Protein AF-0000000074168890 (afdb_homodimer)

Structure (mmCIF, N/CA/C/O backbone):
data_AF-0000000074168890-model_v1
#
loop_
_entity.id
_entity.type
_entity.pdbx_description
1 polymer 'Oxidoreductase, short-chain dehydrogenase/reductase family'
#
loop_
_atom_site.group_PDB
_atom_site.id
_atom_site.type_symbol
_atom_site.label_atom_id
_atom_site.label_alt_id
_atom_site.label_comp_id
_atom_site.label_asym_id
_atom_site.label_entity_id
_atom_site.label_seq_id
_atom_site.pdbx_PDB_ins_code
_atom_site.Cartn_x
_atom_site.Cartn_y
_atom_site.Cartn_z
_atom_site.occupancy
_atom_site.B_iso_or_equiv
_atom_site.auth_seq_id
_atom_site.auth_comp_id
_atom_site.auth_asym_id
_atom_site.auth_atom_id
_atom_site.pdbx_PDB_model_num
ATOM 1 N N . MET A 1 1 ? 5.234 28.031 16.906 1 92.56 1 MET A N 1
ATOM 2 C CA . MET A 1 1 ? 5.109 27.844 15.469 1 92.56 1 MET A CA 1
ATOM 3 C C . MET A 1 1 ? 5.168 29.172 14.742 1 92.56 1 MET A C 1
ATOM 5 O O . MET A 1 1 ? 5.051 29.219 13.516 1 92.56 1 MET A O 1
ATOM 9 N N . ILE A 1 2 ? 5.43 30.172 15.445 1 94 2 ILE A N 1
ATOM 10 C CA . ILE A 1 2 ? 5.383 31.547 14.93 1 94 2 ILE A CA 1
ATOM 11 C C . ILE A 1 2 ? 6.312 31.672 13.727 1 94 2 ILE A C 1
ATOM 13 O O . ILE A 1 2 ? 7.504 31.359 13.82 1 94 2 ILE A O 1
ATOM 17 N N . GLY A 1 3 ? 5.762 32.062 12.547 1 95.25 3 GLY A N 1
ATOM 18 C CA . GLY A 1 3 ? 6.527 32.375 11.352 1 95.25 3 GLY A CA 1
ATOM 19 C C . GLY A 1 3 ? 6.859 31.156 10.508 1 95.25 3 GLY A C 1
ATOM 20 O O . GLY A 1 3 ? 7.383 31.281 9.398 1 95.25 3 GLY A O 1
ATOM 21 N N . LYS A 1 4 ? 6.551 30 10.992 1 97.56 4 LYS A N 1
ATOM 22 C CA . LYS A 1 4 ? 6.824 28.781 10.234 1 97.56 4 LYS A CA 1
ATOM 23 C C . LYS A 1 4 ? 5.789 28.578 9.133 1 97.56 4 LYS A C 1
ATOM 25 O O . LYS A 1 4 ? 4.617 28.922 9.305 1 97.56 4 LYS A O 1
ATOM 30 N N . HIS A 1 5 ? 6.223 28.031 8.031 1 98.44 5 HIS A N 1
ATOM 31 C CA . HIS A 1 5 ? 5.363 27.797 6.871 1 98.44 5 HIS A CA 1
ATOM 32 C C . HIS A 1 5 ? 5.07 26.312 6.684 1 98.44 5 HIS A C 1
ATOM 34 O O . HIS A 1 5 ? 5.992 25.516 6.543 1 98.44 5 HIS A O 1
ATOM 40 N N . PHE A 1 6 ? 3.764 25.969 6.695 1 98.75 6 PHE A N 1
ATOM 41 C CA . PHE A 1 6 ? 3.328 24.594 6.492 1 98.75 6 PHE A CA 1
ATOM 42 C C . PHE A 1 6 ? 2.535 24.469 5.195 1 98.75 6 PHE A C 1
ATOM 44 O O . PHE A 1 6 ? 1.73 25.328 4.863 1 98.75 6 PHE A O 1
ATOM 51 N N . ILE A 1 7 ? 2.768 23.422 4.445 1 98.62 7 ILE A N 1
ATOM 52 C CA . ILE A 1 7 ? 1.907 22.984 3.35 1 98.62 7 ILE A CA 1
ATOM 53 C C . ILE A 1 7 ? 1.019 21.828 3.812 1 98.62 7 ILE A C 1
ATOM 55 O O . ILE A 1 7 ? 1.487 20.906 4.484 1 98.62 7 ILE A O 1
ATOM 59 N N . ILE A 1 8 ? -0.294 21.938 3.498 1 98.75 8 ILE A N 1
ATOM 60 C CA . ILE A 1 8 ? -1.205 20.906 3.988 1 98.75 8 ILE A CA 1
ATOM 61 C C . ILE A 1 8 ? -2.189 20.531 2.885 1 98.75 8 ILE A C 1
ATOM 63 O O . ILE A 1 8 ? -2.662 21.391 2.139 1 98.75 8 ILE A O 1
ATOM 67 N N . THR A 1 9 ? -2.422 19.234 2.686 1 98.38 9 THR A N 1
ATOM 68 C CA . THR A 1 9 ? -3.5 18.719 1.85 1 98.38 9 THR A CA 1
ATOM 69 C C . THR A 1 9 ? -4.695 18.297 2.703 1 98.38 9 THR A C 1
ATOM 71 O O . THR A 1 9 ? -4.566 18.109 3.914 1 98.38 9 THR A O 1
ATOM 74 N N . GLY A 1 10 ? -5.879 18.203 2.066 1 96.31 10 GLY A N 1
ATOM 75 C CA . GLY A 1 10 ? -7.059 17.734 2.77 1 96.31 10 GLY A CA 1
ATOM 76 C C . GLY A 1 10 ? -7.523 18.688 3.859 1 96.31 10 GLY A C 1
ATOM 77 O O . GLY A 1 10 ? -7.977 18.25 4.918 1 96.31 10 GLY A O 1
ATOM 78 N N . ALA A 1 11 ? -7.387 19.969 3.643 1 96.5 11 ALA A N 1
ATOM 79 C CA . ALA A 1 11 ? -7.598 20.938 4.719 1 96.5 11 ALA A CA 1
ATOM 80 C C . ALA A 1 11 ? -8.922 21.688 4.535 1 96.5 11 ALA A C 1
ATOM 82 O O . ALA A 1 11 ? -9.188 22.672 5.234 1 96.5 11 ALA A O 1
ATOM 83 N N . THR A 1 12 ? -9.766 21.203 3.596 1 93.88 12 THR A N 1
ATOM 84 C CA . THR A 1 12 ? -11.016 21.922 3.363 1 93.88 12 THR A CA 1
ATOM 85 C C . THR A 1 12 ? -12.133 21.344 4.23 1 93.88 12 THR A C 1
ATOM 87 O O . THR A 1 12 ? -13.273 21.812 4.176 1 93.88 12 THR A O 1
ATOM 90 N N . SER A 1 13 ? -11.875 20.328 4.996 1 91.38 13 SER A N 1
ATOM 91 C CA . SER A 1 13 ? -12.828 19.781 5.949 1 91.38 13 SER A CA 1
ATOM 92 C C . SER A 1 13 ? -12.141 18.875 6.961 1 91.38 13 SER A C 1
ATOM 94 O O . SER A 1 13 ? -10.922 18.672 6.895 1 91.38 13 SER A O 1
ATOM 96 N N . GLY A 1 14 ? -12.852 18.547 7.965 1 93.69 14 GLY A N 1
ATOM 97 C CA . GLY A 1 14 ? -12.453 17.469 8.867 1 93.69 14 GLY A CA 1
ATOM 98 C C . GLY A 1 14 ? -11.18 17.766 9.625 1 93.69 14 GLY A C 1
ATOM 99 O O . GLY A 1 14 ? -11.031 18.859 10.203 1 93.69 14 GLY A O 1
ATOM 100 N N . LEU A 1 15 ? -10.352 16.766 9.711 1 96.31 15 LEU A N 1
ATOM 101 C CA . LEU A 1 15 ? -9.141 16.844 10.516 1 96.31 15 LEU A CA 1
ATOM 102 C C . LEU A 1 15 ? -8.164 17.859 9.93 1 96.31 15 LEU A C 1
ATOM 104 O O . LEU A 1 15 ? -7.531 18.625 10.672 1 96.31 15 LEU A O 1
ATOM 108 N N . GLY A 1 16 ? -8.023 17.906 8.594 1 97.75 16 GLY A N 1
ATOM 109 C CA . GLY A 1 16 ? -7.137 18.875 7.961 1 97.75 16 GLY A CA 1
ATOM 110 C C . GLY A 1 16 ? -7.52 20.312 8.25 1 97.75 16 GLY A C 1
ATOM 111 O O . GLY A 1 16 ? -6.652 21.156 8.461 1 97.75 16 GLY A O 1
ATOM 112 N N . PHE A 1 17 ? -8.789 20.547 8.242 1 96.94 17 PHE A N 1
ATOM 113 C CA . PHE A 1 17 ? -9.305 21.859 8.602 1 96.94 17 PHE A CA 1
ATOM 114 C C . PHE A 1 17 ? -8.93 22.219 10.031 1 96.94 17 PHE A C 1
ATOM 116 O O . PHE A 1 17 ? -8.445 23.312 10.297 1 96.94 17 PHE A O 1
ATOM 123 N N . ALA A 1 18 ? -9.125 21.281 10.961 1 97.88 18 ALA A N 1
ATOM 124 C CA . ALA A 1 18 ? -8.836 21.484 12.383 1 97.88 18 ALA A CA 1
ATOM 125 C C . ALA A 1 18 ? -7.344 21.703 12.609 1 97.88 18 ALA A C 1
ATOM 127 O O . ALA A 1 18 ? -6.953 22.562 13.406 1 97.88 18 ALA A O 1
ATOM 128 N N . ILE A 1 19 ? -6.488 20.938 11.898 1 98.56 19 ILE A N 1
ATOM 129 C CA . ILE A 1 19 ? -5.043 21.078 12.031 1 98.56 19 ILE A CA 1
ATOM 130 C C . ILE A 1 19 ? -4.613 22.469 11.555 1 98.56 19 ILE A C 1
ATOM 132 O O . ILE A 1 19 ? -3.809 23.125 12.211 1 98.56 19 ILE A O 1
ATOM 136 N N . THR A 1 20 ? -5.195 22.875 10.43 1 98.44 20 THR A N 1
ATOM 137 C CA . THR A 1 20 ? -4.879 24.188 9.883 1 98.44 20 THR A CA 1
ATOM 138 C C . THR A 1 20 ? -5.199 25.297 10.883 1 98.44 20 THR A C 1
ATOM 140 O O . THR A 1 20 ? -4.371 26.172 11.141 1 98.44 20 THR A O 1
ATOM 143 N N . ASN A 1 21 ? -6.32 25.219 11.5 1 98.31 21 ASN A N 1
ATOM 144 C CA . ASN A 1 21 ? -6.719 26.219 12.477 1 98.31 21 ASN A CA 1
ATOM 145 C C . ASN A 1 21 ? -5.789 26.219 13.688 1 98.31 21 ASN A C 1
ATOM 147 O O . ASN A 1 21 ? -5.426 27.281 14.195 1 98.31 21 ASN A O 1
ATOM 151 N N . GLU A 1 22 ? -5.445 25.031 14.156 1 98.44 22 GLU A N 1
ATOM 152 C CA . GLU A 1 22 ? -4.527 24.938 15.281 1 98.44 22 GLU A CA 1
ATOM 153 C C . GLU A 1 22 ? -3.178 25.562 14.961 1 98.44 22 GLU A C 1
ATOM 155 O O . GLU A 1 22 ? -2.594 26.25 15.797 1 98.44 22 GLU A O 1
ATOM 160 N N . LEU A 1 23 ? -2.656 25.391 13.742 1 98.44 23 LEU A N 1
ATOM 161 C CA . LEU A 1 23 ? -1.391 25.953 13.289 1 98.44 23 LEU A CA 1
ATOM 162 C C . LEU A 1 23 ? -1.469 27.484 13.242 1 98.44 23 LEU A C 1
ATOM 164 O O . LEU A 1 23 ? -0.557 28.172 13.711 1 98.44 23 LEU A O 1
ATOM 168 N N . LEU A 1 24 ? -2.574 28 12.703 1 98.25 24 LEU A N 1
ATOM 169 C CA . LEU A 1 24 ? -2.775 29.453 12.586 1 98.25 24 LEU A CA 1
ATOM 170 C C . LEU A 1 24 ? -2.84 30.109 13.961 1 98.25 24 LEU A C 1
ATOM 172 O O . LEU A 1 24 ? -2.254 31.172 14.172 1 98.25 24 LEU A O 1
ATOM 176 N N . GLN A 1 25 ? -3.512 29.422 14.867 1 97.69 25 GLN A N 1
ATOM 177 C CA . GLN A 1 25 ? -3.637 29.922 16.234 1 97.69 25 GLN A CA 1
ATOM 178 C C . GLN A 1 25 ? -2.271 30.031 16.906 1 97.69 25 GLN A C 1
ATOM 180 O O . GLN A 1 25 ? -2.061 30.891 17.766 1 97.69 25 GLN A O 1
ATOM 185 N N . ARG A 1 26 ? -1.39 29.266 16.438 1 97.25 26 ARG A N 1
ATOM 186 C CA . ARG A 1 26 ? -0.057 29.234 17.031 1 97.25 26 ARG A CA 1
ATOM 187 C C . ARG A 1 26 ? 0.922 30.078 16.219 1 97.25 26 ARG A C 1
ATOM 189 O O . ARG A 1 26 ? 2.133 30.016 16.453 1 97.25 26 ARG A O 1
ATOM 196 N N . GLY A 1 27 ? 0.41 30.812 15.234 1 97.44 27 GLY A N 1
ATOM 197 C CA . GLY A 1 27 ? 1.188 31.844 14.57 1 97.44 27 GLY A CA 1
ATOM 198 C C . GLY A 1 27 ? 1.844 31.375 13.289 1 97.44 27 GLY A C 1
ATOM 199 O O . GLY A 1 27 ? 2.676 32.094 12.719 1 97.44 27 GLY A O 1
ATOM 200 N N . ALA A 1 28 ? 1.478 30.203 12.766 1 98 28 ALA A N 1
ATOM 201 C CA . ALA A 1 28 ? 2.062 29.672 11.539 1 98 28 ALA A CA 1
ATOM 202 C C . ALA A 1 28 ? 1.386 30.266 10.305 1 98 28 ALA A C 1
ATOM 204 O O . ALA A 1 28 ? 0.307 30.859 10.406 1 98 28 ALA A O 1
ATOM 205 N N . HIS A 1 29 ? 2.068 30.188 9.148 1 97.94 29 HIS A N 1
ATOM 206 C CA . HIS A 1 29 ? 1.504 30.391 7.824 1 97.94 29 HIS A CA 1
ATOM 207 C C . HIS A 1 29 ? 1.231 29.062 7.125 1 97.94 29 HIS A C 1
ATOM 209 O O . HIS A 1 29 ? 2.012 28.125 7.25 1 97.94 29 HIS A O 1
ATOM 215 N N . VAL A 1 30 ? 0.103 29.062 6.402 1 98.25 30 VAL A N 1
ATOM 216 C CA . VAL A 1 30 ? -0.285 27.766 5.84 1 98.25 30 VAL A CA 1
ATOM 217 C C . VAL A 1 30 ? -0.609 27.938 4.359 1 98.25 30 VAL A C 1
ATOM 219 O O . VAL A 1 30 ? -1.274 28.891 3.959 1 98.25 30 VAL A O 1
ATOM 222 N N . THR A 1 31 ? -0.045 27.109 3.52 1 98.19 31 THR A N 1
ATOM 223 C CA . THR A 1 31 ? -0.484 26.922 2.141 1 98.19 31 THR A CA 1
ATOM 224 C C . THR A 1 31 ? -1.324 25.656 2.006 1 98.19 31 THR A C 1
ATOM 226 O O . THR A 1 31 ? -0.852 24.547 2.305 1 98.19 31 THR A O 1
ATOM 229 N N . ILE A 1 32 ? -2.541 25.828 1.546 1 98.06 32 ILE A N 1
ATOM 230 C CA . ILE A 1 32 ? -3.459 24.703 1.355 1 98.06 32 ILE A CA 1
ATOM 231 C C . ILE A 1 32 ? -3.459 24.281 -0.111 1 98.06 32 ILE A C 1
ATOM 233 O O . ILE A 1 32 ? -3.617 25.125 -1.006 1 98.06 32 ILE A O 1
ATOM 237 N N . LEU A 1 33 ? -3.154 23.016 -0.39 1 98.06 33 LEU A N 1
ATOM 238 C CA . LEU A 1 33 ? -3.377 22.438 -1.707 1 98.06 33 LEU A CA 1
ATOM 239 C C . LEU A 1 33 ? -4.797 21.891 -1.827 1 98.06 33 LEU A C 1
ATOM 241 O O . LEU A 1 33 ? -5.168 20.953 -1.119 1 98.06 33 LEU A O 1
ATOM 245 N N . ALA A 1 34 ? -5.602 22.484 -2.646 1 96.19 34 ALA A N 1
ATOM 246 C CA . ALA A 1 34 ? -7.012 22.109 -2.764 1 96.19 34 ALA A CA 1
ATOM 247 C C . ALA A 1 34 ? -7.391 21.859 -4.219 1 96.19 34 ALA A C 1
ATOM 249 O O . ALA A 1 34 ? -6.918 22.547 -5.121 1 96.19 34 ALA A O 1
ATOM 250 N N . ARG A 1 35 ? -8.242 20.844 -4.41 1 93.69 35 ARG A N 1
ATOM 251 C CA . ARG A 1 35 ? -8.703 20.516 -5.754 1 93.69 35 ARG A CA 1
ATOM 252 C C . ARG A 1 35 ? -9.711 21.531 -6.258 1 93.69 35 ARG A C 1
ATOM 254 O O . ARG A 1 35 ? -9.773 21.812 -7.453 1 93.69 35 ARG A O 1
ATOM 261 N N . ASN A 1 36 ? -10.492 22.047 -5.328 1 92.19 36 ASN A N 1
ATOM 262 C CA . ASN A 1 36 ? -11.562 22.984 -5.645 1 92.19 36 ASN A CA 1
ATOM 263 C C . ASN A 1 36 ? -11.359 24.328 -4.953 1 92.19 36 ASN A C 1
ATOM 265 O O . ASN A 1 36 ? -11.695 24.484 -3.777 1 92.19 36 ASN A O 1
ATOM 269 N N . ILE A 1 37 ? -11.023 25.266 -5.723 1 94.19 37 ILE A N 1
ATOM 270 C CA . ILE A 1 37 ? -10.711 26.594 -5.18 1 94.19 37 ILE A CA 1
ATOM 271 C C . ILE A 1 37 ? -11.992 27.281 -4.734 1 94.19 37 ILE A C 1
ATOM 273 O O . ILE A 1 37 ? -12.008 27.984 -3.723 1 94.19 37 ILE A O 1
ATOM 277 N N . ASP A 1 38 ? -13.023 27.016 -5.469 1 93.75 38 ASP A N 1
ATOM 278 C CA . ASP A 1 38 ? -14.305 27.641 -5.129 1 93.75 38 ASP A CA 1
ATOM 279 C C . ASP A 1 38 ? -14.812 27.141 -3.777 1 93.75 38 ASP A C 1
ATOM 281 O O . ASP A 1 38 ? -15.344 27.922 -2.982 1 93.75 38 ASP A O 1
ATOM 285 N N . LYS A 1 39 ? -14.641 25.906 -3.566 1 90.88 39 LYS A N 1
ATOM 286 C CA . LYS A 1 39 ? -15.023 25.344 -2.275 1 90.88 39 LYS A CA 1
ATOM 287 C C . LYS A 1 39 ? -14.211 25.969 -1.143 1 90.88 39 LYS A C 1
ATOM 289 O O . LYS A 1 39 ? -14.766 26.297 -0.089 1 90.88 39 LYS A O 1
ATOM 294 N N . PHE A 1 40 ? -12.969 26.188 -1.355 1 94 40 PHE A N 1
ATOM 295 C CA . PHE A 1 40 ? -12.117 26.812 -0.355 1 94 40 PHE A CA 1
ATOM 296 C C . PHE A 1 40 ? -12.562 28.25 -0.084 1 94 40 PHE A C 1
ATOM 298 O O . PHE A 1 40 ? -12.672 28.656 1.072 1 94 40 PHE A O 1
ATOM 305 N N . ASN A 1 41 ? -12.812 28.969 -1.129 1 94.5 41 ASN A N 1
ATOM 306 C CA . ASN A 1 41 ? -13.18 30.375 -0.988 1 94.5 41 ASN A CA 1
ATOM 307 C C . ASN A 1 41 ? -14.461 30.531 -0.176 1 94.5 41 ASN A C 1
ATOM 309 O O . ASN A 1 41 ? -14.625 31.516 0.551 1 94.5 41 ASN A O 1
ATOM 313 N N . ARG A 1 42 ? -15.297 29.547 -0.286 1 94.19 42 ARG A N 1
ATOM 314 C CA . ARG A 1 42 ? -16.562 29.594 0.436 1 94.19 42 ARG A CA 1
ATOM 315 C C . ARG A 1 42 ? -16.344 29.406 1.934 1 94.19 42 ARG A C 1
ATOM 317 O O . ARG A 1 42 ? -17.141 29.906 2.746 1 94.19 42 ARG A O 1
ATOM 324 N N . ILE A 1 43 ? -15.258 28.766 2.301 1 93.75 43 ILE A N 1
ATOM 325 C CA . ILE A 1 43 ? -15.086 28.438 3.711 1 93.75 43 ILE A CA 1
ATOM 326 C C . ILE A 1 43 ? -13.891 29.203 4.277 1 93.75 43 ILE A C 1
ATOM 328 O O . ILE A 1 43 ? -13.562 29.062 5.457 1 93.75 43 ILE A O 1
ATOM 332 N N . LYS A 1 44 ? -13.25 30 3.518 1 95.25 44 LYS A N 1
ATOM 333 C CA . LYS A 1 44 ? -12.008 30.688 3.877 1 95.25 44 LYS A CA 1
ATOM 334 C C . LYS A 1 44 ? -12.164 31.484 5.172 1 95.25 44 LYS A C 1
ATOM 336 O O . LYS A 1 44 ? -11.281 31.469 6.023 1 95.25 44 LYS A O 1
ATOM 341 N N . GLU A 1 45 ? -13.289 32.125 5.324 1 95.69 45 GLU A N 1
ATOM 342 C CA . GLU A 1 45 ? -13.516 33.031 6.457 1 95.69 45 GLU A CA 1
ATOM 343 C C . GLU A 1 45 ? -13.727 32.25 7.75 1 95.69 45 GLU A C 1
ATOM 345 O O . GLU A 1 45 ? -13.672 32.812 8.844 1 95.69 45 GLU A O 1
ATOM 350 N N . ASN A 1 46 ? -13.867 30.891 7.605 1 95.69 46 ASN A N 1
ATOM 351 C CA . ASN A 1 46 ? -14.055 30.047 8.781 1 95.69 46 ASN A CA 1
ATOM 352 C C . ASN A 1 46 ? -12.719 29.734 9.453 1 95.69 46 ASN A C 1
ATOM 354 O O . ASN A 1 46 ? -12.695 29.25 10.586 1 95.69 46 ASN A O 1
ATOM 358 N N . TYR A 1 47 ? -11.648 30.078 8.82 1 96.75 47 TYR A N 1
ATOM 359 C CA . TYR A 1 47 ? -10.336 29.812 9.406 1 96.75 47 TYR A CA 1
ATOM 360 C C . TYR A 1 47 ? -9.914 30.953 10.336 1 96.75 47 TYR A C 1
ATOM 362 O O . TYR A 1 47 ? -10.305 32.094 10.133 1 96.75 47 TYR A O 1
ATOM 370 N N . PHE A 1 48 ? -9.133 30.516 11.328 1 94.25 48 PHE A N 1
ATOM 371 C CA . PHE A 1 48 ? -8.477 31.516 12.156 1 94.25 48 PHE A CA 1
ATOM 372 C C . PHE A 1 48 ? -7.449 32.312 11.344 1 94.25 48 PHE A C 1
ATOM 374 O O . PHE A 1 48 ? -6.582 31.719 10.695 1 94.25 48 PHE A O 1
ATOM 381 N N . LYS A 1 49 ? -7.531 33.656 11.211 1 95.56 49 LYS A N 1
ATOM 382 C CA . LYS A 1 49 ? -6.594 34.531 10.523 1 95.56 49 LYS A CA 1
ATOM 383 C C . LYS A 1 49 ? -6.391 34.125 9.07 1 95.56 49 LYS A C 1
ATOM 385 O O . LYS A 1 49 ? -5.273 33.781 8.672 1 95.56 49 LYS A O 1
ATOM 390 N N . PRO A 1 50 ? -7.484 34.094 8.297 1 96.06 50 PRO A N 1
ATOM 391 C CA . PRO A 1 50 ? -7.449 33.594 6.918 1 96.06 50 PRO A CA 1
ATOM 392 C C . PRO A 1 50 ? -6.41 34.312 6.059 1 96.06 50 PRO A C 1
ATOM 394 O O . PRO A 1 50 ? -6.004 33.781 5.016 1 96.06 50 PRO A O 1
ATOM 397 N N . GLU A 1 51 ? -5.91 35.469 6.488 1 95.44 51 GLU A N 1
ATOM 398 C CA . GLU A 1 51 ? -4.91 36.219 5.738 1 95.44 51 GLU A CA 1
ATOM 399 C C . GLU A 1 51 ? -3.564 35.5 5.738 1 95.44 51 GLU A C 1
ATOM 401 O O . GLU A 1 51 ? -2.688 35.812 4.926 1 95.44 51 GLU A O 1
ATOM 406 N N . HIS A 1 52 ? -3.363 34.562 6.633 1 97.12 52 HIS A N 1
ATOM 407 C CA . HIS A 1 52 ? -2.119 33.812 6.719 1 97.12 52 HIS A CA 1
ATOM 408 C C . HIS A 1 52 ? -2.215 32.5 5.938 1 97.12 52 HIS A C 1
ATOM 410 O O . HIS A 1 52 ? -1.328 31.656 6.035 1 97.12 52 HIS A O 1
ATOM 416 N N . ILE A 1 53 ? -3.314 32.344 5.129 1 97.69 53 ILE A N 1
ATOM 417 C CA . ILE A 1 53 ? -3.51 31.156 4.32 1 97.69 53 ILE A CA 1
ATOM 418 C C . ILE A 1 53 ? -3.318 31.484 2.844 1 97.69 53 ILE A C 1
ATOM 420 O O . ILE A 1 53 ? -3.896 32.469 2.34 1 97.69 53 ILE A O 1
ATOM 424 N N . ASN A 1 54 ? -2.492 30.797 2.17 1 96.25 54 ASN A N 1
ATOM 425 C CA . ASN A 1 54 ? -2.447 30.734 0.713 1 96.25 54 ASN A CA 1
ATOM 426 C C . ASN A 1 54 ? -3.072 29.438 0.195 1 96.25 54 ASN A C 1
ATOM 428 O O . ASN A 1 54 ? -3.023 28.406 0.867 1 96.25 54 ASN A O 1
ATOM 432 N N . VAL A 1 55 ? -3.711 29.516 -0.957 1 97.06 55 VAL A N 1
ATOM 433 C CA . VAL A 1 55 ? -4.297 28.312 -1.542 1 97.06 55 VAL A CA 1
ATOM 434 C C . VAL A 1 55 ? -3.756 28.109 -2.955 1 97.06 55 VAL A C 1
ATOM 436 O O . VAL A 1 55 ? -3.625 29.062 -3.721 1 97.06 55 VAL A O 1
ATOM 439 N N . ILE A 1 56 ? -3.314 26.906 -3.26 1 97.19 56 ILE A N 1
ATOM 440 C CA . ILE A 1 56 ? -2.879 26.531 -4.598 1 97.19 56 ILE A CA 1
ATOM 441 C C . ILE A 1 56 ? -3.76 25.391 -5.121 1 97.19 56 ILE A C 1
ATOM 443 O O . ILE A 1 56 ? -4.016 24.422 -4.414 1 97.19 56 ILE A O 1
ATOM 447 N N . LYS A 1 57 ? -4.289 25.547 -6.297 1 96.94 57 LYS A N 1
ATOM 448 C CA . LYS A 1 57 ? -5.086 24.484 -6.918 1 96.94 57 LYS A CA 1
ATOM 449 C C . LYS A 1 57 ? -4.223 23.266 -7.25 1 96.94 57 LYS A C 1
ATOM 451 O O . LYS A 1 57 ? -3.209 23.391 -7.938 1 96.94 57 LYS A O 1
ATOM 456 N N . CYS A 1 58 ? -4.605 22.141 -6.727 1 97.62 58 CYS A N 1
ATOM 457 C CA . CYS A 1 58 ? -3.906 20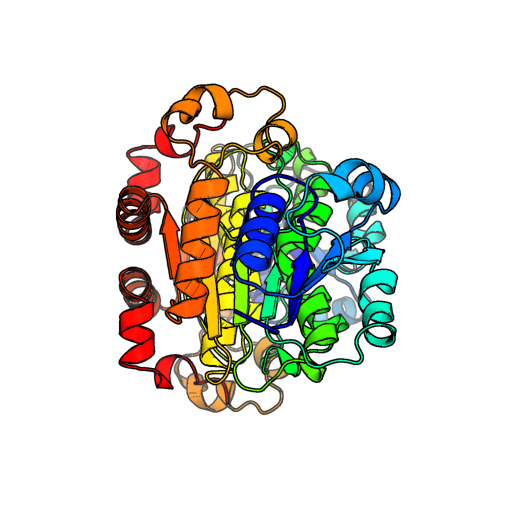.891 -7.008 1 97.62 58 CYS A CA 1
ATOM 458 C C . CYS A 1 58 ? -4.836 19.703 -6.832 1 97.62 58 CYS A C 1
ATOM 460 O O . CYS A 1 58 ? -5.223 19.359 -5.711 1 97.62 58 CYS A O 1
ATOM 462 N N . ASP A 1 59 ? -5.23 19.172 -7.934 1 97.5 59 ASP A N 1
ATOM 463 C CA . ASP A 1 59 ? -5.941 17.891 -7.902 1 97.5 59 ASP A CA 1
ATOM 464 C C . ASP A 1 59 ? -4.965 16.719 -7.816 1 97.5 59 ASP A C 1
ATOM 466 O O . ASP A 1 59 ? -4.223 16.453 -8.766 1 97.5 59 ASP A O 1
ATOM 470 N N . LEU A 1 60 ? -5.02 15.992 -6.699 1 96.62 60 LEU A N 1
ATOM 471 C CA . LEU A 1 60 ? -4.07 14.914 -6.441 1 96.62 60 LEU A CA 1
ATOM 472 C C . LEU A 1 60 ? -4.219 13.797 -7.465 1 96.62 60 LEU A C 1
ATOM 474 O O . LEU A 1 60 ? -3.318 12.969 -7.617 1 96.62 60 LEU A O 1
ATOM 478 N N . MET A 1 61 ? -5.359 13.75 -8.125 1 96.56 61 MET A N 1
ATOM 479 C CA . MET A 1 61 ? -5.578 12.711 -9.133 1 96.56 61 MET A CA 1
ATOM 480 C C . MET A 1 61 ? -5.074 13.164 -10.5 1 96.56 61 MET A C 1
ATOM 482 O O . MET A 1 61 ? -5.188 12.43 -11.484 1 96.56 61 MET A O 1
ATOM 486 N N . GLN A 1 62 ? -4.559 14.367 -10.547 1 96.88 62 GLN A N 1
ATOM 487 C CA . GLN A 1 62 ? -3.951 14.891 -11.766 1 96.88 62 GLN A CA 1
ATOM 488 C C . GLN A 1 62 ? -2.443 15.062 -11.602 1 96.88 62 GLN A C 1
ATOM 490 O O . GLN A 1 62 ? -1.983 16.031 -11 1 96.88 62 GLN A O 1
ATOM 495 N N . ARG A 1 63 ? -1.755 14.211 -12.266 1 95.56 63 ARG A N 1
ATOM 496 C CA . ARG A 1 63 ? -0.302 14.18 -12.125 1 95.56 63 ARG A CA 1
ATOM 497 C C . ARG A 1 63 ? 0.309 15.523 -12.516 1 95.56 63 ARG A C 1
ATOM 499 O O . ARG A 1 63 ? 1.259 15.984 -11.883 1 95.56 63 ARG A O 1
ATOM 506 N N . LYS A 1 64 ? -0.164 16.109 -13.492 1 96.31 64 LYS A N 1
ATOM 507 C CA . LYS A 1 64 ? 0.355 17.375 -13.984 1 96.31 64 LYS A CA 1
ATOM 508 C C . LYS A 1 64 ? 0.227 18.469 -12.922 1 96.31 64 LYS A C 1
ATOM 510 O O . LYS A 1 64 ? 1.076 19.359 -12.828 1 96.31 64 LYS A O 1
ATOM 515 N N . ASP A 1 65 ? -0.879 18.453 -12.141 1 97.69 65 ASP A N 1
ATOM 516 C CA . ASP A 1 65 ? -1.057 19.422 -11.062 1 97.69 65 ASP A CA 1
ATOM 517 C C . ASP A 1 65 ? 0.043 19.281 -10.016 1 97.69 65 ASP A C 1
ATOM 519 O O . ASP A 1 65 ? 0.585 20.281 -9.539 1 97.69 65 ASP A O 1
ATOM 523 N N . ILE A 1 66 ? 0.418 18.047 -9.688 1 97.81 66 ILE A N 1
ATOM 524 C CA . ILE A 1 66 ? 1.448 17.781 -8.688 1 97.81 66 ILE A CA 1
ATOM 525 C C . ILE A 1 66 ? 2.803 18.25 -9.203 1 97.81 66 ILE A C 1
ATOM 527 O O . ILE A 1 66 ? 3.527 18.953 -8.5 1 97.81 66 ILE A O 1
ATOM 531 N N . GLU A 1 67 ? 3.059 17.922 -10.43 1 95.62 67 GLU A N 1
ATOM 532 C CA . GLU A 1 67 ? 4.34 18.281 -11.039 1 95.62 67 GLU A CA 1
ATOM 533 C C . GLU A 1 67 ? 4.504 19.781 -11.156 1 95.62 67 GLU A C 1
ATOM 535 O O . GLU A 1 67 ? 5.605 20.312 -10.984 1 95.62 67 GLU A O 1
ATOM 540 N N . SER A 1 68 ? 3.475 20.516 -11.391 1 95.88 68 SER A N 1
ATOM 541 C CA . SER A 1 68 ? 3.523 21.953 -11.656 1 95.88 68 SER A CA 1
ATOM 542 C C . SER A 1 68 ? 3.637 22.75 -10.359 1 95.88 68 SER A C 1
ATOM 544 O O . SER A 1 68 ? 3.92 23.938 -10.383 1 95.88 68 SER A O 1
ATOM 546 N N . LEU A 1 69 ? 3.488 22.047 -9.227 1 96.31 69 LEU A N 1
ATOM 547 C CA . LEU A 1 69 ? 3.496 22.734 -7.938 1 96.31 69 LEU A CA 1
ATOM 548 C C . LEU A 1 69 ? 4.852 23.391 -7.68 1 96.31 69 LEU A C 1
ATOM 550 O O . LEU A 1 69 ? 4.934 24.391 -6.957 1 96.31 69 LEU A O 1
ATOM 554 N N . GLN A 1 70 ? 5.863 22.812 -8.242 1 93.5 70 GLN A N 1
ATOM 555 C CA . GLN A 1 70 ? 7.223 23.297 -8.016 1 93.5 70 GLN A CA 1
ATOM 556 C C . GLN A 1 70 ? 7.348 24.766 -8.391 1 93.5 70 GLN A C 1
ATOM 558 O O . GLN A 1 70 ? 8.102 25.516 -7.758 1 93.5 70 GLN A O 1
ATOM 563 N N . LYS A 1 71 ? 6.578 25.203 -9.32 1 93.94 71 LYS A N 1
ATOM 564 C CA . LYS A 1 71 ? 6.652 26.578 -9.828 1 93.94 71 LYS A CA 1
ATOM 565 C C . LYS A 1 71 ? 6.137 27.562 -8.789 1 93.94 71 LYS A C 1
ATOM 567 O O . LYS A 1 71 ? 6.488 28.75 -8.836 1 93.94 71 LYS A O 1
ATOM 572 N N . PHE A 1 72 ? 5.387 27.094 -7.859 1 93.88 72 PHE A N 1
ATOM 573 C CA . PHE A 1 72 ? 4.734 27.984 -6.902 1 93.88 72 PHE A CA 1
ATOM 574 C C . PHE A 1 72 ? 5.434 27.922 -5.551 1 93.88 72 PHE A C 1
ATOM 576 O O . PHE A 1 72 ? 5.121 28.719 -4.656 1 93.88 72 PHE A O 1
ATOM 583 N N . LEU A 1 73 ? 6.336 26.984 -5.383 1 93.75 73 LEU A N 1
ATOM 584 C CA . LEU A 1 73 ? 7.012 26.781 -4.105 1 93.75 73 LEU A CA 1
ATOM 585 C C . LEU A 1 73 ? 8.391 27.438 -4.113 1 93.75 73 LEU A C 1
ATOM 587 O O . LEU A 1 73 ? 9.375 26.812 -4.516 1 93.75 73 LEU A O 1
ATOM 591 N N . ASN A 1 74 ? 8.477 28.719 -3.66 1 91.5 74 ASN A N 1
ATOM 592 C CA . ASN A 1 74 ? 9.719 29.469 -3.76 1 91.5 74 ASN A CA 1
ATO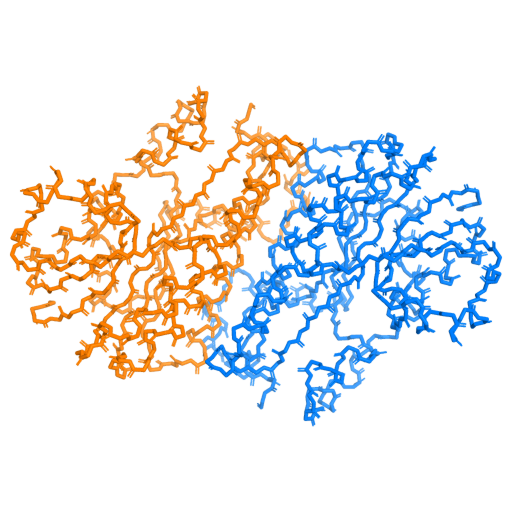M 593 C C . ASN A 1 74 ? 10.203 29.922 -2.387 1 91.5 74 ASN A C 1
ATOM 595 O O . ASN A 1 74 ? 11.117 30.75 -2.291 1 91.5 74 ASN A O 1
ATOM 599 N N . THR A 1 75 ? 9.586 29.531 -1.345 1 94.62 75 THR A N 1
ATOM 600 C CA . THR A 1 75 ? 9.984 29.891 0.013 1 94.62 75 THR A CA 1
ATOM 601 C C . THR A 1 75 ? 10.273 28.625 0.835 1 94.62 75 THR A C 1
ATOM 603 O O . THR A 1 75 ? 9.758 27.547 0.53 1 94.62 75 THR A O 1
ATOM 606 N N . PRO A 1 76 ? 11.102 28.844 1.843 1 97.44 76 PRO A N 1
ATOM 607 C CA . PRO A 1 76 ? 11.383 27.688 2.709 1 97.44 76 PRO A CA 1
ATOM 608 C C . PRO A 1 76 ? 10.125 27.125 3.367 1 97.44 76 PRO A C 1
ATOM 610 O O . PRO A 1 76 ? 9.234 27.891 3.762 1 97.44 76 PRO A O 1
ATOM 613 N N . ILE A 1 77 ? 10.078 25.828 3.406 1 98.31 77 ILE A N 1
ATOM 614 C CA . ILE A 1 77 ? 8.938 25.125 3.988 1 98.31 77 ILE A CA 1
ATOM 615 C C . ILE A 1 77 ? 9.375 24.422 5.273 1 98.31 77 ILE A C 1
ATOM 617 O O . ILE A 1 77 ? 10.312 23.625 5.266 1 98.31 77 ILE A O 1
ATOM 621 N N . ASN A 1 78 ? 8.664 24.719 6.344 1 98.69 78 ASN A N 1
ATOM 622 C CA . ASN A 1 78 ? 9.008 24.156 7.645 1 98.69 78 ASN A CA 1
ATOM 623 C C . ASN A 1 78 ? 8.297 22.828 7.902 1 98.69 78 ASN A C 1
ATOM 625 O O . ASN A 1 78 ? 8.711 22.047 8.758 1 98.69 78 ASN A O 1
ATOM 629 N N . GLY A 1 79 ? 7.215 22.594 7.133 1 98.62 79 GLY A N 1
ATOM 630 C CA . GLY A 1 79 ? 6.5 21.344 7.352 1 98.62 79 GLY A CA 1
ATOM 631 C C . GLY A 1 79 ? 5.562 20.984 6.215 1 98.62 79 GLY A C 1
ATOM 632 O O . GLY A 1 79 ? 5.078 21.875 5.5 1 98.62 79 GLY A O 1
ATOM 633 N N . PHE A 1 80 ? 5.285 19.75 6.027 1 98.75 80 PHE A N 1
ATOM 634 C CA . PHE A 1 80 ? 4.359 19.172 5.07 1 98.75 80 PHE A CA 1
ATOM 635 C C . PHE A 1 80 ? 3.412 18.188 5.762 1 98.75 80 PHE A C 1
ATOM 637 O O . PHE A 1 80 ? 3.85 17.188 6.332 1 98.75 80 PHE A O 1
ATOM 644 N N . ILE A 1 81 ? 2.137 18.562 5.762 1 98.88 81 ILE A N 1
ATOM 645 C CA . ILE A 1 81 ? 1.113 17.734 6.398 1 98.88 81 ILE A CA 1
ATOM 646 C C . ILE A 1 81 ? 0.207 17.125 5.336 1 98.88 81 ILE A C 1
ATOM 648 O O . ILE A 1 81 ? -0.505 17.844 4.629 1 98.88 81 ILE A O 1
ATOM 652 N N . TYR A 1 82 ? 0.279 15.836 5.195 1 98.81 82 TYR A N 1
ATOM 653 C CA . TYR A 1 82 ? -0.567 15.109 4.258 1 98.81 82 TYR A CA 1
ATOM 654 C C . TYR A 1 82 ? -1.80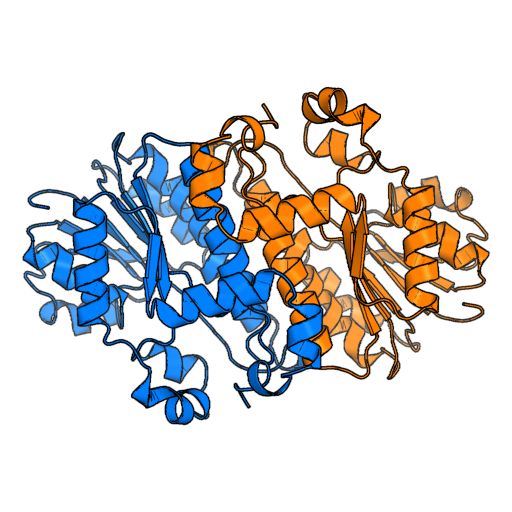3 14.547 4.953 1 98.81 82 TYR A C 1
ATOM 656 O O . TYR A 1 82 ? -1.76 13.461 5.527 1 98.81 82 TYR A O 1
ATOM 664 N N . SER A 1 83 ? -2.963 15.273 4.828 1 98.19 83 SER A N 1
ATOM 665 C CA . SER A 1 83 ? -4.199 14.898 5.512 1 98.19 83 SER A CA 1
ATOM 666 C C . SER A 1 83 ? -5.27 14.461 4.516 1 98.19 83 SER A C 1
ATOM 668 O O . SER A 1 83 ? -6.402 14.18 4.902 1 98.19 83 SER A O 1
ATOM 670 N N . SER A 1 84 ? -4.871 14.43 3.219 1 97 84 SER A N 1
ATOM 671 C CA . SER A 1 84 ? -5.785 13.906 2.209 1 97 84 SER A CA 1
ATOM 672 C C . SER A 1 84 ? -5.977 12.398 2.363 1 97 84 SER A C 1
ATOM 674 O O . SER A 1 84 ? -5.043 11.688 2.732 1 97 84 SER A O 1
ATOM 676 N N . GLY A 1 85 ? -7.141 11.93 2.143 1 96.12 85 GLY A N 1
ATOM 677 C CA . GLY A 1 85 ? -7.465 10.516 2.174 1 96.12 85 GLY A CA 1
ATOM 678 C C . GLY A 1 85 ? -8.859 10.211 1.662 1 96.12 85 GLY A C 1
ATOM 679 O O . GLY A 1 85 ? -9.766 11.047 1.772 1 96.12 85 GLY A O 1
ATOM 680 N N . VAL A 1 86 ? -8.984 9.047 1.13 1 95.44 86 VAL A N 1
ATOM 681 C CA . VAL A 1 86 ? -10.297 8.586 0.682 1 95.44 86 VAL A CA 1
ATOM 682 C C . VAL A 1 86 ? -10.5 7.129 1.096 1 95.44 86 VAL A C 1
ATOM 684 O O . VAL A 1 86 ? -9.531 6.402 1.321 1 95.44 86 VAL A O 1
ATOM 687 N N . GLY A 1 87 ? -11.719 6.789 1.324 1 93.62 87 GLY A N 1
ATOM 688 C CA . GLY A 1 87 ? -12.109 5.426 1.645 1 93.62 87 GLY A CA 1
ATOM 689 C C . GLY A 1 87 ? -13.484 5.059 1.115 1 93.62 87 GLY A C 1
ATOM 690 O O . GLY A 1 87 ? -14.383 5.902 1.071 1 93.62 87 GLY A O 1
ATOM 691 N N . TYR A 1 88 ? -13.609 3.893 0.651 1 92.75 88 TYR A N 1
ATOM 692 C CA . TYR A 1 88 ? -14.875 3.275 0.27 1 92.75 88 TYR A CA 1
ATOM 693 C C . TYR A 1 88 ? -15.094 1.97 1.024 1 92.75 88 TYR A C 1
ATOM 695 O O . TYR A 1 88 ? -14.422 0.97 0.756 1 92.75 88 TYR A O 1
ATOM 703 N N . PHE A 1 89 ? -16.016 1.991 1.912 1 90.5 89 PHE A N 1
ATOM 704 C CA . PHE A 1 89 ? -16.219 0.805 2.736 1 90.5 89 PHE A CA 1
ATOM 705 C C . PHE A 1 89 ? -17.219 -0.141 2.084 1 90.5 89 PHE A C 1
ATOM 707 O O . PHE A 1 89 ? -18.438 0.003 2.268 1 90.5 89 PHE A O 1
ATOM 714 N N . LYS A 1 90 ? -16.781 -1.001 1.42 1 92.19 90 LYS A N 1
ATOM 715 C CA . LYS A 1 90 ? -17.484 -2.072 0.711 1 92.19 90 LYS A CA 1
ATOM 716 C C . LYS A 1 90 ? -16.531 -3.219 0.377 1 92.19 90 LYS A C 1
ATOM 718 O O . LYS A 1 90 ? -15.328 -3.127 0.627 1 92.19 90 LYS A O 1
ATOM 723 N N . SER A 1 91 ? -17.047 -4.301 -0.086 1 92.5 91 SER A N 1
ATOM 724 C CA . SER A 1 91 ? -16.219 -5.457 -0.384 1 92.5 91 SER A CA 1
ATOM 725 C C . SER A 1 91 ? -15.273 -5.172 -1.545 1 92.5 91 SER A C 1
ATOM 727 O O . SER A 1 91 ? -15.516 -4.27 -2.348 1 92.5 91 SER A O 1
ATOM 729 N N . ILE A 1 92 ? -14.164 -5.93 -1.617 1 94.62 92 ILE A N 1
ATOM 730 C CA . ILE A 1 92 ? -13.195 -5.805 -2.695 1 94.62 92 ILE A CA 1
ATOM 731 C C . ILE A 1 92 ? -13.898 -5.945 -4.043 1 94.62 92 ILE A C 1
ATOM 733 O O . ILE A 1 92 ? -13.68 -5.133 -4.949 1 94.62 92 ILE A O 1
ATOM 737 N N . SER A 1 93 ? -14.812 -6.84 -4.121 1 92.12 93 SER A N 1
ATOM 738 C CA . SER A 1 93 ? -15.492 -7.156 -5.371 1 92.12 93 SER A CA 1
ATOM 739 C C . SER A 1 93 ? -16.453 -6.039 -5.773 1 92.12 93 SER A C 1
ATOM 741 O O . SER A 1 93 ? -16.766 -5.871 -6.957 1 92.12 93 SER A O 1
ATOM 743 N N . GLU A 1 94 ? -16.859 -5.25 -4.871 1 93.81 94 GLU A N 1
ATOM 744 C CA . GLU A 1 94 ? -17.875 -4.234 -5.137 1 93.81 94 GLU A CA 1
ATOM 745 C C . GLU A 1 94 ? -17.234 -2.9 -5.512 1 93.81 94 GLU A C 1
ATOM 747 O O . GLU A 1 94 ? -17.922 -1.978 -5.957 1 93.81 94 GLU A O 1
ATOM 752 N N . HIS A 1 95 ? -15.945 -2.812 -5.406 1 96.06 95 HIS A N 1
ATOM 753 C CA . HIS A 1 95 ? -15.266 -1.574 -5.762 1 96.06 95 HIS A CA 1
ATOM 754 C C . HIS A 1 95 ? -15.195 -1.398 -7.273 1 96.06 95 HIS A C 1
ATOM 756 O O . HIS A 1 95 ? -14.961 -2.363 -8.008 1 96.06 95 HIS A O 1
ATOM 762 N N . SER A 1 96 ? -15.508 -0.168 -7.742 1 96.38 96 SER A N 1
ATOM 763 C CA . SER A 1 96 ? -15.195 0.166 -9.133 1 96.38 96 SER A CA 1
ATOM 764 C C . SER A 1 96 ? -13.695 0.348 -9.336 1 96.38 96 SER A C 1
ATOM 766 O O . SER A 1 96 ? -12.953 0.56 -8.375 1 96.38 96 SER A O 1
ATOM 768 N N . THR A 1 97 ? -13.266 0.247 -10.57 1 96.25 97 THR A N 1
ATOM 769 C CA . THR A 1 97 ? -11.875 0.488 -10.914 1 96.25 97 THR A CA 1
ATOM 770 C C . THR A 1 97 ? -11.43 1.872 -10.453 1 96.25 97 THR A C 1
ATOM 772 O O . THR A 1 97 ? -10.344 2.025 -9.883 1 96.25 97 THR A O 1
ATOM 775 N N . ARG A 1 98 ? -12.234 2.797 -10.664 1 96.69 98 ARG A N 1
ATOM 776 C CA . ARG A 1 98 ? -11.922 4.172 -10.281 1 96.69 98 ARG A CA 1
ATOM 777 C C . ARG A 1 98 ? -11.703 4.285 -8.773 1 96.69 98 ARG A C 1
ATOM 779 O O . ARG A 1 98 ? -10.758 4.938 -8.328 1 96.69 98 ARG A O 1
ATOM 786 N N . GLU A 1 99 ? -12.555 3.654 -7.984 1 97.12 99 GLU A N 1
ATOM 787 C CA . GLU A 1 99 ? -12.461 3.713 -6.531 1 97.12 99 GLU A CA 1
ATOM 788 C C . GLU A 1 99 ? -11.172 3.066 -6.031 1 97.12 99 GLU A C 1
ATOM 790 O O . GLU A 1 99 ? -10.531 3.58 -5.113 1 97.12 99 GLU A O 1
ATOM 795 N N . VAL A 1 100 ? -10.828 1.944 -6.66 1 98.06 100 VAL A N 1
ATOM 796 C CA . VAL A 1 100 ? -9.594 1.252 -6.297 1 98.06 100 VAL A CA 1
ATOM 797 C C . VAL A 1 100 ? -8.398 2.154 -6.57 1 98.06 100 VAL A C 1
ATOM 799 O O . VAL A 1 100 ? -7.582 2.404 -5.676 1 98.06 100 VAL A O 1
ATOM 802 N N . VAL A 1 101 ? -8.328 2.695 -7.727 1 97.75 101 VAL A N 1
ATOM 803 C CA . VAL A 1 101 ? -7.203 3.521 -8.156 1 97.75 101 VAL A CA 1
ATOM 804 C C . VAL A 1 101 ? -7.129 4.781 -7.301 1 97.75 101 VAL A C 1
ATOM 806 O O . VAL A 1 101 ? -6.059 5.145 -6.812 1 97.75 101 VAL A O 1
ATOM 809 N N . GLU A 1 102 ? -8.227 5.406 -7.105 1 97.94 102 GLU A N 1
ATOM 810 C CA . GLU A 1 102 ? -8.281 6.633 -6.316 1 97.94 102 GLU A CA 1
ATOM 811 C C . GLU A 1 102 ? -7.777 6.395 -4.895 1 97.94 102 GLU A C 1
ATOM 813 O O . GLU A 1 102 ? -7.047 7.219 -4.344 1 97.94 102 GLU A O 1
ATOM 818 N N . THR A 1 103 ? -8.172 5.27 -4.289 1 98.19 103 THR A N 1
ATOM 819 C CA . THR A 1 103 ? -7.785 4.965 -2.92 1 98.19 103 THR A CA 1
ATOM 820 C C . THR A 1 103 ? -6.27 4.855 -2.799 1 98.19 103 THR A C 1
ATOM 822 O O . THR A 1 103 ? -5.664 5.488 -1.931 1 98.19 103 THR A O 1
ATOM 825 N N . TYR A 1 104 ? -5.637 4.168 -3.703 1 98.5 104 TYR A N 1
ATOM 826 C CA . TYR A 1 104 ? -4.199 3.951 -3.602 1 98.5 104 TYR A CA 1
ATOM 827 C C . TYR A 1 104 ? -3.428 5.191 -4.039 1 98.5 104 TYR A C 1
ATOM 829 O O . TYR A 1 104 ? -2.387 5.516 -3.463 1 98.5 104 TYR A O 1
ATOM 837 N N . GLU A 1 105 ? -3.91 5.879 -5.012 1 98.25 105 GLU A N 1
ATOM 838 C CA . GLU A 1 105 ? -3.225 7.082 -5.477 1 98.25 105 GLU A CA 1
ATOM 839 C C . GLU A 1 105 ? -3.273 8.188 -4.422 1 98.25 105 GLU A C 1
ATOM 841 O O . GLU A 1 105 ? -2.24 8.742 -4.055 1 98.25 105 GLU A O 1
ATOM 846 N N . VAL A 1 106 ? -4.426 8.453 -3.9 1 98.19 106 VAL A N 1
ATOM 847 C CA . VAL A 1 106 ? -4.598 9.562 -2.977 1 98.19 106 VAL A CA 1
ATOM 848 C C . VAL A 1 106 ? -3.957 9.227 -1.632 1 98.19 106 VAL A C 1
ATOM 850 O O . VAL A 1 106 ? -3.264 10.055 -1.04 1 98.19 106 VAL A O 1
ATOM 853 N N . ASN A 1 107 ? -4.145 7.992 -1.164 1 98.5 107 ASN A N 1
ATOM 854 C CA . ASN A 1 107 ? -3.736 7.656 0.196 1 98.5 107 ASN A CA 1
ATOM 855 C C . ASN A 1 107 ? -2.25 7.316 0.269 1 98.5 107 ASN A C 1
ATOM 857 O O . ASN A 1 107 ? -1.659 7.32 1.351 1 98.5 107 ASN A O 1
ATOM 861 N N . LEU A 1 108 ? -1.656 6.988 -0.898 1 98.44 108 LEU A N 1
ATOM 862 C CA . LEU A 1 108 ? -0.323 6.406 -0.809 1 98.44 108 LEU A CA 1
ATOM 863 C C . LEU A 1 108 ? 0.597 6.984 -1.88 1 98.44 108 LEU A C 1
ATOM 865 O O . LEU A 1 108 ? 1.488 7.777 -1.574 1 98.44 108 LEU A O 1
ATOM 869 N N . THR A 1 109 ? 0.322 6.734 -3.109 1 98.56 109 THR A N 1
ATOM 870 C CA . THR A 1 109 ? 1.242 7.047 -4.199 1 98.56 109 THR A CA 1
ATOM 871 C C . THR A 1 109 ? 1.481 8.555 -4.285 1 98.56 109 THR A C 1
ATOM 873 O O . THR A 1 109 ? 2.623 9 -4.418 1 98.56 109 THR A O 1
ATOM 876 N N . ASN A 1 110 ? 0.458 9.289 -4.184 1 98.25 110 ASN A N 1
ATOM 877 C CA . ASN A 1 110 ? 0.569 10.711 -4.484 1 98.25 110 ASN A CA 1
ATOM 878 C C . ASN A 1 110 ? 1.166 11.484 -3.316 1 98.25 110 ASN A C 1
ATOM 880 O O . ASN A 1 110 ? 1.646 12.609 -3.49 1 98.25 110 ASN A O 1
ATOM 884 N N . PHE A 1 111 ? 1.194 10.961 -2.09 1 98.25 111 PHE A N 1
ATOM 885 C CA . PHE A 1 111 ? 2.049 11.516 -1.05 1 98.25 111 PHE A CA 1
ATOM 886 C C . PHE A 1 111 ? 3.502 11.555 -1.507 1 98.25 111 PHE A C 1
ATOM 888 O O . PHE A 1 111 ? 4.184 12.57 -1.335 1 98.25 111 PHE A O 1
ATOM 895 N N . ASN A 1 112 ? 3.92 10.445 -2.023 1 98.38 112 ASN A N 1
ATOM 896 C CA . ASN A 1 112 ? 5.312 10.312 -2.436 1 98.38 112 ASN A CA 1
ATOM 897 C C . ASN A 1 112 ? 5.656 11.281 -3.564 1 98.38 112 ASN A C 1
ATOM 899 O O . ASN A 1 112 ? 6.742 11.867 -3.58 1 98.38 112 ASN A O 1
ATOM 903 N N . LEU A 1 113 ? 4.766 11.414 -4.48 1 98.12 113 LEU A N 1
ATOM 904 C CA . LEU A 1 113 ? 4.996 12.328 -5.59 1 98.12 113 LEU A CA 1
ATOM 905 C C . LEU A 1 113 ? 5.027 13.773 -5.105 1 98.12 113 LEU A C 1
ATOM 907 O O . LEU A 1 113 ? 5.867 14.562 -5.539 1 98.12 113 LEU A O 1
ATOM 911 N N . LEU A 1 114 ? 4.137 14.109 -4.227 1 98 114 LEU A N 1
ATOM 912 C CA . LEU A 1 114 ? 4.098 15.453 -3.656 1 98 114 LEU A CA 1
ATOM 913 C C . LEU A 1 114 ? 5.355 15.734 -2.84 1 98 114 LEU A C 1
ATOM 915 O O . LEU A 1 114 ? 5.934 16.812 -2.938 1 98 114 LEU A O 1
ATOM 919 N N . TYR A 1 115 ? 5.734 14.75 -2.023 1 98 115 TYR A N 1
ATOM 920 C CA . TYR A 1 115 ? 6.945 14.898 -1.221 1 98 115 TYR A CA 1
ATOM 921 C C . TYR A 1 115 ? 8.148 15.195 -2.1 1 98 115 TYR A C 1
ATOM 923 O O . TYR A 1 115 ? 8.969 16.062 -1.766 1 98 115 TYR A O 1
ATOM 931 N N . LYS A 1 116 ? 8.219 14.477 -3.197 1 96.69 116 LYS A N 1
ATOM 932 C CA . LYS A 1 116 ? 9.328 14.695 -4.121 1 96.69 116 LYS A CA 1
ATOM 933 C C . LYS A 1 116 ? 9.352 16.141 -4.625 1 96.69 116 LYS A C 1
ATOM 935 O O . LYS A 1 116 ? 10.422 16.734 -4.734 1 96.69 116 LYS A O 1
ATOM 940 N N . VAL A 1 117 ? 8.227 16.703 -4.91 1 96.75 117 VAL A N 1
ATOM 941 C CA . VAL A 1 117 ? 8.109 18.047 -5.469 1 96.75 117 VAL A CA 1
ATOM 942 C C . VAL A 1 117 ? 8.422 19.078 -4.391 1 96.75 117 VAL A C 1
ATOM 944 O O . VAL A 1 117 ? 9.016 20.125 -4.676 1 96.75 117 VAL A O 1
ATOM 947 N N . ILE A 1 118 ? 8.102 18.812 -3.115 1 97.06 118 ILE A N 1
ATOM 948 C CA . ILE A 1 118 ? 8.203 19.766 -2.02 1 97.06 118 ILE A CA 1
ATOM 949 C C . ILE A 1 118 ? 9.602 19.703 -1.399 1 97.06 118 ILE A C 1
ATOM 951 O O . ILE A 1 118 ? 10.109 20.688 -0.88 1 97.06 118 ILE A O 1
ATOM 955 N N . GLN A 1 119 ? 10.25 18.594 -1.54 1 96.25 119 GLN A N 1
ATOM 956 C CA . GLN A 1 119 ? 11.461 18.234 -0.812 1 96.25 119 GLN A CA 1
ATOM 957 C C . GLN A 1 119 ? 12.547 19.297 -1.002 1 96.25 119 GLN A C 1
ATOM 959 O O . GLN A 1 119 ? 13.211 19.688 -0.04 1 96.25 119 GLN A O 1
ATOM 964 N N . PRO A 1 120 ? 12.688 19.844 -2.232 1 95.44 120 PRO A N 1
ATOM 965 C CA . PRO A 1 120 ? 13.773 20.812 -2.441 1 95.44 120 PRO A CA 1
ATOM 966 C C . PRO A 1 120 ? 13.602 22.078 -1.622 1 95.44 120 PRO A C 1
ATOM 968 O O . PRO A 1 120 ? 14.578 22.797 -1.361 1 95.44 120 PRO A O 1
ATOM 971 N N . GLN A 1 121 ? 12.422 22.375 -1.142 1 97.12 121 GLN A N 1
ATOM 972 C CA . GLN A 1 121 ? 12.156 23.625 -0.432 1 97.12 121 GLN A CA 1
ATOM 973 C C . GLN A 1 121 ? 12.07 23.391 1.074 1 97.12 121 GLN A C 1
ATOM 975 O O . GLN A 1 121 ? 11.875 24.328 1.842 1 97.12 121 GLN A O 1
ATOM 980 N N . LEU A 1 122 ? 12.219 22.109 1.487 1 97.75 122 LEU A N 1
ATOM 981 C CA . LEU A 1 122 ? 12.148 21.797 2.912 1 97.75 122 LEU A CA 1
ATOM 982 C C . LEU A 1 122 ? 13.406 22.281 3.631 1 97.75 122 LEU A C 1
ATOM 984 O O . LEU A 1 122 ? 14.516 22.109 3.123 1 97.75 122 LEU A O 1
ATOM 988 N N . VAL A 1 123 ? 13.242 22.844 4.719 1 97.81 123 VAL A N 1
ATOM 989 C CA . VAL A 1 123 ? 14.375 23.188 5.574 1 97.81 123 VAL A CA 1
ATOM 990 C C . VAL A 1 123 ? 14.961 21.922 6.191 1 97.81 123 VAL A C 1
ATOM 992 O O . VAL A 1 123 ? 14.336 20.859 6.141 1 97.81 123 VAL A O 1
ATOM 995 N N . LYS A 1 124 ? 16.125 21.797 6.738 1 93.75 124 LYS A N 1
ATOM 996 C CA . LYS A 1 124 ? 16.844 20.641 7.25 1 93.75 124 LYS A CA 1
ATOM 997 C C . LYS A 1 124 ? 16.016 19.891 8.289 1 93.75 124 LYS A C 1
ATOM 999 O O . LYS A 1 124 ? 15.953 18.656 8.273 1 93.75 124 LYS A O 1
ATOM 1004 N N . ALA A 1 125 ? 15.281 20.531 9.242 1 96.25 125 ALA A N 1
ATOM 1005 C CA . ALA A 1 125 ? 14.484 19.906 10.297 1 96.25 125 ALA A CA 1
ATOM 1006 C C . ALA A 1 125 ? 12.992 20.125 10.07 1 96.25 125 ALA A C 1
ATOM 1008 O O . ALA A 1 125 ? 12.258 20.422 11.016 1 96.25 125 ALA A O 1
ATOM 1009 N N . ALA A 1 126 ? 12.688 19.922 8.75 1 98.38 126 ALA A N 1
ATOM 1010 C CA . ALA A 1 126 ? 11.273 20.125 8.43 1 98.38 126 ALA A CA 1
ATOM 1011 C C . ALA A 1 126 ? 10.414 19 9 1 98.38 126 ALA A C 1
ATOM 1013 O O . ALA A 1 126 ? 10.898 17.891 9.211 1 98.38 126 ALA A O 1
ATOM 1014 N N . TYR A 1 127 ? 9.164 19.328 9.289 1 98.56 127 TYR A N 1
ATOM 1015 C CA . TYR A 1 127 ? 8.188 18.359 9.797 1 98.56 127 TYR A CA 1
ATOM 1016 C C . TYR A 1 127 ? 7.426 17.703 8.656 1 98.56 127 TYR A C 1
ATOM 1018 O O . TYR A 1 127 ? 6.902 18.391 7.773 1 98.56 127 TYR A O 1
ATOM 1026 N N . ILE A 1 128 ? 7.445 16.422 8.633 1 98.69 128 ILE A N 1
ATOM 1027 C CA . ILE A 1 128 ? 6.594 15.648 7.738 1 98.69 128 ILE A CA 1
ATOM 1028 C C . ILE A 1 128 ? 5.543 14.891 8.547 1 98.69 128 ILE A C 1
ATOM 1030 O O . ILE A 1 128 ? 5.879 14.031 9.359 1 98.69 128 ILE A O 1
ATOM 1034 N N . VAL A 1 129 ? 4.266 15.227 8.352 1 98.81 129 VAL A N 1
ATOM 1035 C CA . VAL A 1 129 ? 3.178 14.609 9.109 1 98.81 129 VAL A CA 1
ATOM 1036 C C . VAL A 1 129 ? 2.244 13.867 8.164 1 98.81 129 VAL A C 1
ATOM 1038 O O . VAL A 1 129 ? 1.761 14.438 7.18 1 98.81 129 VAL A O 1
ATOM 1041 N N . GLY A 1 130 ? 2.055 12.617 8.391 1 98.69 130 GLY A N 1
ATOM 1042 C CA . GLY A 1 130 ? 1.094 11.812 7.648 1 98.69 130 GLY A CA 1
ATOM 1043 C C . GLY A 1 130 ? -0.058 11.32 8.5 1 98.69 130 GLY A C 1
ATOM 1044 O O . GLY A 1 130 ? 0.155 10.797 9.602 1 98.69 130 GLY A O 1
ATOM 1045 N N . ILE A 1 131 ? -1.282 11.516 7.977 1 98.12 131 ILE A N 1
ATOM 1046 C CA . ILE A 1 131 ? -2.469 11 8.648 1 98.12 131 ILE A CA 1
ATOM 1047 C C . ILE A 1 131 ? -2.797 9.609 8.109 1 98.12 131 ILE A C 1
ATOM 1049 O O . ILE A 1 131 ? -3.479 9.477 7.086 1 98.12 131 ILE A O 1
ATOM 1053 N N . SER A 1 132 ? -2.32 8.625 8.781 1 96.5 132 SER A N 1
ATOM 1054 C CA . SER A 1 132 ? -2.619 7.234 8.438 1 96.5 132 SER A CA 1
ATOM 1055 C C . SER A 1 132 ? -3.895 6.758 9.125 1 96.5 132 SER A C 1
ATOM 1057 O O . SER A 1 132 ? -4.918 7.445 9.086 1 96.5 132 SER A O 1
ATOM 1059 N N . SER A 1 133 ? -3.855 5.57 9.664 1 91.31 133 SER A N 1
ATOM 1060 C CA . SER A 1 133 ? -5.016 4.984 10.328 1 91.31 133 SER A CA 1
ATOM 1061 C C . SER A 1 133 ? -4.633 3.729 11.102 1 91.31 133 SER A C 1
ATOM 1063 O O . SER A 1 133 ? -3.646 3.066 10.781 1 91.31 133 SER A O 1
ATOM 1065 N N . GLN A 1 134 ? -5.414 3.514 12.094 1 87.94 134 GLN A N 1
ATOM 1066 C CA . GLN A 1 134 ? -5.246 2.24 12.789 1 87.94 134 GLN A CA 1
ATOM 1067 C C . GLN A 1 134 ? -5.684 1.074 11.906 1 87.94 134 GLN A C 1
ATOM 1069 O O . GLN A 1 134 ? -5.32 -0.076 12.164 1 87.94 134 GLN A O 1
ATOM 1074 N N . ALA A 1 135 ? -6.453 1.332 10.898 1 83.81 135 ALA A N 1
ATOM 1075 C CA . ALA A 1 135 ? -6.816 0.329 9.906 1 83.81 135 ALA A CA 1
ATOM 1076 C C . ALA A 1 135 ? -5.582 -0.217 9.195 1 83.81 135 ALA A C 1
ATOM 1078 O O . ALA A 1 135 ? -5.641 -1.268 8.555 1 83.81 135 ALA A O 1
ATOM 1079 N N . ALA A 1 136 ? -4.48 0.448 9.289 1 84.44 136 ALA A N 1
ATOM 1080 C CA . ALA A 1 136 ? -3.221 0.031 8.68 1 84.44 136 ALA A CA 1
ATOM 1081 C C . ALA A 1 136 ? -2.664 -1.214 9.367 1 84.44 136 ALA A C 1
ATOM 1083 O O . ALA A 1 136 ? -1.778 -1.883 8.828 1 84.44 136 ALA A O 1
ATOM 1084 N N . LEU A 1 137 ? -3.215 -1.534 10.539 1 82.94 137 LEU A N 1
ATOM 1085 C CA . LEU A 1 137 ? -2.57 -2.533 11.383 1 82.94 137 LEU A CA 1
ATOM 1086 C C . LEU A 1 137 ? -3.404 -3.807 11.453 1 82.94 137 LEU A C 1
ATOM 1088 O O . LEU A 1 137 ? -3.033 -4.762 12.141 1 82.94 137 LEU A O 1
ATOM 1092 N N . VAL A 1 138 ? -4.516 -3.777 10.719 1 78.38 138 VAL A N 1
ATOM 1093 C CA . VAL A 1 138 ? -5.414 -4.914 10.883 1 78.38 138 VAL A CA 1
ATOM 1094 C C . VAL A 1 138 ? -6.086 -5.242 9.555 1 78.38 138 VAL A C 1
ATOM 1096 O O . VAL A 1 138 ? -6.309 -4.352 8.727 1 78.38 138 VAL A O 1
ATOM 1099 N N . SER A 1 139 ? -6.309 -6.492 9.406 1 79.94 139 SER A N 1
ATOM 1100 C CA . SER A 1 139 ? -7.117 -6.914 8.273 1 79.94 139 SER A CA 1
ATOM 1101 C C . SER A 1 139 ? -8.594 -6.582 8.492 1 79.94 139 SER A C 1
ATOM 1103 O O . SER A 1 139 ? -9.18 -6.977 9.5 1 79.94 139 SER A O 1
ATOM 1105 N N . GLN A 1 140 ? -9.133 -5.848 7.598 1 80.06 140 GLN A N 1
ATOM 1106 C CA . GLN A 1 140 ? -10.531 -5.465 7.758 1 80.06 140 GLN A CA 1
ATOM 1107 C C . GLN A 1 140 ? -11.336 -5.773 6.5 1 80.06 140 GLN A C 1
ATOM 1109 O O . GLN A 1 140 ? -11.086 -5.199 5.438 1 80.06 140 GLN A O 1
ATOM 1114 N N . ALA A 1 141 ? -12.336 -6.668 6.723 1 84.75 141 ALA A N 1
ATOM 1115 C CA . ALA A 1 141 ? -13.289 -6.883 5.641 1 84.75 141 ALA A CA 1
ATOM 1116 C C . ALA A 1 141 ? -14.078 -5.609 5.348 1 84.75 141 ALA A C 1
ATOM 1118 O O . ALA A 1 141 ? -14.398 -4.844 6.262 1 84.75 141 ALA A O 1
ATOM 1119 N N . ASN A 1 142 ? -14.367 -5.328 4.074 1 88.88 142 ASN A N 1
ATOM 1120 C CA . ASN A 1 142 ? -15.156 -4.199 3.592 1 88.88 142 ASN A CA 1
ATOM 1121 C C . ASN A 1 142 ? -14.422 -2.875 3.805 1 88.88 142 ASN A C 1
ATOM 1123 O O . ASN A 1 142 ? -15.047 -1.812 3.816 1 88.88 142 ASN A O 1
ATOM 1127 N N . ALA A 1 143 ? -13.148 -2.949 4.086 1 91.25 143 ALA A N 1
ATOM 1128 C CA . ALA A 1 143 ? -12.242 -1.803 4.121 1 91.25 143 ALA A CA 1
ATOM 1129 C C . ALA A 1 143 ? -10.844 -2.193 3.652 1 91.25 143 ALA A C 1
ATOM 1131 O O . ALA A 1 143 ? -9.852 -1.661 4.145 1 91.25 143 ALA A O 1
ATOM 1132 N N . ALA A 1 144 ? -10.867 -3.145 2.803 1 93.88 144 ALA A N 1
ATOM 1133 C CA . ALA A 1 144 ? -9.617 -3.779 2.398 1 93.88 144 ALA A CA 1
ATOM 1134 C C . ALA A 1 144 ? -8.68 -2.773 1.737 1 93.88 144 ALA A C 1
ATOM 1136 O O . ALA A 1 144 ? -7.523 -2.635 2.141 1 93.88 144 ALA A O 1
ATOM 1137 N N . HIS A 1 145 ? -9.18 -2.08 0.736 1 97 145 HIS A N 1
ATOM 1138 C CA . HIS A 1 145 ? -8.344 -1.147 -0.006 1 97 145 HIS A CA 1
ATOM 1139 C C . HIS A 1 145 ? -7.902 0.018 0.873 1 97 145 HIS A C 1
ATOM 1141 O O . HIS A 1 145 ? -6.758 0.468 0.787 1 97 145 HIS A O 1
ATOM 1147 N N . TYR A 1 146 ? -8.789 0.507 1.729 1 95.5 146 TYR A N 1
ATOM 1148 C CA . TYR A 1 146 ? -8.43 1.582 2.65 1 95.5 146 TYR A CA 1
ATOM 1149 C C . TYR A 1 146 ? -7.324 1.145 3.6 1 95.5 146 TYR A C 1
ATOM 1151 O O . TYR A 1 146 ? -6.293 1.809 3.707 1 95.5 146 TYR A O 1
ATOM 1159 N N . GLY A 1 147 ? -7.559 -0.009 4.25 1 95.06 147 GLY A N 1
ATOM 1160 C CA . GLY A 1 147 ? -6.559 -0.543 5.156 1 95.06 147 GLY A CA 1
ATOM 1161 C C . GLY A 1 147 ? -5.219 -0.798 4.488 1 95.06 147 GLY A C 1
ATOM 1162 O O . GLY A 1 147 ? -4.168 -0.464 5.039 1 95.06 147 GLY A O 1
ATOM 1163 N N . ALA A 1 148 ? -5.273 -1.352 3.334 1 96.88 148 ALA A N 1
ATOM 1164 C CA . ALA A 1 148 ? -4.062 -1.658 2.576 1 96.88 148 ALA A CA 1
ATOM 1165 C C . ALA A 1 148 ? -3.303 -0.384 2.219 1 96.88 148 ALA A C 1
ATOM 1167 O O . ALA A 1 148 ? -2.078 -0.321 2.363 1 96.88 148 ALA A O 1
ATOM 1168 N N . SER A 1 149 ? -3.996 0.633 1.721 1 98 149 SER A N 1
ATOM 1169 C CA . SER A 1 149 ? -3.371 1.899 1.35 1 98 149 SER A CA 1
ATOM 1170 C C . SER A 1 149 ? -2.705 2.561 2.551 1 98 149 SER A C 1
ATOM 1172 O O . SER A 1 149 ? -1.604 3.105 2.436 1 98 149 SER A O 1
ATOM 1174 N N . LYS A 1 150 ? -3.359 2.494 3.697 1 97.19 150 LYS A N 1
ATOM 1175 C CA . LYS A 1 150 ? -2.824 3.131 4.898 1 97.19 150 LYS A CA 1
ATOM 1176 C C . LYS A 1 150 ? -1.668 2.322 5.48 1 97.19 150 LYS A C 1
ATOM 1178 O O . LYS A 1 150 ? -0.729 2.891 6.043 1 97.19 150 LYS A O 1
ATOM 1183 N N . ALA A 1 151 ? -1.713 0.994 5.289 1 95.25 151 ALA A N 1
ATOM 1184 C CA . ALA A 1 151 ? -0.56 0.176 5.656 1 95.25 151 ALA A CA 1
ATOM 1185 C C . ALA A 1 151 ? 0.677 0.583 4.863 1 95.25 151 ALA A C 1
ATOM 1187 O O . ALA A 1 151 ? 1.755 0.77 5.434 1 95.25 151 ALA A O 1
ATOM 1188 N N . GLY A 1 152 ? 0.46 0.703 3.561 1 97.25 152 GLY A N 1
ATOM 1189 C CA . GLY A 1 152 ? 1.553 1.173 2.723 1 97.25 152 GLY A CA 1
ATOM 1190 C C . GLY A 1 152 ? 2.043 2.557 3.102 1 97.25 152 GLY A C 1
ATOM 1191 O O . GLY A 1 152 ? 3.25 2.801 3.158 1 97.25 152 GLY A O 1
ATOM 1192 N N . PHE A 1 153 ? 1.127 3.457 3.398 1 97.94 153 PHE A N 1
ATOM 1193 C CA . PHE A 1 153 ? 1.444 4.84 3.744 1 97.94 153 PHE A CA 1
ATOM 1194 C C . PHE A 1 153 ? 2.268 4.898 5.023 1 97.94 153 PHE A C 1
ATOM 1196 O O . PHE A 1 153 ? 3.279 5.602 5.086 1 97.94 153 PHE A O 1
ATOM 1203 N N . SER A 1 154 ? 1.852 4.18 6.051 1 95.56 154 SER A N 1
ATOM 1204 C CA . SER A 1 154 ? 2.594 4.125 7.309 1 95.56 154 SER A CA 1
ATOM 1205 C C . SER A 1 154 ? 4.008 3.594 7.094 1 95.56 154 SER A C 1
ATOM 1207 O O . SER A 1 154 ? 4.961 4.094 7.691 1 95.56 154 SER A O 1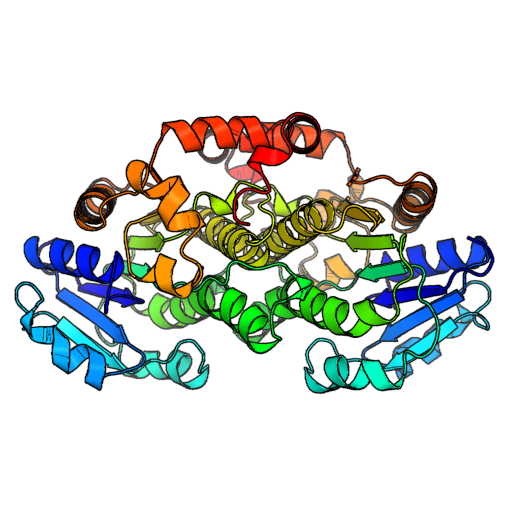
ATOM 1209 N N . ALA A 1 155 ? 4.109 2.58 6.23 1 94.88 155 ALA A N 1
ATOM 1210 C CA . ALA A 1 155 ? 5.418 2 5.938 1 94.88 155 ALA A CA 1
ATOM 1211 C C . ALA A 1 155 ? 6.348 3.033 5.305 1 94.88 155 ALA A C 1
ATOM 1213 O O . ALA A 1 155 ? 7.531 3.1 5.641 1 94.88 155 ALA A O 1
ATOM 1214 N N . VAL A 1 156 ? 5.84 3.846 4.441 1 97.12 156 VAL A N 1
ATOM 1215 C CA . VAL A 1 156 ? 6.633 4.879 3.781 1 97.12 156 VAL A CA 1
ATOM 1216 C C . VAL A 1 156 ? 7.125 5.891 4.812 1 97.12 156 VAL A C 1
ATOM 1218 O O . VAL A 1 156 ? 8.297 6.277 4.801 1 97.12 156 VAL A O 1
ATOM 1221 N N . LEU A 1 157 ? 6.234 6.348 5.664 1 96.62 157 LEU A N 1
ATOM 1222 C CA . LEU A 1 157 ? 6.594 7.336 6.672 1 96.62 157 LEU A CA 1
ATOM 1223 C C . LEU A 1 157 ? 7.688 6.805 7.594 1 96.62 157 LEU A C 1
ATOM 1225 O O . LEU A 1 157 ? 8.641 7.516 7.91 1 96.62 157 LEU A O 1
ATOM 1229 N N . ASN A 1 158 ? 7.531 5.57 8 1 93.19 158 ASN A N 1
ATOM 1230 C CA . ASN A 1 158 ? 8.516 4.953 8.875 1 93.19 158 ASN A CA 1
ATOM 1231 C C . ASN A 1 158 ? 9.875 4.82 8.188 1 93.19 158 ASN A C 1
ATOM 1233 O O . ASN A 1 158 ? 10.914 5.055 8.812 1 93.19 158 ASN A O 1
ATOM 1237 N N . ALA A 1 159 ? 9.859 4.434 6.941 1 92.62 159 ALA A N 1
ATOM 1238 C CA . ALA A 1 159 ? 11.102 4.309 6.184 1 92.62 159 ALA A CA 1
ATOM 1239 C C . ALA A 1 159 ? 11.75 5.672 5.969 1 92.62 159 ALA A C 1
ATOM 1241 O O . ALA A 1 159 ? 12.977 5.797 6.027 1 92.62 159 ALA A O 1
ATOM 1242 N N . LEU A 1 160 ? 10.945 6.664 5.715 1 94.81 160 LEU A N 1
ATOM 1243 C CA . LEU A 1 160 ? 11.445 8.016 5.512 1 94.81 160 LEU A CA 1
ATOM 1244 C C . LEU A 1 160 ? 12.195 8.508 6.75 1 94.81 160 LEU A C 1
ATOM 1246 O O . LEU A 1 160 ? 13.266 9.117 6.633 1 94.81 160 LEU A O 1
ATOM 1250 N N . ARG A 1 161 ? 11.617 8.266 7.895 1 92.38 161 ARG A N 1
ATOM 1251 C CA . ARG A 1 161 ? 12.25 8.641 9.156 1 92.38 161 ARG A CA 1
ATOM 1252 C C . ARG A 1 161 ? 13.641 8.031 9.281 1 92.38 161 ARG A C 1
ATOM 1254 O O . ARG A 1 161 ? 14.57 8.68 9.773 1 92.38 161 ARG A O 1
ATOM 1261 N N . LEU A 1 162 ? 13.766 6.785 8.82 1 88.94 162 LEU A N 1
ATOM 1262 C CA . LEU A 1 162 ? 15.039 6.082 8.906 1 88.94 162 LEU A CA 1
ATOM 1263 C C . LEU A 1 162 ? 16.031 6.625 7.875 1 88.94 162 LEU A C 1
ATOM 1265 O O . LEU A 1 162 ? 17.219 6.742 8.156 1 88.94 162 LEU A O 1
ATOM 1269 N N . GLU A 1 163 ? 15.578 7.004 6.73 1 90.62 163 GLU A N 1
ATOM 1270 C CA . GLU A 1 163 ? 16.438 7.441 5.633 1 90.62 163 GLU A CA 1
ATOM 1271 C C . GLU A 1 163 ? 16.922 8.875 5.852 1 90.62 163 GLU A C 1
ATOM 1273 O O . GLU A 1 163 ? 18.016 9.234 5.434 1 90.62 163 GLU A O 1
ATOM 1278 N N . GLN A 1 164 ? 16.031 9.656 6.43 1 93.44 164 GLN A N 1
ATOM 1279 C CA . GLN A 1 164 ? 16.328 11.07 6.641 1 93.44 164 GLN A CA 1
ATOM 1280 C C . GLN A 1 164 ? 16.125 11.469 8.102 1 93.44 164 GLN A C 1
ATOM 1282 O O . GLN A 1 164 ? 15.164 12.164 8.43 1 93.44 164 GLN A O 1
ATOM 1287 N N . PRO A 1 165 ? 17.078 11.133 8.875 1 89.31 165 PRO A N 1
ATOM 1288 C CA . PRO A 1 165 ? 16.922 11.367 10.312 1 89.31 165 PRO A CA 1
ATOM 1289 C C . PRO A 1 165 ? 16.875 12.852 10.664 1 89.31 165 PRO A C 1
ATOM 1291 O O . PRO A 1 165 ? 16.469 13.211 11.773 1 89.31 165 PRO A O 1
ATOM 1294 N N . GLU A 1 166 ? 17.281 13.703 9.734 1 94.62 166 GLU A N 1
ATOM 1295 C CA . GLU A 1 166 ? 17.219 15.141 9.977 1 94.62 166 GLU A C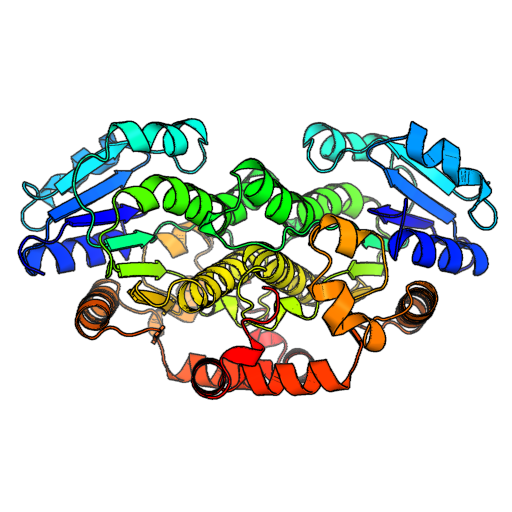A 1
ATOM 1296 C C . GLU A 1 166 ? 15.789 15.656 9.914 1 94.62 166 GLU A C 1
ATOM 1298 O O . GLU A 1 166 ? 15.469 16.703 10.484 1 94.62 166 GLU A O 1
ATOM 1303 N N . LEU A 1 167 ? 14.93 14.945 9.188 1 96.44 167 LEU A N 1
ATOM 1304 C CA . LEU A 1 167 ? 13.516 15.297 9.125 1 96.44 167 LEU A CA 1
ATOM 1305 C C . LEU A 1 167 ? 12.781 14.836 10.375 1 96.44 167 LEU A C 1
ATOM 1307 O O . LEU A 1 167 ? 13.203 13.875 11.031 1 96.44 167 LEU A O 1
ATOM 1311 N N . LYS A 1 168 ? 11.812 15.57 10.766 1 97.75 168 LYS A N 1
ATOM 1312 C CA . LYS A 1 168 ? 10.914 15.18 11.844 1 97.75 168 LYS A CA 1
ATOM 1313 C C . LYS A 1 168 ? 9.633 14.555 11.297 1 97.75 168 LYS A C 1
ATOM 1315 O O . LYS A 1 168 ? 8.664 15.266 11.016 1 97.75 168 LYS A O 1
ATOM 1320 N N . VAL A 1 169 ? 9.648 13.227 11.211 1 97.44 169 VAL A N 1
ATOM 1321 C CA . VAL A 1 169 ? 8.539 12.508 10.586 1 97.44 169 VAL A CA 1
ATOM 1322 C C . VAL A 1 169 ? 7.566 12.023 11.656 1 97.44 169 VAL A C 1
ATOM 1324 O O . VAL A 1 169 ? 7.961 11.328 12.594 1 97.44 169 VAL A O 1
ATOM 1327 N N . LEU A 1 170 ? 6.328 12.461 11.547 1 97.81 170 LEU A N 1
ATOM 1328 C CA . LEU A 1 170 ? 5.27 12.07 12.477 1 97.81 170 LEU A CA 1
ATOM 1329 C C . LEU A 1 170 ? 4.199 11.25 11.773 1 97.81 170 LEU A C 1
ATOM 1331 O O . LEU A 1 170 ? 3.559 11.727 10.836 1 97.81 170 LEU A O 1
ATOM 1335 N N . ASN A 1 171 ? 4.051 9.992 12.133 1 96.94 171 ASN A N 1
ATOM 1336 C CA . ASN A 1 171 ? 2.996 9.094 11.664 1 96.94 171 ASN A CA 1
ATOM 1337 C C . ASN A 1 171 ? 1.798 9.094 12.609 1 96.94 171 ASN A C 1
ATOM 1339 O O . ASN A 1 171 ? 1.882 8.586 13.727 1 96.94 171 ASN A O 1
ATOM 1343 N N . VAL A 1 172 ? 0.666 9.68 12.195 1 97.44 172 VAL A N 1
ATOM 1344 C CA . VAL A 1 172 ? -0.552 9.727 13 1 97.44 172 VAL A CA 1
ATOM 1345 C C . VAL A 1 172 ? -1.469 8.57 12.609 1 97.44 172 VAL A C 1
ATOM 1347 O O . VAL A 1 172 ? -1.849 8.43 11.445 1 97.44 172 VAL A O 1
ATOM 1350 N N . GLN A 1 173 ? -1.825 7.719 13.539 1 94.81 173 GLN A N 1
ATOM 1351 C CA . GLN A 1 173 ? -2.684 6.562 13.297 1 94.81 173 GLN A CA 1
ATOM 1352 C C . GLN A 1 173 ? -3.936 6.621 14.172 1 94.81 173 GLN A C 1
ATOM 1354 O O . GLN A 1 173 ? -4.02 5.938 15.195 1 94.81 173 GLN A O 1
ATOM 1359 N N . PRO A 1 174 ? -4.918 7.309 13.68 1 93.31 174 PRO A N 1
ATOM 1360 C CA . PRO A 1 174 ? -6.156 7.434 14.445 1 93.31 174 PRO A CA 1
ATOM 1361 C C . PRO A 1 174 ? -7.156 6.32 14.141 1 93.31 174 PRO A C 1
ATOM 1363 O O . PRO A 1 174 ? -7.109 5.727 13.062 1 93.31 174 PRO A O 1
ATOM 1366 N N . GLY A 1 175 ? -7.984 6.066 15.156 1 88.25 175 GLY A N 1
ATOM 1367 C CA . GLY A 1 175 ? -9.234 5.371 14.875 1 88.25 175 GLY A CA 1
ATOM 1368 C C . GLY A 1 175 ? -10.25 6.246 14.164 1 88.25 175 GLY A C 1
ATOM 1369 O O . GLY A 1 175 ? -9.891 7.191 13.469 1 88.25 175 GLY A O 1
ATOM 1370 N N . PRO A 1 176 ? -11.508 5.895 14.273 1 84.12 176 PRO A N 1
ATOM 1371 C CA . PRO A 1 176 ? -12.539 6.688 13.602 1 84.12 176 PRO A CA 1
ATOM 1372 C C . PRO A 1 176 ? -12.609 8.117 14.125 1 84.12 176 PRO A C 1
ATOM 1374 O O . PRO A 1 176 ? -12.602 8.344 15.336 1 84.12 176 PRO A O 1
ATOM 1377 N N . ILE A 1 177 ? -12.562 9.016 13.25 1 88.12 177 ILE A N 1
ATOM 1378 C CA . ILE A 1 177 ? -12.672 10.438 13.57 1 88.12 177 ILE A CA 1
ATOM 1379 C C . ILE A 1 177 ? -14.031 10.969 13.125 1 88.12 177 ILE A C 1
ATOM 1381 O O . ILE A 1 177 ? -14.539 10.586 12.07 1 88.12 177 ILE A O 1
ATOM 1385 N N . ASP A 1 178 ? -14.609 11.781 13.875 1 85.88 178 ASP A N 1
ATOM 1386 C CA . ASP A 1 178 ? -15.906 12.359 13.539 1 85.88 178 ASP A CA 1
ATOM 1387 C C . ASP A 1 178 ? -15.766 13.453 12.477 1 85.88 178 ASP A C 1
ATOM 1389 O O . ASP A 1 178 ? -15.703 14.641 12.805 1 85.88 178 ASP A O 1
ATOM 1393 N N . THR A 1 179 ? -15.703 13.062 11.242 1 87.94 179 THR A N 1
ATOM 1394 C CA . THR A 1 179 ? -15.547 13.945 10.094 1 87.94 179 THR A CA 1
ATOM 1395 C C . THR A 1 179 ? -16.453 13.508 8.945 1 87.94 179 THR A C 1
ATOM 1397 O O . THR A 1 179 ? -17 12.414 8.977 1 87.94 179 THR A O 1
ATOM 1400 N N . PRO A 1 180 ? -16.594 14.398 7.996 1 83.25 180 PRO A N 1
ATOM 1401 C CA . PRO A 1 180 ? -17.391 14.016 6.828 1 83.25 180 PRO A CA 1
ATOM 1402 C C . PRO A 1 180 ? -16.797 12.812 6.086 1 83.25 180 PRO A C 1
ATOM 1404 O O . PRO A 1 180 ? -17.484 12.219 5.246 1 83.25 180 PRO A O 1
ATOM 1407 N N . PHE A 1 181 ? -15.617 12.445 6.418 1 81.56 181 PHE A N 1
ATOM 1408 C CA . PHE A 1 181 ? -14.953 11.305 5.785 1 81.56 181 PHE A CA 1
ATOM 1409 C C . PHE A 1 181 ? -15.797 10.047 5.926 1 81.56 181 PHE A C 1
ATOM 1411 O O . PHE A 1 181 ? -15.93 9.273 4.973 1 81.56 181 PHE A O 1
ATOM 1418 N N . GLN A 1 182 ? -16.344 9.891 7.027 1 77.38 182 GLN A N 1
ATOM 1419 C CA . GLN A 1 182 ? -17.094 8.672 7.32 1 77.38 182 GLN A CA 1
ATOM 1420 C C . GLN A 1 182 ? -18.359 8.57 6.473 1 77.38 182 GLN A C 1
ATOM 1422 O O . GLN A 1 182 ? -18.734 7.484 6.035 1 77.38 182 GLN A O 1
ATOM 1427 N N . LYS A 1 183 ? -18.938 9.727 6.293 1 76.62 183 LYS A N 1
ATOM 1428 C CA . LYS A 1 183 ? -20.141 9.75 5.473 1 76.62 183 LYS A CA 1
ATOM 1429 C C . LYS A 1 183 ? -19.828 9.398 4.023 1 76.62 183 LYS A C 1
ATOM 1431 O O . LYS A 1 183 ? -20.625 8.719 3.357 1 76.62 183 LYS A O 1
ATOM 1436 N N . ASN A 1 184 ? -18.703 9.805 3.637 1 79.44 184 ASN A N 1
ATOM 1437 C CA . ASN A 1 184 ? -18.281 9.516 2.268 1 79.44 184 ASN A CA 1
ATOM 1438 C C . ASN A 1 184 ? -17.812 8.07 2.113 1 79.44 184 ASN A C 1
ATOM 1440 O O . ASN A 1 184 ? -18.109 7.43 1.104 1 79.44 184 ASN A O 1
ATOM 1444 N N . ALA A 1 185 ? -17.25 7.555 3.141 1 80.69 185 ALA A N 1
ATOM 1445 C CA . ALA A 1 185 ? -16.672 6.215 3.092 1 80.69 185 ALA A CA 1
ATOM 1446 C C . ALA A 1 185 ? -17.75 5.148 3.264 1 80.69 185 ALA A C 1
ATOM 1448 O O . ALA A 1 185 ? -17.656 4.066 2.676 1 80.69 185 ALA A O 1
ATOM 1449 N N . ASP A 1 186 ? -18.641 5.445 4.082 1 78.56 186 ASP A N 1
ATOM 1450 C CA . ASP A 1 186 ? -19.766 4.547 4.352 1 78.56 186 ASP A CA 1
ATOM 1451 C C . ASP A 1 186 ? -21.094 5.285 4.27 1 78.56 186 ASP A C 1
ATOM 1453 O O . ASP A 1 186 ? -21.656 5.695 5.293 1 78.56 186 ASP A O 1
ATOM 1457 N N . PRO A 1 187 ? -21.641 5.254 3.109 1 72.06 187 PRO A N 1
ATOM 1458 C CA . PRO A 1 187 ? -22.875 6.004 2.934 1 72.06 187 PRO A CA 1
ATOM 1459 C C . PRO A 1 187 ? -24.031 5.426 3.75 1 72.06 187 PRO A C 1
ATOM 1461 O O . PRO A 1 187 ? -25.016 6.133 4.035 1 72.06 187 PRO A O 1
ATOM 1464 N N . THR A 1 188 ? -23.953 4.152 4.117 1 68.94 188 THR A N 1
ATOM 1465 C CA . THR A 1 188 ? -25.016 3.537 4.902 1 68.94 188 THR A CA 1
ATOM 1466 C C . THR A 1 188 ? -24.953 3.996 6.355 1 68.94 188 THR A C 1
ATOM 1468 O O . THR A 1 188 ? -25.922 3.859 7.098 1 68.94 188 THR A O 1
ATOM 1471 N N . LEU A 1 189 ? -23.766 4.543 6.797 1 67.56 189 LEU A N 1
ATOM 1472 C CA . LEU A 1 189 ? -23.469 5.109 8.109 1 67.56 189 LEU A CA 1
ATOM 1473 C C . LEU A 1 189 ? -23.531 4.031 9.188 1 67.56 189 LEU A C 1
ATOM 1475 O O . LEU A 1 189 ? -23.688 4.344 10.375 1 67.56 189 LEU A O 1
ATOM 1479 N N . LYS A 1 190 ? -23.578 2.732 8.742 1 69.06 190 LYS A N 1
ATOM 1480 C CA . LYS A 1 190 ? -23.625 1.655 9.727 1 69.06 190 LYS A CA 1
ATOM 1481 C C . LYS A 1 190 ? -22.406 1.703 10.648 1 69.06 190 LYS A C 1
ATOM 1483 O O . LYS A 1 190 ? -22.547 1.585 11.867 1 69.06 190 LYS A O 1
ATOM 1488 N N . TYR A 1 191 ? -21.328 1.93 10.062 1 64.75 191 TYR A N 1
ATOM 1489 C CA . TYR A 1 191 ? -20.094 2.029 10.836 1 64.75 191 TYR A CA 1
ATOM 1490 C C . TYR A 1 191 ? -20.156 3.223 11.789 1 64.75 191 TYR A C 1
ATOM 1492 O O . TYR A 1 191 ? -19.797 3.105 12.961 1 64.75 191 TYR A O 1
ATOM 1500 N N . PHE A 1 192 ? -20.594 4.273 11.242 1 63.28 192 PHE A N 1
ATOM 1501 C CA . PHE A 1 192 ? -20.703 5.504 12.023 1 63.28 192 PHE A CA 1
ATOM 1502 C C . PHE A 1 192 ? -21.625 5.316 13.211 1 63.28 192 PHE A C 1
ATOM 1504 O O . PHE A 1 192 ? -21.312 5.742 14.328 1 63.28 192 PHE A O 1
ATOM 1511 N N . LYS A 1 193 ? -22.672 4.652 12.906 1 68.81 193 LYS A N 1
ATOM 1512 C CA . LYS A 1 193 ? -23.672 4.457 13.953 1 68.81 193 LYS A CA 1
ATOM 1513 C C . LYS A 1 193 ? -23.141 3.525 15.039 1 68.81 193 LYS A C 1
ATOM 1515 O O . LYS A 1 193 ? -23.359 3.768 16.234 1 68.81 193 LYS A O 1
ATOM 1520 N N . ASN A 1 194 ? -22.344 2.568 14.594 1 68.31 194 ASN A N 1
ATOM 1521 C CA . ASN A 1 194 ? -21.875 1.545 15.523 1 68.31 194 ASN A CA 1
ATOM 1522 C C . ASN A 1 194 ? -20.688 2.037 16.344 1 68.31 194 ASN A C 1
ATOM 1524 O O . ASN A 1 194 ? -20.5 1.6 17.484 1 68.31 194 ASN A O 1
ATOM 1528 N N . TYR A 1 195 ? -20.031 3.051 15.758 1 66.44 195 TYR A N 1
ATOM 1529 C CA . TYR A 1 195 ? -18.797 3.432 16.438 1 66.44 195 TYR A CA 1
ATOM 1530 C C . TYR A 1 195 ? -18.828 4.902 16.828 1 66.44 195 TYR A C 1
ATOM 1532 O O . TYR A 1 195 ? -17.781 5.48 17.188 1 66.44 195 TYR A O 1
ATOM 1540 N N . ARG A 1 196 ? -19.938 5.535 16.875 1 70.31 196 ARG A N 1
ATOM 1541 C CA . ARG A 1 196 ? -20.094 6.949 17.172 1 70.31 196 ARG A CA 1
ATOM 1542 C C . ARG A 1 196 ? -19.484 7.293 18.531 1 70.31 196 ARG A C 1
ATOM 1544 O O . ARG A 1 196 ? -18.844 8.336 18.688 1 70.31 196 ARG A O 1
ATOM 1551 N N . HIS A 1 197 ? -19.641 6.379 19.422 1 71.12 197 HIS A N 1
ATOM 1552 C CA . HIS A 1 197 ? -19.188 6.66 20.781 1 71.12 197 HIS A CA 1
ATOM 1553 C C . HIS A 1 197 ? -17.672 6.594 20.891 1 71.12 197 HIS A C 1
ATOM 1555 O O . HIS A 1 197 ? -17.078 7.113 21.844 1 71.12 197 HIS A O 1
ATOM 1561 N N . MET A 1 198 ? -17.062 6.023 19.875 1 73.19 198 MET A N 1
ATOM 1562 C CA . MET A 1 198 ? -15.609 5.852 19.906 1 73.19 198 MET A CA 1
ATOM 1563 C C . MET A 1 198 ? -14.914 6.855 19 1 73.19 198 MET A C 1
ATOM 1565 O O . MET A 1 198 ? -13.688 6.883 18.906 1 73.19 198 MET A O 1
ATOM 1569 N N . MET A 1 199 ? -15.695 7.73 18.5 1 81.94 199 MET A N 1
ATOM 1570 C CA . MET A 1 199 ? -15.125 8.625 17.5 1 81.94 199 MET A CA 1
ATOM 1571 C C . MET A 1 199 ? -14.344 9.758 18.156 1 81.94 199 MET A C 1
ATOM 1573 O O . MET A 1 199 ? -14.781 10.305 19.188 1 81.94 199 MET A O 1
ATOM 1577 N N . ILE A 1 200 ? -13.195 10.055 17.594 1 85.75 200 ILE A N 1
ATOM 1578 C CA . ILE A 1 200 ? -12.32 11.117 18.078 1 85.75 200 ILE A CA 1
ATOM 1579 C C . ILE A 1 200 ? -12.773 12.453 17.484 1 85.75 200 ILE A C 1
ATOM 1581 O O . ILE A 1 200 ? -13.109 12.539 16.297 1 85.75 200 ILE A O 1
ATOM 1585 N N . GLN A 1 201 ? -12.812 13.461 18.312 1 91.44 201 GLN A N 1
ATOM 1586 C CA . GLN A 1 201 ? -13.125 14.797 17.828 1 91.44 201 GLN A CA 1
ATOM 1587 C C . GLN A 1 201 ? -11.953 15.391 17.047 1 91.44 201 GLN A C 1
ATOM 1589 O O . GLN A 1 201 ? -10.82 15.398 17.531 1 91.44 201 GLN A O 1
ATOM 1594 N N . PRO A 1 202 ? -12.195 15.938 15.898 1 94.62 202 PRO A N 1
ATOM 1595 C CA . PRO A 1 202 ? -11.117 16.438 15.039 1 94.62 202 PRO A CA 1
ATOM 1596 C C . PRO A 1 202 ? -10.289 17.531 15.719 1 94.62 202 PRO A C 1
ATOM 1598 O O . PRO A 1 202 ? -9.062 17.547 15.578 1 94.62 202 PRO A O 1
ATOM 1601 N N . GLN A 1 203 ? -10.93 18.422 16.516 1 95.56 203 GLN A N 1
ATOM 1602 C CA . GLN A 1 203 ? -10.227 19.516 17.172 1 95.56 203 GLN A CA 1
ATOM 1603 C C . GLN A 1 203 ? -9.258 19 18.234 1 95.56 203 GLN A C 1
ATOM 1605 O O . GLN A 1 203 ? -8.148 19.516 18.359 1 95.56 203 GLN A O 1
ATOM 1610 N N . GLN A 1 204 ? -9.688 17.969 18.891 1 94.94 204 GLN A N 1
ATOM 1611 C CA . GLN A 1 204 ? -8.836 17.375 19.906 1 94.94 204 GLN A CA 1
ATOM 1612 C C . GLN A 1 204 ? -7.617 16.703 19.297 1 94.94 204 GLN A C 1
ATOM 1614 O O . GLN A 1 204 ? -6.496 16.875 19.781 1 94.94 204 GLN A O 1
ATOM 1619 N N . LEU A 1 205 ? -7.859 15.953 18.281 1 96.44 205 LEU A N 1
ATOM 1620 C CA . LEU A 1 205 ? -6.758 15.273 17.609 1 96.44 205 LEU A CA 1
ATOM 1621 C C . LEU A 1 205 ? -5.82 16.281 16.953 1 96.44 205 LEU A C 1
ATOM 1623 O O . LEU A 1 205 ? -4.602 16.109 16.984 1 96.44 205 LEU A O 1
ATOM 1627 N N . ALA A 1 206 ? -6.355 17.344 16.406 1 98 206 ALA A N 1
ATOM 1628 C CA . ALA A 1 206 ? -5.551 18.391 15.789 1 98 206 ALA A CA 1
ATOM 1629 C C . ALA A 1 206 ? -4.598 19.016 16.797 1 98 206 ALA A C 1
ATOM 1631 O O . ALA A 1 206 ? -3.418 19.234 16.5 1 98 206 ALA A O 1
ATOM 1632 N N . LYS A 1 207 ? -5.129 19.328 17.984 1 97.56 207 LYS A N 1
ATOM 1633 C CA . LYS A 1 207 ? -4.297 19.875 19.047 1 97.56 207 LYS A CA 1
ATOM 1634 C C . LYS A 1 207 ? -3.156 18.938 19.406 1 97.56 207 LYS A C 1
ATOM 1636 O O . LYS A 1 207 ? -2.008 19.359 19.547 1 97.56 207 LYS A O 1
ATOM 1641 N N . GLN A 1 208 ? -3.479 17.656 19.5 1 97.25 208 GLN A N 1
ATOM 1642 C CA . GLN A 1 208 ? -2.471 16.656 19.812 1 97.25 208 GLN A CA 1
ATOM 1643 C C . GLN A 1 208 ? -1.407 16.562 18.734 1 97.25 208 GLN A C 1
ATOM 1645 O O . GLN A 1 208 ? -0.223 16.391 19.016 1 97.25 208 GLN A O 1
ATOM 1650 N N . ILE A 1 209 ? -1.83 16.672 17.5 1 98.19 209 ILE A N 1
ATOM 1651 C CA . ILE A 1 209 ? -0.917 16.562 16.375 1 98.19 209 ILE A CA 1
ATOM 1652 C C . ILE A 1 209 ? 0.043 17.75 16.375 1 98.19 209 ILE A C 1
ATOM 1654 O O . ILE A 1 209 ? 1.259 17.578 16.266 1 98.19 209 ILE A O 1
ATOM 1658 N N . VAL A 1 210 ? -0.448 19 16.562 1 98.38 210 VAL A N 1
ATOM 1659 C CA . VAL A 1 210 ? 0.401 20.188 16.547 1 98.38 210 VAL A CA 1
ATOM 1660 C C . VAL A 1 210 ? 1.335 20.172 17.75 1 98.38 210 VAL A C 1
ATOM 1662 O O . VAL A 1 210 ? 2.514 20.516 17.641 1 98.38 210 VAL A O 1
ATOM 1665 N N . GLU A 1 211 ? 0.844 19.766 18.906 1 97.81 211 GLU A N 1
ATOM 1666 C CA . GLU A 1 211 ? 1.708 19.594 20.078 1 97.81 211 GLU A CA 1
ATOM 1667 C C . GLU A 1 211 ? 2.773 18.531 19.812 1 97.81 211 GLU A C 1
ATOM 1669 O O . GLU A 1 211 ? 3.918 18.672 20.25 1 97.81 211 GLU A O 1
ATOM 1674 N N . GLY A 1 212 ? 2.34 17.453 19.109 1 97.19 212 GLY A N 1
ATOM 1675 C CA . GLY A 1 212 ? 3.289 16.422 18.734 1 97.19 212 GLY A CA 1
ATOM 1676 C C . GLY A 1 212 ? 4.398 16.938 17.828 1 97.19 212 GLY A C 1
ATOM 1677 O O . GLY A 1 212 ? 5.547 16.516 17.953 1 97.19 212 GLY A O 1
ATOM 1678 N N . ILE A 1 213 ? 4.035 17.797 16.938 1 97.19 213 ILE A N 1
ATOM 1679 C CA . ILE A 1 213 ? 5.02 18.438 16.078 1 97.19 213 ILE A CA 1
ATOM 1680 C C . ILE A 1 213 ? 6.031 19.203 16.938 1 97.19 213 ILE A C 1
ATOM 1682 O O . ILE A 1 213 ? 7.242 19.047 16.766 1 97.19 213 ILE A O 1
ATOM 1686 N N . ILE A 1 214 ? 5.555 20 17.891 1 95.44 214 ILE A N 1
ATOM 1687 C CA . ILE A 1 214 ? 6.383 20.844 18.75 1 95.44 214 ILE A CA 1
ATOM 1688 C C . ILE A 1 214 ? 7.305 19.953 19.594 1 95.44 214 ILE A C 1
ATOM 1690 O O . ILE A 1 214 ? 8.477 20.281 19.797 1 95.44 214 ILE A O 1
ATOM 1694 N N . LEU A 1 215 ? 6.828 18.781 19.953 1 95.81 215 LEU A N 1
ATOM 1695 C CA . LEU A 1 215 ? 7.562 17.891 20.859 1 95.81 215 LEU A CA 1
ATOM 1696 C C . LEU A 1 215 ? 8.383 16.875 20.078 1 95.81 215 LEU A C 1
ATOM 1698 O O . LEU A 1 215 ? 9.008 15.992 20.672 1 95.81 215 LEU A O 1
ATOM 1702 N N . ASN A 1 216 ? 8.328 16.891 18.766 1 95.31 216 ASN A N 1
ATOM 1703 C CA . ASN A 1 216 ? 9.07 16.016 17.875 1 95.31 216 ASN A CA 1
ATOM 1704 C C . ASN A 1 216 ? 8.688 14.547 18.062 1 95.31 216 ASN A C 1
ATOM 1706 O O . ASN A 1 216 ? 9.555 13.68 18.156 1 95.31 216 ASN A O 1
ATOM 1710 N N . LYS A 1 217 ? 7.395 14.383 18.219 1 94.75 217 LYS A N 1
ATOM 1711 C CA . LYS A 1 217 ? 6.922 13.008 18.297 1 94.75 217 LYS A CA 1
ATOM 1712 C C . LYS A 1 217 ? 7.066 12.297 16.969 1 94.75 217 LYS A C 1
ATOM 1714 O O . LYS A 1 217 ? 7.012 12.93 15.906 1 94.75 217 LYS A O 1
ATOM 1719 N N . ILE A 1 218 ? 7.227 10.945 17.062 1 93.94 218 ILE A N 1
ATOM 1720 C CA . ILE A 1 218 ? 7.398 10.188 15.828 1 93.94 218 ILE A CA 1
ATOM 1721 C C . ILE A 1 218 ? 6.102 9.461 15.484 1 93.94 218 ILE A C 1
ATOM 1723 O O . ILE A 1 218 ? 5.914 9.008 14.344 1 93.94 218 ILE A O 1
ATOM 1727 N N . GLU A 1 219 ? 5.188 9.312 16.531 1 94.12 219 GLU A N 1
ATOM 1728 C CA . GLU A 1 219 ? 3.928 8.609 16.312 1 94.12 219 GLU A CA 1
ATOM 1729 C C . GLU A 1 219 ? 2.844 9.102 17.266 1 94.12 219 GLU A C 1
ATOM 1731 O O . GLU A 1 219 ? 3.129 9.453 18.406 1 94.12 219 GLU A O 1
ATOM 1736 N N . ILE A 1 220 ? 1.678 9.234 16.797 1 94.69 220 ILE A N 1
ATOM 1737 C CA . ILE A 1 220 ? 0.481 9.477 17.594 1 94.69 220 ILE A CA 1
ATOM 1738 C C . ILE A 1 220 ? -0.565 8.406 17.297 1 94.69 220 ILE A C 1
ATOM 1740 O O . ILE A 1 220 ? -0.943 8.203 16.141 1 94.69 220 ILE A O 1
ATOM 1744 N N . ASN A 1 221 ? -0.941 7.668 18.234 1 90.88 221 ASN A N 1
ATOM 1745 C CA . ASN A 1 221 ? -1.965 6.633 18.156 1 90.88 221 ASN A CA 1
ATOM 1746 C C . ASN A 1 221 ? -3.164 6.961 19.047 1 90.88 221 ASN A C 1
ATOM 1748 O O . ASN A 1 221 ? -3.035 7.039 20.266 1 90.88 221 ASN A O 1
ATOM 1752 N N . GLN A 1 222 ? -4.254 7.133 18.406 1 88.31 222 GLN A N 1
ATOM 1753 C CA . GLN A 1 222 ? -5.469 7.449 19.156 1 88.31 222 GLN A CA 1
ATOM 1754 C C . GLN A 1 222 ? -6.645 6.605 18.672 1 88.31 222 GLN A C 1
ATOM 1756 O O . GLN A 1 222 ? -6.93 6.555 17.469 1 88.31 222 GLN A O 1
ATOM 1761 N N . PRO A 1 223 ? -7.367 5.883 19.516 1 86.12 223 PRO A N 1
ATOM 1762 C CA . PRO A 1 223 ? -7.09 5.73 20.953 1 86.12 223 PRO A CA 1
ATOM 1763 C C . PRO A 1 223 ? -5.926 4.785 21.234 1 86.12 223 PRO A C 1
ATOM 1765 O O . PRO A 1 223 ? -5.691 3.844 20.469 1 86.12 223 PRO A O 1
ATOM 1768 N N . SER A 1 224 ? -5.266 4.977 22.312 1 84.81 224 SER A N 1
ATOM 1769 C CA . SER A 1 224 ? -4.047 4.23 22.609 1 84.81 224 SER A CA 1
ATOM 1770 C C . SER A 1 224 ? -4.355 2.773 22.938 1 84.81 224 SER A C 1
ATOM 1772 O O . SER A 1 224 ? -3.578 1.877 22.609 1 84.81 224 SER A O 1
ATOM 1774 N N . TRP A 1 225 ? -5.527 2.586 23.562 1 80.81 225 TRP A N 1
ATOM 1775 C CA . TRP A 1 225 ? -5.859 1.22 23.953 1 80.81 225 TRP A CA 1
ATOM 1776 C C . TRP A 1 225 ? -6.047 0.336 22.734 1 80.81 225 TRP A C 1
ATOM 1778 O O . TRP A 1 225 ? -5.68 -0.842 22.734 1 80.81 225 TRP A O 1
ATOM 1788 N N . MET A 1 226 ? -6.551 0.837 21.672 1 80.88 226 MET A N 1
ATOM 1789 C CA . MET A 1 226 ? -6.75 0.083 20.438 1 80.88 226 MET A CA 1
ATOM 1790 C C . MET A 1 226 ? -5.414 -0.237 19.781 1 80.88 226 MET A C 1
ATOM 1792 O O . MET A 1 226 ? -5.238 -1.317 19.203 1 80.88 226 MET A O 1
ATOM 1796 N N . GLN A 1 227 ? -4.5 0.674 19.891 1 82.94 227 GLN A N 1
ATOM 1797 C CA . GLN A 1 227 ? -3.172 0.451 19.328 1 82.94 227 GLN A CA 1
ATOM 1798 C C . GLN A 1 227 ? -2.482 -0.738 19.984 1 82.94 227 GLN A C 1
ATOM 1800 O O . GLN A 1 227 ? -1.864 -1.562 19.312 1 82.94 227 GLN A O 1
ATOM 1805 N N . ILE A 1 228 ? -2.646 -0.815 21.281 1 78.94 228 ILE A N 1
ATOM 1806 C CA . ILE A 1 228 ? -2.041 -1.902 22.031 1 78.94 228 ILE A CA 1
ATOM 1807 C C . ILE A 1 228 ? -2.662 -3.232 21.625 1 78.94 228 ILE A C 1
ATOM 1809 O O . ILE A 1 228 ? -1.947 -4.211 21.375 1 78.94 228 ILE A O 1
ATOM 1813 N N . MET A 1 229 ? -3.953 -3.17 21.484 1 77.56 229 MET A N 1
ATOM 1814 C CA . MET A 1 229 ? -4.656 -4.379 21.062 1 77.56 229 MET A CA 1
ATOM 1815 C C . MET A 1 229 ? -4.207 -4.812 19.672 1 77.56 229 MET A C 1
ATOM 1817 O O . MET A 1 229 ? -4.023 -6.008 19.422 1 77.56 229 MET A O 1
ATOM 1821 N N . LEU A 1 230 ? -4.012 -3.875 18.844 1 77.81 230 LEU A N 1
ATOM 1822 C CA . LEU A 1 230 ? -3.639 -4.168 17.469 1 77.81 230 LEU A CA 1
ATOM 1823 C C . LEU A 1 230 ? -2.207 -4.688 17.391 1 77.81 230 LEU A C 1
ATOM 1825 O O . LEU A 1 230 ? -1.892 -5.527 16.547 1 77.81 230 LEU A O 1
ATOM 1829 N N . LYS A 1 231 ? -1.374 -4.211 18.25 1 76.81 231 LYS A N 1
ATOM 1830 C CA . LYS A 1 231 ? -0.015 -4.738 18.328 1 76.81 231 LYS A CA 1
ATOM 1831 C C . LYS A 1 231 ? -0.02 -6.215 18.703 1 76.81 231 LYS A C 1
ATOM 1833 O O . LYS A 1 231 ? 0.746 -7.008 18.156 1 76.81 231 LYS A O 1
ATOM 1838 N N . PHE A 1 232 ? -0.91 -6.559 19.578 1 75.75 232 PHE A N 1
ATOM 1839 C CA . PHE A 1 232 ? -1.028 -7.957 19.984 1 75.75 232 PHE A CA 1
ATOM 1840 C C . PHE A 1 232 ? -1.632 -8.789 18.859 1 75.75 232 PHE A C 1
ATOM 1842 O O . PHE A 1 232 ? -1.261 -9.953 18.672 1 75.75 232 PHE A O 1
ATOM 1849 N N . TYR A 1 233 ? -2.547 -8.148 18.172 1 74.31 233 TYR A N 1
ATOM 1850 C CA . TYR A 1 233 ? -3.131 -8.797 17 1 74.31 233 TYR A CA 1
ATOM 1851 C C . TYR A 1 233 ? -2.053 -9.188 15.992 1 74.31 233 TYR A C 1
ATOM 1853 O O . TYR A 1 233 ? -2.109 -10.266 15.406 1 74.31 233 TYR A O 1
ATOM 1861 N N . GLN A 1 234 ? -1.038 -8.375 15.883 1 75.12 234 GLN A N 1
ATOM 1862 C CA . GLN A 1 234 ? 0.001 -8.586 14.883 1 75.12 234 GLN A CA 1
ATOM 1863 C C . GLN A 1 234 ? 0.865 -9.789 15.227 1 75.12 234 GLN A C 1
ATOM 1865 O O . GLN A 1 234 ? 1.553 -10.336 14.359 1 75.12 234 GLN A O 1
ATOM 1870 N N . LEU A 1 235 ? 0.794 -10.227 16.484 1 70.62 235 LEU A N 1
ATOM 1871 C CA . LEU A 1 235 ? 1.575 -11.383 16.906 1 70.62 235 LEU A CA 1
ATOM 1872 C C . LEU A 1 235 ? 0.95 -12.68 16.406 1 70.62 235 LEU A C 1
ATOM 1874 O O . LEU A 1 235 ? 1.663 -13.625 16.062 1 70.62 235 LEU A O 1
ATOM 1878 N N . CYS A 1 236 ? -0.376 -12.695 16.359 1 71.5 236 CYS A N 1
ATOM 1879 C CA . CYS A 1 236 ? -1.052 -13.906 15.914 1 71.5 236 CYS A CA 1
ATOM 1880 C C . CYS A 1 236 ? -2.328 -13.57 15.148 1 71.5 236 CYS A C 1
ATOM 1882 O O . CYS A 1 236 ? -3.416 -14.008 15.531 1 71.5 236 CYS A O 1
ATOM 1884 N N . PRO A 1 237 ? -2.178 -12.922 14.078 1 73 237 PRO A N 1
ATOM 1885 C CA . PRO A 1 237 ? -3.365 -12.438 13.375 1 73 237 PRO A CA 1
ATOM 1886 C C . PRO A 1 237 ? -4.258 -13.562 12.859 1 73 237 PRO A C 1
ATOM 1888 O O . PRO A 1 237 ? -5.48 -13.5 13.008 1 73 237 PRO A O 1
ATOM 1891 N N . ARG A 1 238 ? -3.639 -14.586 12.328 1 74.12 238 ARG A N 1
ATOM 1892 C CA . ARG A 1 238 ? -4.418 -15.688 11.766 1 74.12 238 ARG A CA 1
ATOM 1893 C C . ARG A 1 238 ? -5.23 -16.391 12.852 1 74.12 238 ARG A C 1
ATOM 1895 O O . ARG A 1 238 ? -6.391 -16.734 12.633 1 74.12 238 ARG A O 1
ATOM 1902 N N . THR A 1 239 ? -4.574 -16.531 14.078 1 65.38 239 THR A N 1
ATOM 1903 C CA . THR A 1 239 ? -5.27 -17.172 15.195 1 65.38 239 THR A CA 1
ATOM 1904 C C . THR A 1 239 ? -6.434 -16.312 15.672 1 65.38 239 THR A C 1
ATOM 1906 O O . THR A 1 239 ? -7.543 -16.797 15.867 1 65.38 239 THR A O 1
ATOM 1909 N N . LEU A 1 240 ? -6.215 -15.062 15.734 1 66.5 240 LEU A N 1
ATOM 1910 C CA . LEU A 1 240 ? -7.23 -14.148 16.25 1 66.5 240 LEU A CA 1
ATOM 1911 C C . LEU A 1 240 ? -8.359 -13.961 15.242 1 66.5 240 LEU A C 1
ATOM 1913 O O . LEU A 1 240 ? -9.523 -13.828 15.625 1 66.5 240 LEU A O 1
ATOM 1917 N N . GLU A 1 241 ? -8.047 -14 13.984 1 70.94 241 GLU A N 1
ATOM 1918 C CA . GLU A 1 241 ? -9.062 -13.891 12.938 1 70.94 241 GLU A CA 1
ATOM 1919 C C . GLU A 1 241 ? -9.984 -15.109 12.945 1 70.94 241 GLU A C 1
ATOM 1921 O O . GLU A 1 241 ? -11.18 -14.984 12.664 1 70.94 241 GLU A O 1
ATOM 1926 N N . LYS A 1 242 ? -9.398 -16.234 13.195 1 68.75 242 LYS A N 1
ATOM 1927 C CA . LYS A 1 242 ? -10.188 -17.453 13.273 1 68.75 242 LYS A CA 1
ATOM 1928 C C . LYS A 1 242 ? -11.047 -17.469 14.539 1 68.75 242 LYS A C 1
ATOM 1930 O O . LYS A 1 242 ? -12.211 -17.891 14.5 1 68.75 242 LYS A O 1
ATOM 1935 N N . LEU A 1 243 ? -10.477 -16.922 15.711 1 67.06 243 LEU A N 1
ATOM 1936 C CA . LEU A 1 243 ? -11.141 -17 17.016 1 67.06 243 LEU A CA 1
ATOM 1937 C C . LEU A 1 243 ? -12.203 -15.914 17.141 1 67.06 243 LEU A C 1
ATOM 1939 O O . LEU A 1 243 ? -13.234 -16.125 17.781 1 67.06 243 LEU A O 1
ATOM 1943 N N . CYS A 1 244 ? -11.969 -14.672 16.469 1 66.56 244 CYS A N 1
ATOM 1944 C CA . CYS A 1 244 ? -12.875 -13.539 16.625 1 66.56 244 CYS A CA 1
ATOM 1945 C C . CYS A 1 244 ? -13.211 -12.922 15.273 1 66.56 244 CYS A C 1
ATOM 1947 O O . CYS A 1 244 ? -12.984 -11.727 15.062 1 66.56 244 CYS A O 1
ATOM 1949 N N . PRO A 1 245 ? -13.875 -13.758 14.469 1 64 245 PRO A N 1
ATOM 1950 C CA . PRO A 1 245 ? -14.109 -13.281 13.102 1 64 245 PRO A CA 1
ATOM 1951 C C . PRO A 1 245 ? -14.977 -12.023 13.062 1 64 245 PRO A C 1
ATOM 1953 O O . PRO A 1 245 ? -14.812 -11.188 12.172 1 64 245 PRO A O 1
ATOM 1956 N N . ASN A 1 246 ? -15.789 -11.812 14.023 1 63.12 246 ASN A N 1
ATOM 1957 C CA . ASN A 1 246 ? -16.734 -10.695 14.023 1 63.12 246 ASN A CA 1
ATOM 1958 C C . ASN A 1 246 ? -16.016 -9.367 14.227 1 63.12 246 ASN A C 1
ATOM 1960 O O . ASN A 1 246 ? -16.531 -8.312 13.844 1 63.12 246 ASN A O 1
ATOM 1964 N N . LEU A 1 247 ? -14.914 -9.477 14.789 1 64.94 247 LEU A N 1
ATOM 1965 C CA . LEU A 1 247 ? -14.141 -8.266 15.039 1 64.94 247 LEU A CA 1
ATOM 1966 C C . LEU A 1 247 ? -13.57 -7.707 13.734 1 64.94 247 LEU A C 1
ATOM 1968 O O . LEU A 1 247 ? -13.328 -6.5 13.625 1 64.94 247 LEU A O 1
ATOM 1972 N N . PHE A 1 248 ? -13.609 -8.57 12.719 1 68.94 248 PHE A N 1
ATOM 1973 C CA . PHE A 1 248 ? -12.898 -8.188 11.5 1 68.94 248 PHE A CA 1
ATOM 1974 C C . PHE A 1 248 ? -13.867 -8.039 10.336 1 68.94 248 PHE A C 1
ATOM 1976 O O . PHE A 1 248 ? -13.469 -7.648 9.234 1 68.94 248 PHE A O 1
ATOM 1983 N N . LYS A 1 249 ? -15.094 -8.352 10.648 1 65.69 249 LYS A N 1
ATOM 1984 C CA . LYS A 1 249 ? -16.172 -8.211 9.68 1 65.69 249 LYS A CA 1
ATOM 1985 C C . LYS A 1 249 ? -17.219 -7.199 10.156 1 65.69 249 LYS A C 1
ATOM 1987 O O . LYS A 1 249 ? -18.422 -7.453 10.078 1 65.69 249 LYS A O 1
ATOM 1992 N N . ASN A 1 250 ? -16.781 -6.035 10.688 1 45.97 250 ASN A N 1
ATOM 1993 C CA . ASN A 1 250 ? -17.703 -5.172 11.398 1 45.97 250 ASN A CA 1
ATOM 1994 C C . ASN A 1 250 ? -18.125 -3.973 10.555 1 45.97 250 ASN A C 1
ATOM 1996 O O . ASN A 1 250 ? -18.828 -3.08 11.039 1 45.97 250 ASN A O 1
ATOM 2000 N N . LYS A 1 251 ? -17.859 -3.877 9.281 1 55.81 251 LYS A N 1
ATOM 2001 C CA . LYS A 1 251 ? -18.203 -2.691 8.5 1 55.81 251 LYS A CA 1
ATOM 2002 C C . LYS A 1 251 ? -19.5 -2.908 7.711 1 55.81 251 LYS A C 1
ATOM 2004 O O . LYS A 1 251 ? -19.969 -2 7.023 1 55.81 251 LYS A O 1
ATOM 2009 N N . VAL A 1 252 ? -20.078 -4.219 7.75 1 53.66 252 VAL A N 1
ATOM 2010 C CA . VAL A 1 252 ? -21.406 -4.504 7.199 1 53.66 252 VAL A CA 1
ATOM 2011 C C . VAL A 1 252 ? -22.234 -5.285 8.219 1 53.66 252 VAL A C 1
ATOM 2013 O O . VAL A 1 252 ? -21.703 -6.164 8.906 1 53.66 252 VAL A O 1
ATOM 2016 N N . MET B 1 1 ? -3.439 -31.688 -9.359 1 92.56 1 MET B N 1
ATOM 2017 C CA . MET B 1 1 ? -3.721 -30.484 -10.117 1 92.56 1 MET B CA 1
ATOM 2018 C C . MET B 1 1 ? -4.188 -30.812 -11.531 1 92.56 1 MET B C 1
ATOM 2020 O O . MET B 1 1 ? -4.453 -29.922 -12.336 1 92.56 1 MET B O 1
ATOM 2024 N N . ILE B 1 2 ? -4.363 -32.031 -11.781 1 94 2 ILE B N 1
ATOM 2025 C CA . ILE B 1 2 ? -4.668 -32.531 -13.125 1 94 2 ILE B CA 1
ATOM 2026 C C . ILE B 1 2 ? -5.93 -31.844 -13.648 1 94 2 ILE B C 1
ATOM 2028 O O . ILE B 1 2 ? -6.977 -31.891 -13.008 1 94 2 ILE B O 1
ATOM 2032 N N . GLY B 1 3 ? -5.812 -31.125 -14.805 1 95.25 3 GLY B N 1
ATOM 2033 C CA . GLY B 1 3 ? -6.941 -30.547 -15.523 1 95.25 3 GLY B CA 1
ATOM 2034 C C . GLY B 1 3 ? -7.332 -29.172 -15.008 1 95.25 3 GLY B C 1
ATOM 2035 O O . GLY B 1 3 ? -8.18 -28.5 -15.602 1 95.25 3 GLY B O 1
ATOM 2036 N N . LYS B 1 4 ? -6.742 -28.75 -13.945 1 97.62 4 LYS B N 1
ATOM 2037 C CA . LYS B 1 4 ? -7.059 -27.422 -13.406 1 97.62 4 LYS B CA 1
ATOM 2038 C C . LYS B 1 4 ? -6.387 -26.328 -14.219 1 97.62 4 LYS B C 1
ATOM 2040 O O . LYS B 1 4 ? -5.277 -26.516 -14.727 1 97.62 4 LYS B O 1
ATOM 2045 N N . HIS B 1 5 ? -7.051 -25.203 -14.352 1 98.5 5 HIS B N 1
ATOM 2046 C CA . HIS B 1 5 ? -6.562 -24.078 -15.133 1 98.5 5 HIS B CA 1
ATOM 2047 C C . HIS B 1 5 ? -6.133 -22.922 -14.227 1 98.5 5 HIS B C 1
ATOM 2049 O O . HIS B 1 5 ? -6.93 -22.422 -13.43 1 98.5 5 HIS B O 1
ATOM 2055 N N . PHE B 1 6 ? -4.852 -22.516 -14.344 1 98.75 6 PHE B N 1
ATOM 2056 C CA . PHE B 1 6 ? -4.309 -21.406 -13.57 1 98.75 6 PHE B CA 1
ATOM 2057 C C . PHE B 1 6 ? -3.936 -20.25 -14.484 1 98.75 6 PHE B C 1
ATOM 2059 O O . PHE B 1 6 ? -3.398 -20.453 -15.57 1 98.75 6 PHE B O 1
ATOM 2066 N N . ILE B 1 7 ? -4.234 -19.031 -14.086 1 98.62 7 ILE B N 1
ATOM 2067 C CA . ILE B 1 7 ? -3.695 -17.812 -14.672 1 98.62 7 ILE B CA 1
ATOM 2068 C C . ILE B 1 7 ? -2.553 -17.281 -13.812 1 98.62 7 ILE B C 1
ATOM 2070 O O . ILE B 1 7 ? -2.662 -17.25 -12.586 1 98.62 7 ILE B O 1
ATOM 2074 N N . ILE B 1 8 ? -1.431 -16.938 -14.469 1 98.75 8 ILE B N 1
ATOM 2075 C CA . ILE B 1 8 ? -0.279 -16.5 -13.688 1 98.75 8 ILE B CA 1
ATOM 2076 C C . ILE B 1 8 ? 0.371 -15.297 -14.359 1 98.75 8 ILE B C 1
ATOM 2078 O O . ILE B 1 8 ? 0.465 -15.234 -15.586 1 98.75 8 ILE B O 1
ATOM 2082 N N . THR B 1 9 ? 0.714 -14.266 -13.578 1 98.38 9 THR B N 1
ATOM 2083 C CA . THR B 1 9 ? 1.55 -13.156 -14.016 1 98.38 9 THR B CA 1
ATOM 2084 C C . THR B 1 9 ? 2.994 -13.352 -13.562 1 98.38 9 THR B C 1
ATOM 2086 O O . THR B 1 9 ? 3.266 -14.164 -12.672 1 98.38 9 THR B O 1
ATOM 2089 N N . GLY B 1 10 ? 3.928 -12.648 -14.227 1 96.38 10 GLY B N 1
ATOM 2090 C CA . GLY B 1 10 ? 5.32 -12.703 -13.812 1 96.38 10 GLY B CA 1
ATOM 2091 C C . GLY B 1 10 ? 5.953 -14.062 -14.016 1 96.38 10 GLY B C 1
ATOM 2092 O O . GLY B 1 10 ? 6.758 -14.508 -13.188 1 96.38 10 GLY B O 1
ATOM 2093 N N . ALA B 1 11 ? 5.578 -14.758 -15.062 1 96.5 11 ALA B N 1
ATOM 2094 C CA . ALA B 1 11 ? 5.973 -16.156 -15.203 1 96.5 11 ALA B CA 1
ATOM 2095 C C . ALA B 1 11 ? 7.051 -16.328 -16.266 1 96.5 11 ALA B C 1
ATOM 2097 O O . ALA B 1 11 ? 7.375 -17.438 -16.672 1 96.5 11 ALA B O 1
ATOM 2098 N N . THR B 1 12 ? 7.625 -15.195 -16.719 1 93.88 12 THR B N 1
ATOM 2099 C CA . THR B 1 12 ? 8.633 -15.312 -17.766 1 93.88 12 THR B CA 1
ATOM 2100 C C . THR B 1 12 ? 10.023 -15.43 -17.172 1 93.88 12 THR B C 1
ATOM 2102 O O . THR B 1 12 ? 11.016 -15.539 -17.906 1 93.88 12 THR B O 1
ATOM 2105 N N . SER B 1 13 ? 10.164 -15.367 -15.883 1 91.31 13 SER B N 1
ATOM 2106 C CA . SER B 1 13 ? 11.43 -15.578 -15.188 1 91.31 13 SER B CA 1
ATOM 2107 C C . SER B 1 13 ? 11.219 -15.836 -13.703 1 91.31 13 SER B C 1
ATOM 2109 O O . SER B 1 13 ? 10.078 -15.82 -13.227 1 91.31 13 SER B O 1
ATOM 2111 N N . GLY B 1 14 ? 12.227 -16.281 -13.086 1 93.69 14 GLY B N 1
ATOM 2112 C CA . GLY B 1 14 ? 12.281 -16.297 -11.633 1 93.69 14 GLY B CA 1
ATOM 2113 C C . GLY B 1 14 ? 11.273 -17.25 -11.008 1 93.69 14 GLY B C 1
ATOM 2114 O O . GLY B 1 14 ? 11.156 -18.406 -11.43 1 93.69 14 GLY B O 1
ATOM 2115 N N . LEU B 1 15 ? 10.664 -16.781 -9.969 1 96.38 15 LEU B N 1
ATOM 2116 C CA . LEU B 1 15 ? 9.758 -17.609 -9.18 1 96.38 15 LEU B CA 1
ATOM 2117 C C . LEU B 1 15 ? 8.516 -17.969 -9.984 1 96.38 15 LEU B C 1
ATOM 2119 O O . LEU B 1 15 ? 8.039 -19.109 -9.922 1 96.38 15 LEU B O 1
ATOM 2123 N N . GLY B 1 16 ? 7.965 -17.016 -10.773 1 97.75 16 GLY B N 1
ATOM 2124 C CA . GLY B 1 16 ? 6.801 -17.297 -11.594 1 97.75 16 GLY B CA 1
ATOM 2125 C C . GLY B 1 16 ? 7.047 -18.406 -12.617 1 97.75 16 GLY B C 1
ATOM 2126 O O . GLY B 1 16 ? 6.172 -19.234 -12.859 1 97.75 16 GLY B O 1
ATOM 2127 N N . PHE B 1 17 ? 8.211 -18.359 -13.18 1 96.94 17 PHE B N 1
ATOM 2128 C CA . PHE B 1 17 ? 8.625 -19.406 -14.102 1 96.94 17 PHE B CA 1
ATOM 2129 C C . PHE B 1 17 ? 8.656 -20.766 -13.406 1 96.94 17 PHE B C 1
ATOM 2131 O O . PHE B 1 17 ? 8.117 -21.75 -13.922 1 96.94 17 PHE B O 1
ATOM 2138 N N . ALA B 1 18 ? 9.25 -20.812 -12.219 1 97.94 18 ALA B N 1
ATOM 2139 C CA . ALA B 1 18 ? 9.383 -22.047 -11.445 1 97.94 18 ALA B CA 1
ATOM 2140 C C . ALA B 1 18 ? 8.016 -22.578 -11.016 1 97.94 18 ALA B C 1
ATOM 2142 O O . ALA B 1 18 ? 7.762 -23.781 -11.062 1 97.94 18 ALA B O 1
ATOM 2143 N N . ILE B 1 19 ? 7.102 -21.672 -10.602 1 98.56 19 ILE B N 1
ATOM 2144 C CA . ILE B 1 19 ? 5.758 -22.078 -10.188 1 98.56 19 ILE B CA 1
ATOM 2145 C C . ILE B 1 19 ? 5.012 -22.672 -11.375 1 98.56 19 ILE B C 1
ATOM 2147 O O . ILE B 1 19 ? 4.355 -23.719 -11.242 1 98.56 19 ILE B O 1
ATOM 2151 N N . THR B 1 20 ? 5.156 -22.031 -12.531 1 98.44 20 THR B N 1
ATOM 2152 C CA . THR B 1 20 ? 4.5 -22.516 -13.742 1 98.44 20 THR B CA 1
ATOM 2153 C C . THR B 1 20 ? 4.953 -23.938 -14.07 1 98.44 20 THR B C 1
ATOM 2155 O O . THR B 1 20 ? 4.125 -24.812 -14.32 1 98.44 20 THR B O 1
ATOM 2158 N N . ASN B 1 21 ? 6.211 -24.188 -13.984 1 98.31 21 ASN B N 1
ATOM 2159 C CA . ASN B 1 21 ? 6.742 -25.516 -14.273 1 98.31 21 ASN B CA 1
ATOM 2160 C C . ASN B 1 21 ? 6.234 -26.547 -13.273 1 98.31 21 ASN B C 1
ATOM 2162 O O . ASN B 1 21 ? 5.898 -27.672 -13.648 1 98.31 21 ASN B O 1
ATOM 2166 N N . GLU B 1 22 ? 6.215 -26.172 -12.008 1 98.44 22 GLU B N 1
ATOM 2167 C CA . GLU B 1 22 ? 5.707 -27.078 -10.984 1 98.44 22 GLU B CA 1
ATOM 2168 C C . GLU B 1 22 ? 4.246 -27.438 -11.234 1 98.44 22 GLU B C 1
ATOM 2170 O O . GLU B 1 22 ? 3.85 -28.594 -11.078 1 98.44 22 GLU B O 1
ATOM 2175 N N . LEU B 1 23 ? 3.41 -26.484 -11.672 1 98.44 23 LEU B N 1
ATOM 2176 C CA . LEU B 1 23 ? 2.002 -26.703 -11.977 1 98.44 23 LEU B CA 1
ATOM 2177 C C . LEU B 1 23 ? 1.844 -27.656 -13.164 1 98.44 23 LEU B C 1
ATOM 2179 O O . LEU B 1 23 ? 1.029 -28.578 -13.125 1 98.44 23 LEU B O 1
ATOM 2183 N N . LEU B 1 24 ? 2.652 -27.422 -14.219 1 98.25 24 LEU B N 1
ATOM 2184 C CA . LEU B 1 24 ? 2.6 -28.25 -15.422 1 98.25 24 LEU B CA 1
ATOM 2185 C C . LEU B 1 24 ? 2.984 -29.688 -15.117 1 98.25 24 LEU B C 1
ATOM 2187 O O . LEU B 1 24 ? 2.344 -30.625 -15.602 1 98.25 24 LEU B O 1
ATOM 2191 N N . GLN B 1 25 ? 3.994 -29.844 -14.273 1 97.69 25 GLN B N 1
ATOM 2192 C CA . GLN B 1 25 ? 4.453 -31.172 -13.883 1 97.69 25 GLN B CA 1
ATOM 2193 C C . GLN B 1 25 ? 3.357 -31.922 -13.141 1 97.69 25 GLN B C 1
ATOM 2195 O O . GLN B 1 25 ? 3.297 -33.156 -13.203 1 97.69 25 GLN B O 1
ATOM 2200 N N . ARG B 1 26 ? 2.494 -31.203 -12.57 1 97.25 26 ARG B N 1
ATOM 2201 C CA . ARG B 1 26 ? 1.424 -31.812 -11.789 1 97.25 26 ARG B CA 1
ATOM 2202 C C . ARG B 1 26 ? 0.134 -31.891 -12.602 1 97.25 26 ARG B C 1
ATOM 2204 O O . ARG B 1 26 ? -0.929 -32.188 -12.055 1 97.25 26 ARG B O 1
ATOM 2211 N N . GLY B 1 27 ? 0.214 -31.562 -13.898 1 97.5 27 GLY B N 1
ATOM 2212 C CA . GLY B 1 27 ? -0.869 -31.859 -14.82 1 97.5 27 GLY B CA 1
ATOM 2213 C C . GLY B 1 27 ? -1.808 -30.688 -15.039 1 97.5 27 GLY B C 1
ATOM 2214 O O . GLY B 1 27 ? -2.869 -30.828 -15.641 1 97.5 27 GLY B O 1
ATOM 2215 N N . ALA B 1 28 ? -1.458 -29.484 -14.57 1 98 28 ALA B N 1
ATOM 2216 C CA . ALA B 1 28 ? -2.305 -28.312 -14.734 1 98 28 ALA B CA 1
ATOM 2217 C C . ALA B 1 28 ? -2.129 -27.688 -16.125 1 98 28 ALA B C 1
ATOM 2219 O O . ALA B 1 28 ? -1.165 -28 -16.828 1 98 28 ALA B O 1
ATOM 2220 N N . HIS B 1 29 ? -3.107 -26.875 -16.547 1 97.94 29 HIS B N 1
ATOM 2221 C CA . HIS B 1 29 ? -3.01 -25.938 -17.656 1 97.94 29 HIS B CA 1
ATOM 2222 C C . HIS B 1 29 ? -2.777 -24.516 -17.172 1 97.94 29 HIS B C 1
ATOM 2224 O O . HIS B 1 29 ? -3.34 -24.094 -16.156 1 97.94 29 HIS B O 1
ATOM 2230 N N . VAL B 1 30 ? -1.936 -23.812 -17.938 1 98.31 30 VAL B N 1
ATOM 2231 C CA . VAL B 1 30 ? -1.557 -22.5 -17.422 1 98.31 30 VAL B CA 1
ATOM 2232 C C . VAL B 1 30 ? -1.723 -21.453 -18.531 1 98.31 30 VAL B C 1
ATOM 2234 O O . VAL B 1 30 ? -1.354 -21.688 -19.672 1 98.31 30 VAL B O 1
ATOM 2237 N N . THR B 1 31 ? -2.387 -20.359 -18.219 1 98.19 31 THR B N 1
ATOM 2238 C CA . THR B 1 31 ? -2.365 -19.141 -19.031 1 98.19 31 THR B CA 1
ATOM 2239 C C . THR B 1 31 ? -1.436 -18.094 -18.422 1 98.19 31 THR B C 1
ATOM 2241 O O . THR B 1 31 ? -1.634 -17.672 -17.281 1 98.19 31 THR B O 1
ATOM 2244 N N . ILE B 1 32 ? -0.451 -17.703 -19.203 1 98.12 32 ILE B N 1
ATOM 2245 C CA . ILE B 1 32 ? 0.515 -16.703 -18.75 1 98.12 32 ILE B CA 1
ATOM 2246 C C . ILE B 1 32 ? 0.131 -15.336 -19.312 1 98.12 32 ILE B C 1
ATOM 2248 O O . ILE B 1 32 ? -0.102 -15.188 -20.516 1 98.12 32 ILE B O 1
ATOM 2252 N N . LEU B 1 33 ? -0.065 -14.344 -18.438 1 98.06 33 LEU B N 1
ATOM 2253 C CA . LEU B 1 33 ? -0.172 -12.945 -18.859 1 98.06 33 LEU B CA 1
ATOM 2254 C C . LEU B 1 33 ? 1.206 -12.305 -18.953 1 98.06 33 LEU B C 1
ATOM 2256 O O . LEU B 1 33 ? 1.902 -12.164 -17.938 1 98.06 33 LEU B O 1
ATOM 2260 N N . ALA B 1 34 ? 1.632 -11.969 -20.125 1 96.12 34 ALA B N 1
ATOM 2261 C CA . ALA B 1 34 ? 2.977 -11.438 -20.344 1 96.12 34 ALA B CA 1
ATOM 2262 C C . ALA B 1 34 ? 2.93 -10.133 -21.141 1 96.12 34 ALA B C 1
ATOM 2264 O O . ALA B 1 34 ? 2.113 -9.984 -22.047 1 96.12 34 ALA B O 1
ATOM 2265 N N . ARG B 1 35 ? 3.805 -9.219 -20.75 1 93.75 35 ARG B N 1
ATOM 2266 C CA . ARG B 1 35 ? 3.879 -7.938 -21.438 1 93.75 35 ARG B CA 1
ATOM 2267 C C . ARG B 1 35 ? 4.539 -8.086 -22.797 1 93.75 35 ARG B C 1
ATOM 2269 O O . ARG B 1 35 ? 4.195 -7.367 -23.75 1 93.75 35 ARG B O 1
ATOM 2276 N N . ASN B 1 36 ? 5.5 -8.984 -22.859 1 92.19 36 ASN B N 1
ATOM 2277 C CA . ASN B 1 36 ? 6.281 -9.203 -24.078 1 92.19 36 ASN B CA 1
ATOM 2278 C C . ASN B 1 36 ? 6.109 -10.625 -24.609 1 92.19 36 ASN B C 1
ATOM 2280 O O . ASN B 1 36 ? 6.77 -11.555 -24.141 1 92.19 36 ASN B O 1
ATOM 2284 N N . ILE B 1 37 ? 5.422 -10.727 -25.672 1 94.19 37 ILE B N 1
ATOM 2285 C CA . ILE B 1 37 ? 5.105 -12.031 -26.25 1 94.19 37 ILE B CA 1
ATOM 2286 C C . ILE B 1 37 ? 6.355 -12.633 -26.891 1 94.19 37 ILE B C 1
ATOM 2288 O O . ILE B 1 37 ? 6.574 -13.844 -26.828 1 94.19 37 ILE B O 1
ATOM 2292 N N . ASP B 1 38 ? 7.141 -11.766 -27.438 1 93.75 38 ASP B N 1
ATOM 2293 C CA . ASP B 1 38 ? 8.359 -12.242 -28.078 1 93.75 38 ASP B CA 1
ATOM 2294 C C . ASP B 1 38 ? 9.32 -12.852 -27.047 1 93.75 38 ASP B C 1
ATOM 2296 O O . ASP B 1 38 ? 9.953 -13.883 -27.312 1 93.75 38 ASP B O 1
ATOM 2300 N N . LYS B 1 39 ? 9.398 -12.234 -25.953 1 90.88 39 LYS B N 1
ATOM 2301 C CA . LYS B 1 39 ? 10.227 -12.773 -24.875 1 90.88 39 LYS B CA 1
ATOM 2302 C C . LYS B 1 39 ? 9.719 -14.148 -24.438 1 90.88 39 LYS B C 1
ATOM 2304 O O . LYS B 1 39 ? 10.508 -15.07 -24.219 1 90.88 39 LYS B O 1
ATOM 2309 N N . PHE B 1 40 ? 8.445 -14.297 -24.344 1 94.06 40 PHE B N 1
ATOM 2310 C CA . PHE B 1 40 ? 7.855 -15.578 -23.969 1 94.06 40 PHE B CA 1
ATOM 2311 C C . PHE B 1 40 ? 8.156 -16.641 -25.016 1 94.06 40 PHE B C 1
ATOM 2313 O O . PHE B 1 40 ? 8.555 -17.766 -24.672 1 94.06 40 PHE B O 1
ATOM 2320 N N . ASN B 1 41 ? 7.973 -16.312 -26.25 1 94.62 41 ASN B N 1
ATOM 2321 C CA . ASN B 1 41 ? 8.164 -17.281 -27.328 1 94.62 41 ASN B CA 1
ATOM 2322 C C . ASN B 1 41 ? 9.602 -17.812 -27.344 1 94.62 41 ASN B C 1
ATOM 2324 O O . ASN B 1 41 ? 9.828 -18.969 -27.703 1 94.62 41 ASN B O 1
ATOM 2328 N N . ARG B 1 42 ? 10.492 -16.953 -26.922 1 94.25 42 ARG B N 1
ATOM 2329 C CA . ARG B 1 42 ? 11.898 -17.344 -26.922 1 94.25 42 ARG B CA 1
ATOM 2330 C C . ARG B 1 42 ? 12.18 -18.359 -25.812 1 94.25 42 ARG B C 1
ATOM 2332 O O . ARG B 1 42 ? 13.102 -19.172 -25.938 1 94.25 42 ARG B O 1
ATOM 2339 N N . ILE B 1 43 ? 11.344 -18.375 -24.797 1 93.81 43 ILE B N 1
ATOM 2340 C CA . ILE B 1 43 ? 11.656 -19.234 -23.656 1 93.81 43 ILE B CA 1
ATOM 2341 C C . ILE B 1 43 ? 10.594 -20.328 -23.531 1 93.81 43 ILE B C 1
ATOM 2343 O O . ILE B 1 43 ? 10.664 -21.172 -22.625 1 93.81 43 ILE B O 1
ATOM 2347 N N . LYS B 1 44 ? 9.641 -20.375 -24.391 1 95.31 44 LYS B N 1
ATOM 2348 C CA . LYS B 1 44 ? 8.484 -21.266 -24.297 1 95.31 44 LYS B CA 1
ATOM 2349 C C . LYS B 1 44 ? 8.914 -22.719 -24.172 1 95.31 44 LYS B C 1
ATOM 2351 O O . LYS B 1 44 ? 8.336 -23.469 -23.391 1 95.31 44 LYS B O 1
ATOM 2356 N N . GLU B 1 45 ? 9.922 -23.109 -24.906 1 95.69 45 GLU B N 1
ATOM 2357 C CA . GLU B 1 45 ? 10.344 -24.516 -24.969 1 95.69 45 GLU B CA 1
ATOM 2358 C C . GLU B 1 45 ? 11.047 -24.922 -23.688 1 95.69 45 GLU B C 1
ATOM 2360 O O . GLU B 1 45 ? 11.242 -26.125 -23.438 1 95.69 45 GLU B O 1
ATOM 2365 N N . ASN B 1 46 ? 11.336 -23.906 -22.812 1 95.75 46 ASN B N 1
ATOM 2366 C CA . ASN B 1 46 ? 11.984 -24.203 -21.547 1 95.75 46 ASN B CA 1
ATOM 2367 C C . ASN B 1 46 ? 10.984 -24.688 -20.5 1 95.75 46 ASN B C 1
ATOM 2369 O O . ASN B 1 46 ? 11.367 -25.219 -19.453 1 95.75 46 ASN B O 1
ATOM 2373 N N . TYR B 1 47 ? 9.734 -24.609 -20.812 1 96.75 47 TYR B N 1
ATOM 2374 C CA . TYR B 1 47 ? 8.711 -25.047 -19.875 1 96.75 47 TYR B CA 1
ATOM 2375 C C . TYR B 1 47 ? 8.438 -26.547 -20.031 1 96.75 47 TYR B C 1
ATOM 2377 O O . TYR B 1 47 ? 8.578 -27.094 -21.125 1 96.75 47 TYR B O 1
ATOM 2385 N N . PHE B 1 48 ? 8.07 -27.125 -18.891 1 94.38 48 PHE B N 1
ATOM 2386 C CA . PHE B 1 48 ? 7.555 -28.484 -18.938 1 94.38 48 PHE B CA 1
ATOM 2387 C C . PHE B 1 48 ? 6.23 -28.531 -19.703 1 94.38 48 PHE B C 1
ATOM 2389 O O . PHE B 1 48 ? 5.301 -27.781 -19.375 1 94.38 48 PHE B O 1
ATOM 2396 N N . LYS B 1 49 ? 6.082 -29.297 -20.812 1 95.56 49 LYS B N 1
ATOM 2397 C CA . LYS B 1 49 ? 4.863 -29.5 -21.594 1 95.56 49 LYS B CA 1
ATOM 2398 C C . LYS B 1 49 ? 4.293 -28.172 -22.078 1 95.56 49 LYS B C 1
ATOM 2400 O O . LYS B 1 49 ? 3.166 -27.812 -21.719 1 95.56 49 LYS B O 1
ATOM 2405 N N . PRO B 1 50 ? 5.09 -27.422 -22.859 1 96.06 50 PRO B N 1
ATOM 2406 C CA . PRO B 1 50 ? 4.707 -26.078 -23.297 1 96.06 50 PRO B CA 1
ATOM 2407 C C . PRO B 1 50 ? 3.369 -26.047 -24.031 1 96.06 50 PRO B C 1
ATOM 2409 O O . PRO B 1 50 ? 2.748 -25 -24.141 1 96.06 50 PRO B O 1
ATOM 2412 N N . GLU B 1 51 ? 2.861 -27.188 -24.484 1 95.44 51 GLU B N 1
ATOM 2413 C CA . GLU B 1 51 ? 1.582 -27.266 -25.188 1 95.44 51 GLU B CA 1
ATOM 2414 C C . GLU B 1 51 ? 0.418 -26.984 -24.25 1 95.44 51 GLU B C 1
ATOM 2416 O O . GLU B 1 51 ? -0.697 -26.703 -24.688 1 95.44 51 GLU B O 1
ATOM 2421 N N . HIS B 1 52 ? 0.63 -27.062 -22.953 1 97.19 52 HIS B N 1
ATOM 2422 C CA . HIS B 1 52 ? -0.409 -26.812 -21.953 1 97.19 52 HIS B CA 1
ATOM 2423 C C . HIS B 1 52 ? -0.372 -25.375 -21.469 1 97.19 52 HIS B C 1
ATOM 2425 O O . HIS B 1 52 ? -1.059 -25.016 -20.516 1 97.19 52 HIS B O 1
ATOM 2431 N N . ILE B 1 53 ? 0.438 -24.516 -22.172 1 97.69 53 ILE B N 1
ATOM 2432 C CA . ILE B 1 53 ? 0.547 -23.109 -21.828 1 97.69 53 ILE B CA 1
ATOM 2433 C C . ILE B 1 53 ? -0.129 -22.25 -22.891 1 97.69 53 ILE B C 1
ATOM 2435 O O . ILE B 1 53 ? 0.122 -22.438 -24.094 1 97.69 53 ILE B O 1
ATOM 2439 N N . ASN B 1 54 ? -1.013 -21.406 -22.531 1 96.31 54 ASN B N 1
ATOM 2440 C CA . ASN B 1 54 ? -1.49 -20.297 -23.328 1 96.31 54 ASN B CA 1
ATOM 2441 C C . ASN B 1 54 ? -0.877 -18.969 -22.859 1 96.31 54 ASN B C 1
ATOM 2443 O O . ASN B 1 54 ? -0.571 -18.812 -21.688 1 96.31 54 ASN B O 1
ATOM 2447 N N . VAL B 1 55 ? -0.63 -18.078 -23.781 1 97.12 55 VAL B N 1
ATOM 2448 C CA . VAL B 1 55 ? -0.084 -16.766 -23.422 1 97.12 55 VAL B CA 1
ATOM 2449 C C . VAL B 1 55 ? -0.994 -15.664 -23.938 1 97.12 55 VAL B C 1
ATOM 2451 O O . VAL B 1 55 ? -1.484 -15.734 -25.062 1 97.12 55 VAL B O 1
ATOM 2454 N N . ILE B 1 56 ? -1.329 -14.711 -23.109 1 97.19 56 ILE B N 1
ATOM 2455 C CA . ILE B 1 56 ? -2.092 -13.531 -23.484 1 97.19 56 ILE B CA 1
ATOM 2456 C C . ILE B 1 56 ? -1.26 -12.273 -23.219 1 97.19 56 ILE B C 1
ATOM 2458 O O . ILE B 1 56 ? -0.669 -12.133 -22.141 1 97.19 56 ILE B O 1
ATOM 2462 N N . LYS B 1 57 ? -1.147 -11.422 -24.188 1 97 57 LYS B N 1
ATOM 2463 C CA . LYS B 1 57 ? -0.434 -10.156 -24 1 97 57 LYS B CA 1
ATOM 2464 C C . LYS B 1 57 ? -1.171 -9.242 -23.031 1 97 57 LYS B C 1
ATOM 2466 O O . LYS B 1 57 ? -2.354 -8.945 -23.219 1 97 57 LYS B O 1
ATOM 2471 N N . CYS B 1 58 ? -0.491 -8.844 -22 1 97.62 58 CYS B N 1
ATOM 2472 C CA . CYS B 1 58 ? -1.058 -7.918 -21.016 1 97.62 58 CYS B CA 1
ATOM 2473 C C . CYS B 1 58 ? 0.04 -7.137 -20.312 1 97.62 58 CYS B C 1
ATOM 2475 O O . CYS B 1 58 ? 0.789 -7.699 -19.516 1 97.62 58 CYS B O 1
ATOM 2477 N N . ASP B 1 59 ? 0.155 -5.91 -20.688 1 97.5 59 ASP B N 1
ATOM 2478 C CA . ASP B 1 59 ? 1.011 -5 -19.938 1 97.5 59 ASP B CA 1
ATOM 2479 C C . ASP B 1 59 ? 0.281 -4.445 -18.719 1 97.5 59 ASP B C 1
ATOM 2481 O O . ASP B 1 59 ? -0.666 -3.668 -18.844 1 97.5 59 ASP B O 1
ATOM 2485 N N . LEU B 1 60 ? 0.77 -4.801 -17.516 1 96.56 60 LEU B N 1
ATOM 2486 C CA . LEU B 1 60 ? 0.1 -4.434 -16.281 1 96.56 60 LEU B CA 1
ATOM 2487 C C . LEU B 1 60 ? 0.089 -2.922 -16.094 1 96.56 60 LEU B C 1
ATOM 2489 O O . LEU B 1 60 ? -0.688 -2.396 -15.281 1 96.56 60 LEU B O 1
ATOM 2493 N N . MET B 1 61 ? 0.975 -2.229 -16.797 1 96.56 61 MET B N 1
ATOM 2494 C CA . MET B 1 61 ? 1.021 -0.774 -16.672 1 96.56 61 MET B CA 1
ATOM 2495 C C . MET B 1 61 ? 0.067 -0.119 -17.672 1 96.56 61 MET B C 1
ATOM 2497 O O . MET B 1 61 ? -0.016 1.108 -17.734 1 96.56 61 MET B O 1
ATOM 2501 N N . GLN B 1 62 ? -0.609 -0.93 -18.438 1 96.88 62 GLN B N 1
ATOM 2502 C CA . GLN B 1 62 ? -1.625 -0.445 -19.375 1 96.88 62 GLN B CA 1
ATOM 2503 C C . GLN B 1 62 ? -3.02 -0.893 -18.938 1 96.88 62 GLN B C 1
ATOM 2505 O O . GLN B 1 62 ? -3.408 -2.041 -19.172 1 96.88 62 GLN B O 1
ATOM 2510 N N . ARG B 1 63 ? -3.744 0.051 -18.5 1 95.62 63 ARG B N 1
ATOM 2511 C CA . ARG B 1 63 ? -5.07 -0.239 -17.969 1 95.62 63 ARG B CA 1
ATOM 2512 C C . ARG B 1 63 ? -5.949 -0.91 -19.016 1 95.62 63 ARG B C 1
ATOM 2514 O O . ARG B 1 63 ? -6.723 -1.818 -18.703 1 95.62 63 ARG B O 1
ATOM 2521 N N . LYS B 1 64 ? -5.883 -0.488 -20.156 1 96.38 64 LYS B N 1
ATOM 2522 C CA . LYS B 1 64 ? -6.695 -1.026 -21.25 1 96.38 64 LYS B CA 1
ATOM 2523 C C . LYS B 1 64 ? -6.41 -2.508 -21.469 1 96.38 64 LYS B C 1
ATOM 2525 O O . LYS B 1 64 ? -7.309 -3.275 -21.812 1 96.38 64 LYS B O 1
ATOM 2530 N N . ASP B 1 65 ? -5.125 -2.93 -21.344 1 97.69 65 ASP B N 1
ATOM 2531 C CA . ASP B 1 65 ? -4.77 -4.34 -21.469 1 97.69 65 ASP B CA 1
ATOM 2532 C C . ASP B 1 65 ? -5.469 -5.188 -20.406 1 97.69 65 ASP B C 1
ATOM 2534 O O . ASP B 1 65 ? -5.977 -6.27 -20.719 1 97.69 65 ASP B O 1
ATOM 2538 N N . ILE B 1 66 ? -5.547 -4.676 -19.172 1 97.81 66 ILE B N 1
ATOM 2539 C CA . ILE B 1 66 ? -6.176 -5.391 -18.078 1 97.81 66 ILE B CA 1
ATOM 2540 C C . ILE B 1 66 ? -7.68 -5.512 -18.328 1 97.81 66 ILE B C 1
ATOM 2542 O O . ILE B 1 66 ? -8.25 -6.598 -18.219 1 97.81 66 ILE B O 1
ATOM 2546 N N . GLU B 1 67 ? -8.242 -4.418 -18.734 1 95.69 67 GLU B N 1
ATOM 2547 C CA . GLU B 1 67 ? -9.688 -4.379 -18.953 1 95.69 67 GLU B CA 1
ATOM 2548 C C . GLU B 1 67 ? -10.086 -5.301 -20.109 1 95.69 67 GLU B C 1
ATOM 2550 O O . GLU B 1 67 ? -11.141 -5.938 -20.062 1 95.69 67 GLU B O 1
ATOM 2555 N N . SER B 1 68 ? -9.289 -5.445 -21.109 1 95.94 68 SER B N 1
ATOM 2556 C CA . SER B 1 68 ? -9.617 -6.188 -22.328 1 95.94 68 SER B CA 1
ATOM 2557 C C . SER B 1 68 ? -9.445 -7.691 -22.109 1 95.94 68 SER B C 1
ATOM 2559 O O . SER B 1 68 ? -9.898 -8.492 -22.938 1 95.94 68 SER B O 1
ATOM 2561 N N . LEU B 1 69 ? -8.852 -8.055 -20.969 1 96.38 69 LEU B N 1
ATOM 2562 C CA . LEU B 1 69 ? -8.57 -9.461 -20.719 1 96.38 69 LEU B CA 1
ATOM 2563 C C . LEU B 1 69 ? -9.859 -10.273 -20.641 1 96.38 69 LEU B C 1
ATOM 2565 O O . LEU B 1 69 ? -9.867 -11.469 -20.922 1 96.38 69 LEU B O 1
ATOM 2569 N N . GLN B 1 70 ? -10.898 -9.625 -20.219 1 93.56 70 GLN B N 1
ATOM 2570 C CA . GLN B 1 70 ? -12.18 -10.305 -20.031 1 93.56 70 GLN B CA 1
ATOM 2571 C C . GLN B 1 70 ? -12.617 -11.008 -21.312 1 93.56 70 GLN B C 1
ATOM 2573 O O . GLN B 1 70 ? -13.242 -12.07 -21.266 1 93.56 70 GLN B O 1
ATOM 2578 N N . LYS B 1 71 ? -12.25 -10.492 -22.422 1 94 71 LYS B N 1
ATOM 2579 C CA . LYS B 1 71 ? -12.672 -11.016 -23.719 1 94 71 LYS B CA 1
ATOM 2580 C C . LYS B 1 71 ? -12.008 -12.359 -24.016 1 94 71 LYS B C 1
ATOM 2582 O O . LYS B 1 71 ? -12.523 -13.148 -24.812 1 94 71 LYS B O 1
ATOM 2587 N N . PHE B 1 72 ? -10.953 -12.633 -23.344 1 93.94 72 PHE B N 1
ATOM 2588 C CA . PHE B 1 72 ? -10.172 -13.828 -23.641 1 93.94 72 PHE B CA 1
ATOM 2589 C C . PHE B 1 72 ? -10.406 -14.906 -22.578 1 93.94 72 PHE B C 1
ATOM 2591 O O . PHE B 1 72 ? -9.945 -16.031 -22.734 1 93.94 72 PHE B O 1
ATOM 2598 N N . LEU B 1 73 ? -11.07 -14.539 -21.516 1 93.81 73 LEU B N 1
ATOM 2599 C CA . LEU B 1 73 ? -11.297 -15.469 -20.406 1 93.81 73 LEU B CA 1
ATOM 2600 C C . LEU B 1 73 ? -12.688 -16.078 -20.484 1 93.81 73 LEU B C 1
ATOM 2602 O O . LEU B 1 73 ? -13.648 -15.523 -19.969 1 93.81 73 LEU B O 1
ATOM 2606 N N . ASN B 1 74 ? -12.805 -17.266 -21.125 1 91.56 74 ASN B N 1
ATOM 2607 C CA . ASN B 1 74 ? -14.117 -17.859 -21.391 1 91.56 74 ASN B CA 1
ATOM 2608 C C . ASN B 1 74 ? -14.227 -19.25 -20.766 1 91.56 74 ASN B C 1
ATOM 2610 O O . ASN B 1 74 ? -15.164 -20 -21.047 1 91.56 74 ASN B O 1
ATOM 2614 N N . THR B 1 75 ? -13.273 -19.672 -20.016 1 94.62 75 THR B N 1
ATOM 2615 C CA . THR B 1 75 ? -13.289 -20.969 -19.359 1 94.62 75 THR B CA 1
ATOM 2616 C C . THR B 1 75 ? -13.133 -20.797 -17.844 1 94.62 75 THR B C 1
ATOM 2618 O O . THR B 1 75 ? -12.586 -19.797 -17.375 1 94.62 75 THR B O 1
ATOM 2621 N N . PRO B 1 76 ? -13.648 -21.797 -17.156 1 97.5 76 PRO B N 1
ATOM 2622 C CA . PRO B 1 76 ? -13.484 -21.734 -15.695 1 97.5 76 PRO B CA 1
ATOM 2623 C C . PRO B 1 76 ? -12.023 -21.688 -15.266 1 97.5 76 PRO B C 1
ATOM 2625 O O . PRO B 1 76 ? -11.18 -22.359 -15.859 1 97.5 76 PRO B O 1
ATOM 2628 N N . ILE B 1 77 ? -11.781 -20.875 -14.297 1 98.31 77 ILE B N 1
ATOM 2629 C CA . ILE B 1 77 ? -10.438 -20.688 -13.766 1 98.31 77 ILE B CA 1
ATOM 2630 C C . ILE B 1 77 ? -10.359 -21.25 -12.344 1 98.31 77 ILE B C 1
ATOM 2632 O O . ILE B 1 77 ? -11.133 -20.859 -11.477 1 98.31 77 ILE B O 1
ATOM 2636 N N . ASN B 1 78 ? -9.398 -22.141 -12.141 1 98.6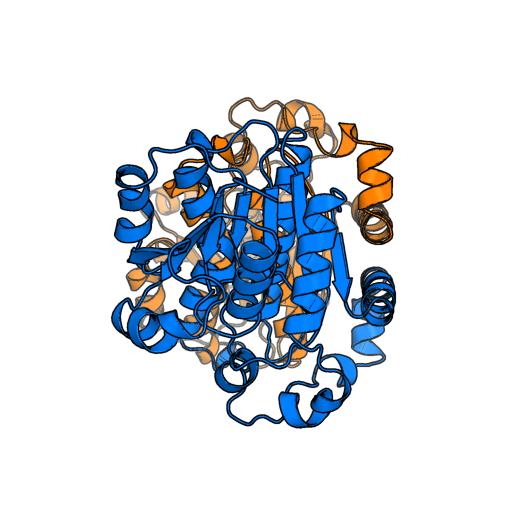9 78 ASN B N 1
ATOM 2637 C CA . ASN B 1 78 ? -9.258 -22.797 -10.844 1 98.69 78 ASN B CA 1
ATOM 2638 C C . ASN B 1 78 ? -8.32 -22.016 -9.922 1 98.69 78 ASN B C 1
ATOM 2640 O O . ASN B 1 78 ? -8.344 -22.203 -8.703 1 98.69 78 ASN B O 1
ATOM 2644 N N . GLY B 1 79 ? -7.508 -21.141 -10.523 1 98.62 79 GLY B N 1
ATOM 2645 C CA . GLY B 1 79 ? -6.594 -20.391 -9.68 1 98.62 79 GLY B CA 1
ATOM 2646 C C . GLY B 1 79 ? -5.996 -19.172 -10.375 1 98.62 79 GLY B C 1
ATOM 2647 O O . GLY B 1 79 ? -5.887 -19.141 -11.602 1 98.62 79 GLY B O 1
ATOM 2648 N N . PHE B 1 80 ? -5.609 -18.203 -9.656 1 98.75 80 PHE B N 1
ATOM 2649 C CA . PHE B 1 80 ? -4.941 -16.969 -10.062 1 98.75 80 PHE B CA 1
ATOM 2650 C C . PHE B 1 80 ? -3.703 -16.719 -9.219 1 98.75 80 PHE B C 1
ATOM 2652 O O . PHE B 1 80 ? -3.801 -16.547 -7.996 1 98.75 80 PHE B O 1
ATOM 2659 N N . ILE B 1 81 ? -2.549 -16.766 -9.867 1 98.88 81 ILE B N 1
ATOM 2660 C CA . ILE B 1 81 ? -1.275 -16.562 -9.188 1 98.88 81 ILE B CA 1
ATOM 2661 C C . ILE B 1 81 ? -0.655 -15.242 -9.633 1 98.88 81 ILE B C 1
ATOM 2663 O O . ILE B 1 81 ? -0.293 -15.086 -10.805 1 98.88 81 ILE B O 1
ATOM 2667 N N . TYR B 1 82 ? -0.593 -14.312 -8.734 1 98.81 82 TYR B N 1
ATOM 2668 C CA . TYR B 1 82 ? 0.023 -13.023 -9.008 1 98.81 82 TYR B CA 1
ATOM 2669 C C . TYR B 1 82 ? 1.477 -13 -8.555 1 98.81 82 TYR B C 1
ATOM 2671 O O . TYR B 1 82 ? 1.764 -12.727 -7.387 1 98.81 82 TYR B O 1
ATOM 2679 N N . SER B 1 83 ? 2.43 -13.211 -9.516 1 98.19 83 SER B N 1
ATOM 2680 C CA . SER B 1 83 ? 3.854 -13.305 -9.203 1 98.19 83 SER B CA 1
ATOM 2681 C C . SER B 1 83 ? 4.625 -12.133 -9.797 1 98.19 83 SER B C 1
ATOM 2683 O O . SER B 1 83 ? 5.852 -12.086 -9.711 1 98.19 83 SER B O 1
ATOM 2685 N N . SER B 1 84 ? 3.865 -11.188 -10.422 1 97 84 SER B N 1
ATOM 2686 C CA . SER B 1 84 ? 4.496 -9.969 -10.906 1 97 84 SER B CA 1
ATOM 2687 C C . SER B 1 84 ? 4.938 -9.07 -9.75 1 97 84 SER B C 1
ATOM 2689 O O . SER B 1 84 ? 4.273 -9.016 -8.719 1 97 84 SER B O 1
ATOM 2691 N N . GLY B 1 85 ? 6.027 -8.445 -9.891 1 96.12 85 GLY B N 1
ATOM 2692 C CA . GLY B 1 85 ? 6.547 -7.496 -8.914 1 96.12 85 GLY B CA 1
ATOM 2693 C C . GLY B 1 85 ? 7.75 -6.723 -9.414 1 96.12 85 GLY B C 1
ATOM 2694 O O . GLY B 1 85 ? 8.516 -7.219 -10.242 1 96.12 85 GLY B O 1
ATOM 2695 N N . VAL B 1 86 ? 7.871 -5.535 -8.906 1 95.38 86 VAL B N 1
ATOM 2696 C CA . VAL B 1 86 ? 9.039 -4.715 -9.227 1 95.38 86 VAL B CA 1
ATOM 2697 C C . VAL B 1 86 ? 9.562 -4.047 -7.953 1 95.38 86 VAL B C 1
ATOM 2699 O O . VAL B 1 86 ? 8.82 -3.879 -6.984 1 95.38 86 VAL B O 1
ATOM 2702 N N . GLY B 1 87 ? 10.828 -3.842 -7.914 1 93.69 87 GLY B N 1
ATOM 2703 C CA . GLY B 1 87 ? 11.484 -3.139 -6.824 1 93.69 87 GLY B CA 1
ATOM 2704 C C . GLY B 1 87 ? 12.672 -2.309 -7.281 1 93.69 87 GLY B C 1
ATOM 2705 O O . GLY B 1 87 ? 13.383 -2.695 -8.211 1 93.69 87 GLY B O 1
ATOM 2706 N N . TYR B 1 88 ? 12.805 -1.175 -6.734 1 92.75 88 TYR B N 1
ATOM 2707 C CA . TYR B 1 88 ? 13.969 -0.308 -6.883 1 92.75 88 TYR B CA 1
ATOM 2708 C C . TYR B 1 88 ? 14.594 0.011 -5.527 1 92.75 88 TYR B C 1
ATOM 2710 O O . TYR B 1 88 ? 14.016 0.761 -4.738 1 92.75 88 TYR B O 1
ATOM 2718 N N . PHE B 1 89 ? 15.734 -0.537 -5.289 1 90.69 89 PHE B N 1
ATOM 2719 C CA . PHE B 1 89 ? 16.344 -0.348 -3.979 1 90.69 89 PHE B CA 1
ATOM 2720 C C . PHE B 1 89 ? 17.219 0.897 -3.967 1 90.69 89 PHE B C 1
ATOM 2722 O O . PHE B 1 89 ? 18.391 0.837 -4.332 1 90.69 89 PHE B O 1
ATOM 2729 N N . LYS B 1 90 ? 16.734 1.899 -3.59 1 92.25 90 LYS B N 1
ATOM 2730 C CA . LYS B 1 90 ? 17.328 3.223 -3.426 1 92.25 90 LYS B CA 1
ATOM 2731 C C . LYS B 1 90 ? 16.484 4.086 -2.482 1 92.25 90 LYS B C 1
ATOM 2733 O O . LYS B 1 90 ? 15.422 3.672 -2.037 1 92.25 90 LYS B O 1
ATOM 2738 N N . SER B 1 91 ? 16.984 5.215 -2.115 1 92.56 91 SER B N 1
ATOM 2739 C CA . SER B 1 91 ? 16.281 6.074 -1.176 1 92.56 91 SER B CA 1
ATOM 2740 C C . SER B 1 91 ? 14.992 6.621 -1.788 1 92.56 91 SER B C 1
ATOM 2742 O O . SER B 1 91 ? 14.852 6.668 -3.012 1 92.56 91 SER B O 1
ATOM 2744 N N . ILE B 1 92 ? 14.039 7.008 -0.937 1 94.75 92 ILE B N 1
ATOM 2745 C CA . ILE B 1 92 ? 12.781 7.594 -1.375 1 94.75 92 ILE B CA 1
ATOM 2746 C C . ILE B 1 92 ? 13.055 8.789 -2.283 1 94.75 92 ILE B C 1
ATOM 2748 O O . ILE B 1 92 ? 12.461 8.906 -3.361 1 94.75 92 ILE B O 1
ATOM 2752 N N . SER B 1 93 ? 14.016 9.555 -1.928 1 92.25 93 SER B N 1
ATOM 2753 C CA . SER B 1 93 ? 14.328 10.789 -2.641 1 92.25 93 SER B CA 1
ATOM 2754 C C . SER B 1 93 ? 14.953 10.492 -4 1 92.25 93 SER B C 1
ATOM 2756 O O . SER B 1 93 ? 14.867 11.312 -4.918 1 92.25 93 SER B O 1
ATOM 2758 N N . GLU B 1 94 ? 15.5 9.367 -4.188 1 93.88 94 GLU B N 1
ATOM 2759 C CA . GLU B 1 94 ? 16.234 9.047 -5.41 1 93.88 94 GLU B CA 1
ATOM 2760 C C . GLU B 1 94 ? 15.328 8.367 -6.43 1 93.88 94 GLU B C 1
ATOM 2762 O O . GLU B 1 94 ? 15.711 8.188 -7.59 1 93.88 94 GLU B O 1
ATOM 2767 N N . HIS B 1 95 ? 14.125 8.055 -6.051 1 96.19 95 HIS B N 1
ATOM 2768 C CA . HIS B 1 95 ? 13.203 7.414 -6.98 1 96.19 95 HIS B CA 1
ATOM 2769 C C . HIS B 1 95 ? 12.656 8.422 -7.988 1 96.19 95 HIS B C 1
ATOM 2771 O O . HIS B 1 95 ? 12.352 9.562 -7.633 1 96.19 95 HIS B O 1
ATOM 2777 N N . SER B 1 96 ? 12.633 8.008 -9.273 1 96.44 96 SER B N 1
ATOM 2778 C CA . SER B 1 96 ? 11.875 8.773 -10.258 1 96.44 96 SER B CA 1
ATOM 2779 C C . SER B 1 96 ? 10.375 8.594 -10.055 1 96.44 96 SER B C 1
ATOM 2781 O O . SER B 1 96 ? 9.938 7.641 -9.414 1 96.44 96 SER B O 1
ATOM 2783 N N . THR B 1 97 ? 9.602 9.523 -10.586 1 96.25 97 THR B N 1
ATOM 2784 C CA . THR B 1 97 ? 8.148 9.43 -10.547 1 96.25 97 THR B CA 1
ATOM 2785 C C . THR B 1 97 ? 7.68 8.117 -11.164 1 96.25 97 THR B C 1
ATOM 2787 O O . THR B 1 97 ? 6.805 7.441 -10.617 1 96.25 97 THR B O 1
ATOM 2790 N N . ARG B 1 98 ? 8.25 7.789 -12.227 1 96.75 98 ARG B N 1
ATOM 2791 C CA . ARG B 1 98 ? 7.875 6.566 -12.93 1 96.75 98 ARG B CA 1
ATOM 2792 C C . ARG B 1 98 ? 8.102 5.34 -12.055 1 96.75 98 ARG B C 1
ATOM 2794 O O . ARG B 1 98 ? 7.254 4.449 -11.984 1 96.75 98 ARG B O 1
ATOM 2801 N N . GLU B 1 99 ? 9.234 5.281 -11.375 1 97.12 99 GLU B N 1
ATOM 2802 C CA . GLU B 1 99 ? 9.578 4.145 -10.523 1 97.12 99 GLU B CA 1
ATOM 2803 C C . GLU B 1 99 ? 8.602 4.012 -9.359 1 97.12 99 GLU B C 1
ATOM 2805 O O . GLU B 1 99 ? 8.203 2.904 -9 1 97.12 99 GLU B O 1
ATOM 2810 N N . VAL B 1 100 ? 8.242 5.16 -8.789 1 98.06 100 VAL B N 1
ATOM 2811 C CA . VAL B 1 100 ? 7.289 5.168 -7.684 1 98.06 100 VAL B CA 1
ATOM 2812 C C . VAL B 1 100 ? 5.945 4.609 -8.156 1 98.06 100 VAL B C 1
ATOM 2814 O O . VAL B 1 100 ? 5.418 3.666 -7.562 1 98.06 100 VAL B O 1
ATOM 2817 N N . VAL B 1 101 ? 5.457 5.117 -9.219 1 97.75 101 VAL B N 1
ATOM 2818 C CA . VAL B 1 101 ? 4.152 4.738 -9.75 1 97.75 101 VAL B CA 1
ATOM 2819 C C . VAL B 1 101 ? 4.164 3.268 -10.156 1 97.75 101 VAL B C 1
ATOM 2821 O O . VAL B 1 101 ? 3.25 2.516 -9.812 1 97.75 101 VAL B O 1
ATOM 2824 N N . GLU B 1 102 ? 5.172 2.871 -10.844 1 97.94 102 GLU B N 1
ATOM 2825 C CA . GLU B 1 102 ? 5.285 1.49 -11.305 1 97.94 102 GLU B CA 1
ATOM 2826 C C . GLU B 1 102 ? 5.277 0.514 -10.125 1 97.94 102 GLU B C 1
ATOM 2828 O O . GLU B 1 102 ? 4.637 -0.538 -10.195 1 97.94 102 GLU B O 1
ATOM 2833 N N . THR B 1 103 ? 5.996 0.851 -9.055 1 98.19 103 THR B N 1
ATOM 2834 C CA . THR B 1 103 ? 6.09 -0.027 -7.891 1 98.19 103 THR B CA 1
ATOM 2835 C C . THR B 1 103 ? 4.711 -0.261 -7.281 1 98.19 103 THR B C 1
ATOM 2837 O O . THR B 1 103 ? 4.312 -1.405 -7.055 1 98.19 103 THR B O 1
ATOM 2840 N N . TYR B 1 104 ? 3.934 0.772 -7.113 1 98.5 104 TYR B N 1
ATOM 2841 C CA . TYR B 1 104 ? 2.641 0.633 -6.453 1 98.5 104 TYR B CA 1
ATOM 2842 C C . TYR B 1 104 ? 1.605 0.042 -7.406 1 98.5 104 TYR B C 1
ATOM 2844 O O . TYR B 1 104 ? 0.754 -0.75 -6.992 1 98.5 104 TYR B O 1
ATOM 2852 N N . GLU B 1 105 ? 1.665 0.396 -8.641 1 98.25 105 GLU B N 1
ATOM 2853 C CA . GLU B 1 105 ? 0.709 -0.141 -9.602 1 98.25 105 GLU B CA 1
ATOM 2854 C C . GLU B 1 105 ? 0.92 -1.639 -9.812 1 98.25 105 GLU B C 1
ATOM 2856 O O . GLU B 1 105 ? -0.022 -2.426 -9.703 1 98.25 105 GLU B O 1
ATOM 2861 N N . VAL B 1 106 ? 2.125 -2.037 -10.055 1 98.19 106 VAL B N 1
ATOM 2862 C CA . VAL B 1 106 ? 2.41 -3.428 -10.391 1 98.19 106 VAL B CA 1
ATOM 2863 C C . VAL B 1 106 ? 2.264 -4.297 -9.148 1 98.19 106 VAL B C 1
ATOM 2865 O O . VAL B 1 106 ? 1.675 -5.379 -9.203 1 98.19 106 VAL B O 1
ATOM 2868 N N . ASN B 1 107 ? 2.752 -3.824 -8 1 98.5 107 ASN B N 1
ATOM 2869 C CA . ASN B 1 107 ? 2.83 -4.68 -6.82 1 98.5 107 ASN B CA 1
ATOM 2870 C C . ASN B 1 107 ? 1.502 -4.723 -6.07 1 98.5 107 ASN B C 1
ATOM 2872 O O . ASN B 1 107 ? 1.275 -5.617 -5.254 1 98.5 107 ASN B O 1
ATOM 2876 N N . LEU B 1 108 ? 0.633 -3.717 -6.344 1 98.44 108 LEU B N 1
ATOM 2877 C CA . LEU B 1 108 ? -0.515 -3.598 -5.453 1 98.44 108 LEU B CA 1
ATOM 2878 C C . LEU B 1 108 ? -1.787 -3.305 -6.242 1 98.44 108 LEU B C 1
ATOM 2880 O O . LEU B 1 108 ? -2.648 -4.176 -6.379 1 98.44 108 LEU B O 1
ATOM 2884 N N . THR B 1 109 ? -1.86 -2.188 -6.863 1 98.56 109 THR B N 1
ATOM 2885 C CA . THR B 1 109 ? -3.102 -1.71 -7.465 1 98.56 109 THR B CA 1
ATOM 2886 C C . THR B 1 109 ? -3.57 -2.658 -8.562 1 98.56 109 THR B C 1
ATOM 2888 O O . THR B 1 109 ? -4.75 -3.014 -8.625 1 98.56 109 THR B O 1
ATOM 2891 N N . ASN B 1 110 ? -2.686 -3.064 -9.367 1 98.25 110 ASN B N 1
ATOM 2892 C CA . ASN B 1 110 ? -3.086 -3.781 -10.578 1 98.25 110 ASN B CA 1
ATOM 2893 C C . ASN B 1 110 ? -3.402 -5.242 -10.281 1 98.25 110 ASN B C 1
ATOM 2895 O O . ASN B 1 110 ? -4.062 -5.914 -11.07 1 98.25 110 ASN B O 1
ATOM 2899 N N . PHE B 1 111 ? -2.977 -5.82 -9.156 1 98.31 111 PHE B N 1
ATOM 2900 C CA . PHE B 1 111 ? -3.545 -7.078 -8.688 1 98.31 111 PHE B CA 1
ATOM 2901 C C . PHE B 1 111 ? -5.059 -6.973 -8.555 1 98.31 111 PHE B C 1
ATOM 2903 O O . PHE B 1 111 ? -5.793 -7.859 -9 1 98.31 111 PHE B O 1
ATOM 2910 N N . ASN B 1 112 ? -5.461 -5.922 -7.902 1 98.38 112 ASN B N 1
ATOM 2911 C CA . ASN B 1 112 ? -6.879 -5.727 -7.633 1 98.38 112 ASN B CA 1
ATOM 2912 C C . ASN B 1 112 ? -7.68 -5.566 -8.922 1 98.38 112 ASN B C 1
ATOM 2914 O O . ASN B 1 112 ? -8.789 -6.094 -9.039 1 98.38 112 ASN B O 1
ATOM 2918 N N . LEU B 1 113 ? -7.129 -4.836 -9.836 1 98.06 113 LEU B N 1
ATOM 2919 C CA . LEU B 1 113 ? -7.812 -4.641 -11.109 1 98.06 113 LEU B CA 1
ATOM 2920 C C . LEU B 1 113 ? -7.898 -5.949 -11.883 1 98.06 113 LEU B C 1
ATOM 2922 O O . LEU B 1 113 ? -8.938 -6.258 -12.477 1 98.06 113 LEU B O 1
ATOM 2926 N N . LEU B 1 114 ? -6.84 -6.695 -11.891 1 98 114 LEU B N 1
ATOM 2927 C CA . LEU B 1 114 ? -6.816 -7.988 -12.562 1 98 114 LEU B CA 1
ATOM 2928 C C . LEU B 1 114 ? -7.793 -8.961 -11.906 1 98 114 LEU B C 1
ATOM 2930 O O . LEU B 1 114 ? -8.523 -9.672 -12.602 1 98 114 LEU B O 1
ATOM 2934 N N . TYR B 1 115 ? -7.766 -8.992 -10.57 1 98 115 TYR B N 1
ATOM 2935 C CA . TYR B 1 115 ? -8.68 -9.859 -9.836 1 98 115 TYR B CA 1
ATOM 2936 C C . TYR B 1 115 ? -10.133 -9.57 -10.219 1 98 115 TYR B C 1
ATOM 2938 O O . TYR B 1 115 ? -10.922 -10.5 -10.414 1 98 115 TYR B O 1
ATOM 2946 N N . LYS B 1 116 ? -10.43 -8.289 -10.305 1 96.75 116 LYS B N 1
ATOM 2947 C CA . LYS B 1 116 ? -11.781 -7.898 -10.68 1 96.75 116 LYS B CA 1
ATOM 2948 C C . LYS B 1 116 ? -12.164 -8.469 -12.047 1 96.75 116 LYS B C 1
ATOM 2950 O O . LYS B 1 116 ? -13.289 -8.93 -12.234 1 96.75 116 LYS B O 1
ATOM 2955 N N . VAL B 1 117 ? -11.258 -8.461 -12.977 1 96.75 117 VAL B N 1
ATOM 2956 C CA . VAL B 1 117 ? -11.508 -8.898 -14.352 1 96.75 117 VAL B CA 1
ATOM 2957 C C . VAL B 1 117 ? -11.617 -10.422 -14.391 1 96.75 117 VAL B C 1
ATOM 2959 O O . VAL B 1 117 ? -12.414 -10.977 -15.156 1 96.75 117 VAL B O 1
ATOM 2962 N N . ILE B 1 118 ? -10.898 -11.156 -13.531 1 97.12 118 ILE B N 1
ATOM 2963 C CA . ILE B 1 118 ? -10.797 -12.609 -13.562 1 97.12 118 ILE B CA 1
ATOM 2964 C C . ILE B 1 118 ? -11.906 -13.227 -12.719 1 97.12 118 ILE B C 1
ATOM 2966 O O . ILE B 1 118 ? -12.375 -14.328 -13.008 1 97.12 118 ILE B O 1
ATOM 2970 N N . GLN B 1 119 ? -12.406 -12.492 -11.781 1 96.31 119 GLN B N 1
ATOM 2971 C CA . GLN B 1 119 ? -13.273 -12.977 -10.719 1 96.31 119 GLN B CA 1
ATOM 2972 C C . GLN B 1 119 ? -14.508 -13.672 -11.289 1 96.31 119 GLN B C 1
ATOM 2974 O O . GLN B 1 119 ? -14.898 -14.742 -10.82 1 96.31 119 GLN B O 1
ATOM 2979 N N . PRO B 1 120 ? -15.094 -13.141 -12.391 1 95.5 120 PRO B N 1
ATOM 2980 C CA . PRO B 1 120 ? -16.312 -13.758 -12.898 1 95.5 120 PRO B CA 1
ATOM 2981 C C . PRO B 1 120 ? -16.078 -15.172 -13.422 1 95.5 120 PRO B C 1
ATOM 2983 O O . PRO B 1 120 ? -17.031 -15.969 -13.508 1 95.5 120 PRO B O 1
ATOM 2986 N N . GLN B 1 121 ? -14.875 -15.555 -13.711 1 97.12 121 GLN B N 1
ATOM 2987 C CA . GLN B 1 121 ? -14.586 -16.859 -14.305 1 97.12 121 GLN B CA 1
ATOM 2988 C C . GLN B 1 121 ? -14.023 -17.828 -13.266 1 97.12 121 GLN B C 1
ATOM 2990 O O . GLN B 1 121 ? -13.742 -18.984 -13.57 1 97.12 121 GLN B O 1
ATOM 2995 N N . LEU B 1 122 ? -13.844 -17.312 -12.008 1 97.81 122 LEU B N 1
ATOM 2996 C CA . LEU B 1 122 ? -13.305 -18.172 -10.961 1 97.81 122 LEU B CA 1
ATOM 2997 C C . LEU B 1 122 ? -14.344 -19.203 -10.508 1 97.81 122 LEU B C 1
ATOM 2999 O O . LEU B 1 122 ? -15.523 -18.859 -10.352 1 97.81 122 LEU B O 1
ATOM 3003 N N . VAL B 1 123 ? -13.945 -20.359 -10.336 1 97.81 123 VAL B N 1
ATOM 3004 C CA . VAL B 1 123 ? -14.805 -21.375 -9.742 1 97.81 123 VAL B CA 1
ATOM 3005 C C . VAL B 1 123 ? -14.984 -21.094 -8.25 1 97.81 123 VAL B C 1
ATOM 3007 O O . VAL B 1 123 ? -14.258 -20.266 -7.68 1 97.81 123 VAL B O 1
ATOM 3010 N N . LYS B 1 124 ? -15.898 -21.578 -7.484 1 93.94 124 LYS B N 1
ATOM 3011 C CA . LYS B 1 124 ? -16.266 -21.297 -6.098 1 93.94 124 LYS B CA 1
ATOM 3012 C C . LYS B 1 124 ? -15.062 -21.469 -5.172 1 93.94 124 LYS B C 1
ATOM 3014 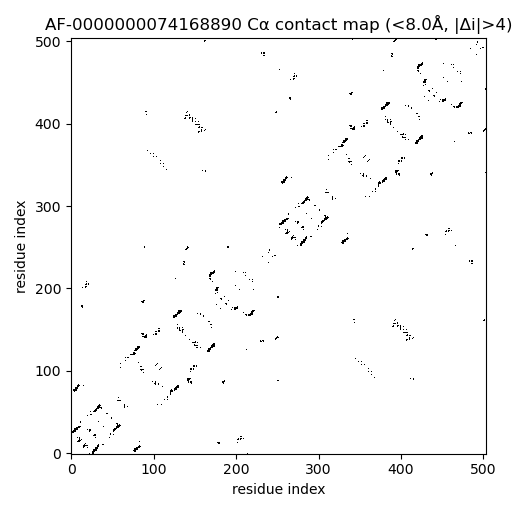O O . LYS B 1 124 ? -14.828 -20.641 -4.289 1 93.94 124 LYS B O 1
ATOM 3019 N N . ALA B 1 125 ? -14.18 -22.516 -5.312 1 96.31 125 ALA B N 1
ATOM 3020 C CA . ALA B 1 125 ? -13.031 -22.781 -4.453 1 96.31 125 ALA B CA 1
ATOM 3021 C C . ALA B 1 125 ? -11.719 -22.547 -5.203 1 96.31 125 ALA B C 1
ATOM 3023 O O . ALA B 1 125 ? -10.781 -23.344 -5.086 1 96.31 125 ALA B O 1
ATOM 3024 N N . ALA B 1 126 ? -11.781 -21.375 -5.93 1 98.38 126 ALA B N 1
ATOM 3025 C CA . ALA B 1 126 ? -10.578 -21.062 -6.695 1 98.38 126 ALA B CA 1
ATOM 3026 C C . ALA B 1 126 ? -9.438 -20.641 -5.777 1 98.38 126 ALA B C 1
ATOM 3028 O O . ALA B 1 126 ? -9.672 -20.141 -4.676 1 98.38 126 ALA B O 1
ATOM 3029 N N . TYR B 1 127 ? -8.219 -20.875 -6.219 1 98.56 127 TYR B N 1
ATOM 3030 C CA . TYR B 1 127 ? -7.008 -20.5 -5.5 1 98.56 127 TYR B CA 1
ATOM 3031 C C . TYR B 1 127 ? -6.539 -19.109 -5.914 1 98.56 127 TYR B C 1
ATOM 3033 O O . TYR B 1 127 ? -6.414 -18.828 -7.105 1 98.56 127 TYR B O 1
ATOM 3041 N N . ILE B 1 128 ? -6.379 -18.266 -4.969 1 98.75 128 ILE B N 1
ATOM 3042 C CA . ILE B 1 128 ? -5.742 -16.984 -5.188 1 98.75 128 ILE B CA 1
ATOM 3043 C C . ILE B 1 128 ? -4.398 -16.938 -4.461 1 98.75 128 ILE B C 1
ATOM 3045 O O . ILE B 1 128 ? -4.348 -17.031 -3.232 1 98.75 128 ILE B O 1
ATOM 3049 N N . VAL B 1 129 ? -3.299 -16.828 -5.199 1 98.81 129 VAL B N 1
ATOM 3050 C CA . VAL B 1 129 ? -1.96 -16.844 -4.621 1 98.81 129 VAL B CA 1
ATOM 3051 C C . VAL B 1 129 ? -1.263 -15.508 -4.914 1 98.81 129 VAL B C 1
ATOM 3053 O O . VAL B 1 129 ? -1.19 -15.078 -6.066 1 98.81 129 VAL B O 1
ATOM 3056 N N . GLY B 1 130 ? -0.834 -14.844 -3.904 1 98.69 130 GLY B N 1
ATOM 3057 C CA . GLY B 1 130 ? -0.04 -13.633 -4.039 1 98.69 130 GLY B CA 1
ATOM 3058 C C . GLY B 1 130 ? 1.374 -13.781 -3.514 1 98.69 130 GLY B C 1
ATOM 3059 O O . GLY B 1 130 ? 1.58 -14.297 -2.412 1 98.69 130 GLY B O 1
ATOM 3060 N N . ILE B 1 131 ? 2.332 -13.352 -4.34 1 98.19 131 ILE B N 1
ATOM 3061 C CA . ILE B 1 131 ? 3.727 -13.336 -3.91 1 98.19 131 ILE B CA 1
ATOM 3062 C C . ILE B 1 131 ? 4.07 -11.984 -3.299 1 98.19 131 ILE B C 1
ATOM 3064 O O . ILE B 1 131 ? 4.422 -11.047 -4.016 1 98.19 131 ILE B O 1
ATOM 3068 N N . SER B 1 132 ? 3.959 -11.906 -2.02 1 96.56 132 SER B N 1
ATOM 3069 C CA . SER B 1 132 ? 4.336 -10.703 -1.283 1 96.56 132 SER B CA 1
ATOM 3070 C C . SER B 1 132 ? 5.812 -10.727 -0.904 1 96.56 132 SER B C 1
ATOM 3072 O O . SER B 1 132 ? 6.672 -11 -1.746 1 96.56 132 SER B O 1
ATOM 3074 N N . SER B 1 133 ? 6.113 -10.359 0.32 1 91.5 133 SER B N 1
ATOM 3075 C CA . SER B 1 133 ? 7.492 -10.312 0.797 1 91.5 133 SER B CA 1
ATOM 3076 C C . SER B 1 133 ? 7.547 -10.125 2.311 1 91.5 133 SER B C 1
ATOM 3078 O O . SER B 1 133 ? 6.609 -9.594 2.91 1 91.5 133 SER B O 1
ATOM 3080 N N . GLN B 1 134 ? 8.609 -10.609 2.818 1 87.94 134 GLN B N 1
ATOM 3081 C CA . GLN B 1 134 ? 8.844 -10.32 4.23 1 87.94 134 GLN B CA 1
ATOM 3082 C C . GLN B 1 134 ? 9.156 -8.844 4.441 1 87.94 134 GLN B C 1
ATOM 3084 O O . GLN B 1 134 ? 9.047 -8.336 5.562 1 87.94 134 GLN B O 1
ATOM 3089 N N . ALA B 1 135 ? 9.539 -8.156 3.416 1 83.94 135 ALA B N 1
ATOM 3090 C CA . ALA B 1 135 ? 9.727 -6.703 3.461 1 83.94 135 ALA B CA 1
ATOM 3091 C C . ALA B 1 135 ? 8.422 -5.996 3.824 1 83.94 135 ALA B C 1
ATOM 3093 O O . ALA B 1 135 ? 8.438 -4.82 4.207 1 83.94 135 ALA B O 1
ATOM 3094 N N . ALA B 1 136 ? 7.32 -6.656 3.727 1 84.44 136 ALA B N 1
ATOM 3095 C CA . ALA B 1 136 ? 6.008 -6.105 4.059 1 84.44 136 ALA B CA 1
ATOM 3096 C C . ALA B 1 136 ? 5.867 -5.887 5.562 1 84.44 136 ALA B C 1
ATOM 3098 O O . ALA B 1 136 ? 4.969 -5.168 6.008 1 84.44 136 ALA B O 1
ATOM 3099 N N . LEU B 1 137 ? 6.785 -6.469 6.332 1 82.81 137 LEU B N 1
ATOM 3100 C CA . LEU B 1 137 ? 6.578 -6.539 7.773 1 82.81 137 LEU B CA 1
ATOM 3101 C C . LEU B 1 137 ? 7.566 -5.645 8.508 1 82.81 137 LEU B C 1
ATOM 3103 O O . LEU B 1 137 ? 7.566 -5.594 9.742 1 82.81 137 LEU B O 1
ATOM 3107 N N . VAL B 1 138 ? 8.391 -4.961 7.715 1 77.75 138 VAL B N 1
ATOM 3108 C CA . VAL B 1 138 ? 9.445 -4.215 8.383 1 77.75 138 VAL B CA 1
ATOM 3109 C C . VAL B 1 138 ? 9.719 -2.912 7.633 1 77.75 138 VAL B C 1
ATOM 3111 O O . VAL B 1 138 ? 9.539 -2.844 6.414 1 77.75 138 VAL B O 1
ATOM 3114 N N . SER B 1 139 ? 10.055 -1.963 8.414 1 79.12 139 SER B N 1
ATOM 3115 C CA . SER B 1 139 ? 10.531 -0.726 7.809 1 79.12 139 SER B CA 1
ATOM 3116 C C . SER B 1 139 ? 11.945 -0.894 7.254 1 79.12 139 SER B C 1
ATOM 3118 O O . SER B 1 139 ? 12.852 -1.313 7.969 1 79.12 139 SER B O 1
ATOM 3120 N N . GLN B 1 140 ? 12.094 -0.633 5.996 1 79.81 140 GLN B N 1
ATOM 3121 C CA . GLN B 1 140 ? 13.406 -0.806 5.391 1 79.81 140 GLN B CA 1
ATOM 3122 C C . GLN B 1 140 ? 13.828 0.443 4.621 1 79.81 140 GLN B C 1
ATOM 3124 O O . GLN B 1 140 ? 13.188 0.819 3.639 1 79.81 140 GLN B O 1
ATOM 3129 N N . ALA B 1 141 ? 14.945 1.004 5.137 1 84.81 141 ALA B N 1
ATOM 3130 C CA . ALA B 1 141 ? 15.547 2.084 4.359 1 84.81 141 ALA B CA 1
ATOM 3131 C C . ALA B 1 141 ? 16.016 1.585 2.998 1 84.81 141 ALA B C 1
ATOM 3133 O O . ALA B 1 141 ? 16.484 0.45 2.875 1 84.81 141 ALA B O 1
ATOM 3134 N N . ASN B 1 142 ? 15.867 2.389 1.939 1 88.88 142 ASN B N 1
ATOM 3135 C CA . ASN B 1 142 ? 16.312 2.123 0.573 1 88.88 142 ASN B CA 1
ATOM 3136 C C . ASN B 1 142 ? 15.492 1.001 -0.066 1 88.88 142 ASN B C 1
ATOM 3138 O O . ASN B 1 142 ? 15.93 0.388 -1.04 1 88.88 142 ASN B O 1
ATOM 3142 N N . ALA B 1 143 ? 14.391 0.658 0.538 1 91.31 143 ALA B N 1
ATOM 3143 C CA . ALA B 1 143 ? 13.383 -0.241 -0.021 1 91.31 143 ALA B CA 1
ATOM 3144 C C . ALA B 1 143 ? 11.977 0.169 0.414 1 91.31 143 ALA B C 1
ATOM 3146 O O . ALA B 1 143 ? 11.109 -0.684 0.61 1 91.31 143 ALA B O 1
ATOM 3147 N N . ALA B 1 144 ? 11.875 1.429 0.618 1 93.94 144 ALA B N 1
ATOM 3148 C CA . ALA B 1 144 ? 10.664 1.968 1.233 1 93.94 144 ALA B CA 1
ATOM 3149 C C . ALA B 1 144 ? 9.438 1.676 0.375 1 93.94 144 ALA B C 1
ATOM 3151 O O . ALA B 1 144 ? 8.453 1.121 0.861 1 93.94 144 ALA B O 1
ATOM 3152 N N . HIS B 1 145 ? 9.508 2.041 -0.892 1 97.06 145 HIS B N 1
ATOM 3153 C CA . HIS B 1 145 ? 8.359 1.865 -1.771 1 97.06 145 HIS B CA 1
ATOM 3154 C C . HIS B 1 145 ? 8.047 0.388 -1.983 1 97.06 145 HIS B C 1
ATOM 3156 O O . HIS B 1 145 ? 6.879 -0.004 -2.02 1 97.06 145 HIS B O 1
ATOM 3162 N N . TYR B 1 146 ? 9.07 -0.442 -2.107 1 95.62 146 TYR B N 1
ATOM 3163 C CA . TYR B 1 146 ? 8.867 -1.878 -2.258 1 95.62 146 TYR B CA 1
ATOM 3164 C C . TYR B 1 146 ? 8.172 -2.461 -1.032 1 95.62 146 TYR B C 1
ATOM 3166 O O . TYR B 1 146 ? 7.137 -3.121 -1.152 1 95.62 146 TYR B O 1
ATOM 3174 N N . GLY B 1 147 ? 8.75 -2.166 0.15 1 95.12 147 GLY B N 1
ATOM 3175 C CA . GLY B 1 147 ? 8.148 -2.639 1.391 1 95.12 147 GLY B CA 1
ATOM 3176 C C . GLY B 1 147 ? 6.723 -2.164 1.585 1 95.12 147 GLY B C 1
ATOM 3177 O O . GLY B 1 147 ? 5.852 -2.945 1.978 1 95.12 147 GLY B O 1
ATOM 3178 N N . ALA B 1 148 ? 6.504 -0.932 1.298 1 96.88 148 ALA B N 1
ATOM 3179 C CA . ALA B 1 148 ? 5.176 -0.342 1.443 1 96.88 148 ALA B CA 1
ATOM 3180 C C . ALA B 1 148 ? 4.172 -1.014 0.51 1 96.88 148 ALA B C 1
ATOM 3182 O O . ALA B 1 148 ? 3.055 -1.339 0.919 1 96.88 148 ALA B O 1
ATOM 3183 N N . SER B 1 149 ? 4.531 -1.206 -0.753 1 97.94 149 SER B N 1
ATOM 3184 C CA . SER B 1 149 ? 3.65 -1.841 -1.729 1 97.94 149 SER B CA 1
ATOM 3185 C C . SER B 1 149 ? 3.293 -3.262 -1.308 1 97.94 149 SER B C 1
ATOM 3187 O O . SER B 1 149 ? 2.145 -3.688 -1.452 1 97.94 149 SER B O 1
ATOM 3189 N N . LYS B 1 150 ? 4.27 -3.982 -0.782 1 97.25 150 LYS B N 1
ATOM 3190 C CA . LYS B 1 150 ? 4.039 -5.367 -0.383 1 97.25 150 LYS B CA 1
ATOM 3191 C C . LYS B 1 150 ? 3.238 -5.441 0.915 1 97.25 150 LYS B C 1
ATOM 3193 O O . LYS B 1 150 ? 2.443 -6.363 1.109 1 97.25 150 LYS B O 1
ATOM 3198 N N . ALA B 1 151 ? 3.41 -4.426 1.786 1 95.31 151 ALA B N 1
ATOM 3199 C CA . ALA B 1 151 ? 2.549 -4.332 2.963 1 95.31 151 ALA B CA 1
ATOM 3200 C C . ALA B 1 151 ? 1.085 -4.18 2.561 1 95.31 151 ALA B C 1
ATOM 3202 O O . ALA B 1 151 ? 0.214 -4.879 3.084 1 95.31 151 ALA B O 1
ATOM 3203 N N . GLY B 1 152 ? 0.879 -3.256 1.633 1 97.25 152 GLY B N 1
ATOM 3204 C CA . GLY B 1 152 ? -0.47 -3.092 1.116 1 97.25 152 GLY B CA 1
ATOM 3205 C C . GLY B 1 152 ? -1.012 -4.348 0.456 1 97.25 152 GLY B C 1
ATOM 3206 O O . GLY B 1 152 ? -2.166 -4.719 0.673 1 97.25 152 GLY B O 1
ATOM 3207 N N . PHE B 1 153 ? -0.186 -5.016 -0.318 1 97.94 153 PHE B N 1
ATOM 3208 C CA . PHE B 1 153 ? -0.576 -6.215 -1.048 1 97.94 153 PHE B CA 1
ATOM 3209 C C . PHE B 1 153 ? -0.973 -7.328 -0.086 1 97.94 153 PHE B C 1
ATOM 3211 O O . PHE B 1 153 ? -2.008 -7.973 -0.266 1 97.94 153 PHE B O 1
ATOM 3218 N N . SER B 1 154 ? -0.171 -7.566 0.936 1 95.56 154 SER B N 1
ATOM 3219 C CA . SER B 1 154 ? -0.483 -8.57 1.946 1 95.56 154 SER B CA 1
ATOM 3220 C C . SER B 1 154 ? -1.806 -8.266 2.641 1 95.56 154 SER B C 1
ATOM 3222 O O . SER B 1 154 ? -2.596 -9.172 2.912 1 95.56 154 SER B O 1
ATOM 3224 N N . ALA B 1 155 ? -2.023 -6.98 2.926 1 94.88 155 ALA B N 1
ATOM 3225 C CA . ALA B 1 155 ? -3.264 -6.57 3.576 1 94.88 155 ALA B CA 1
ATOM 3226 C C . ALA B 1 155 ? -4.473 -6.902 2.709 1 94.88 155 ALA B C 1
ATOM 3228 O O . ALA B 1 155 ? -5.5 -7.367 3.215 1 94.88 155 ALA B O 1
ATOM 3229 N N . VAL B 1 156 ? -4.371 -6.719 1.438 1 97.12 156 VAL B N 1
ATOM 3230 C CA . VAL B 1 156 ? -5.465 -7.008 0.515 1 97.12 156 VAL B CA 1
ATOM 3231 C C . VAL B 1 156 ? -5.762 -8.508 0.518 1 97.12 156 VAL B C 1
ATOM 3233 O O . VAL B 1 156 ? -6.922 -8.914 0.578 1 97.12 156 VAL B O 1
ATOM 3236 N N . LEU B 1 157 ? -4.723 -9.32 0.411 1 96.69 157 LEU B N 1
ATOM 3237 C CA . LEU B 1 157 ? -4.898 -10.766 0.378 1 96.69 157 LEU B CA 1
ATOM 3238 C C . LEU B 1 157 ? -5.57 -11.258 1.653 1 96.69 157 LEU B C 1
ATOM 3240 O O . LEU B 1 157 ? -6.477 -12.094 1.599 1 96.69 157 LEU B O 1
ATOM 3244 N N . ASN B 1 158 ? -5.125 -10.734 2.771 1 93.31 158 ASN B N 1
ATOM 3245 C CA . ASN B 1 158 ? -5.703 -11.133 4.051 1 93.31 158 ASN B CA 1
ATOM 3246 C C . ASN B 1 158 ? -7.168 -10.719 4.156 1 93.31 158 ASN B C 1
ATOM 3248 O O . ASN B 1 158 ? -7.996 -11.484 4.668 1 93.31 158 ASN B O 1
ATOM 3252 N N . ALA B 1 159 ? -7.477 -9.531 3.701 1 92.62 159 ALA B N 1
ATOM 3253 C CA . ALA B 1 159 ? -8.859 -9.07 3.723 1 92.62 159 ALA B CA 1
ATOM 3254 C C . ALA B 1 159 ? -9.734 -9.891 2.775 1 92.62 159 ALA B C 1
ATOM 3256 O O . ALA B 1 159 ? -10.883 -10.188 3.088 1 92.62 159 ALA B O 1
ATOM 3257 N N . LEU B 1 160 ? -9.195 -10.227 1.633 1 94.88 160 LEU B N 1
ATOM 3258 C CA . LEU B 1 160 ? -9.922 -11.031 0.659 1 94.88 160 LEU B CA 1
ATOM 3259 C C . LEU B 1 160 ? -10.32 -12.375 1.255 1 94.88 160 LEU B C 1
ATOM 3261 O O . LEU B 1 160 ? -11.445 -12.836 1.058 1 94.88 160 LEU B O 1
ATOM 3265 N N . ARG B 1 161 ? -9.391 -13 1.939 1 92.5 161 ARG B N 1
ATOM 3266 C CA . ARG B 1 161 ? -9.656 -14.273 2.598 1 92.5 161 ARG B CA 1
ATOM 3267 C C . ARG B 1 161 ? -10.844 -14.164 3.549 1 92.5 161 ARG B C 1
ATOM 3269 O O . ARG B 1 161 ? -11.664 -15.086 3.641 1 92.5 161 ARG B O 1
ATOM 3276 N N . LEU B 1 162 ? -10.922 -13.031 4.246 1 89 162 LEU B N 1
ATOM 3277 C CA . LEU B 1 162 ? -12 -12.812 5.207 1 89 162 LEU B CA 1
ATOM 3278 C C . LEU B 1 162 ? -13.32 -12.539 4.488 1 89 162 LEU B C 1
ATOM 3280 O O . LEU B 1 162 ? -14.375 -13 4.93 1 89 162 LEU B O 1
ATOM 3284 N N . GLU B 1 163 ? -13.289 -11.859 3.396 1 90.75 163 GLU B N 1
ATOM 3285 C CA . GLU B 1 163 ? -14.492 -11.453 2.68 1 90.75 163 GLU B CA 1
ATOM 3286 C C . GLU B 1 163 ? -15.086 -12.609 1.886 1 90.75 163 GLU B C 1
ATOM 3288 O O . GLU B 1 163 ? -16.297 -12.688 1.704 1 90.75 163 GLU B O 1
ATOM 3293 N N . GLN B 1 164 ? -14.188 -13.43 1.366 1 93.56 164 GLN B N 1
ATOM 3294 C CA . GLN B 1 164 ? -14.609 -14.547 0.53 1 93.56 164 GLN B CA 1
ATOM 3295 C C . GLN B 1 164 ? -14.031 -15.859 1.034 1 93.56 164 GLN B C 1
ATOM 3297 O O . GLN B 1 164 ? -13.125 -16.422 0.416 1 93.56 164 GLN B O 1
ATOM 3302 N N . PRO B 1 165 ? -14.641 -16.359 2.035 1 89.38 165 PRO B N 1
ATOM 3303 C CA . PRO B 1 165 ? -14.094 -17.562 2.668 1 89.38 165 PRO B CA 1
ATOM 3304 C C . PRO B 1 165 ? -14.148 -18.797 1.757 1 89.38 165 PRO B C 1
ATOM 3306 O O . PRO B 1 165 ? -13.477 -19.797 2.02 1 89.38 165 PRO B O 1
ATOM 3309 N N . GLU B 1 166 ? -14.938 -18.703 0.68 1 94.62 166 GLU B N 1
ATOM 3310 C CA . GLU B 1 166 ? -15.016 -19.812 -0.264 1 94.62 166 GLU B CA 1
ATOM 3311 C C . GLU B 1 166 ? -13.758 -19.906 -1.123 1 94.62 166 GLU B C 1
ATOM 3313 O O . GLU B 1 166 ? -13.445 -20.969 -1.666 1 94.62 166 GLU B O 1
ATOM 3318 N N . LEU B 1 167 ? -13.07 -18.781 -1.281 1 96.5 167 LEU B N 1
ATOM 3319 C CA . LEU B 1 167 ? -11.805 -18.766 -2.01 1 96.5 167 LEU B CA 1
ATOM 3320 C C . LEU B 1 167 ? -10.672 -19.297 -1.144 1 96.5 167 LEU B C 1
ATOM 3322 O O . LEU B 1 167 ? -10.727 -19.203 0.086 1 96.5 167 LEU B O 1
ATOM 3326 N N . LYS B 1 168 ? -9.742 -19.922 -1.751 1 97.81 168 LYS B N 1
ATOM 3327 C CA . LYS B 1 168 ? -8.508 -20.344 -1.09 1 97.81 168 LYS B CA 1
ATOM 3328 C C . LYS B 1 168 ? -7.379 -19.344 -1.341 1 97.81 168 LYS B C 1
ATOM 3330 O O . LYS B 1 168 ? -6.66 -19.453 -2.336 1 97.81 168 LYS B O 1
ATOM 3335 N N . VAL B 1 169 ? -7.219 -18.422 -0.39 1 97.44 169 VAL B N 1
ATOM 3336 C CA . VAL B 1 169 ? -6.266 -17.328 -0.562 1 97.44 169 VAL B CA 1
ATOM 3337 C C . VAL B 1 169 ? -4.953 -17.688 0.138 1 97.44 169 VAL B C 1
ATOM 3339 O O . VAL B 1 169 ? -4.941 -17.984 1.333 1 97.44 169 VAL B O 1
ATOM 3342 N N . LEU B 1 170 ? -3.883 -17.703 -0.612 1 97.88 170 LEU B N 1
ATOM 3343 C CA . LEU B 1 170 ? -2.551 -17.984 -0.092 1 97.88 170 LEU B CA 1
ATOM 3344 C C . LEU B 1 170 ? -1.641 -16.781 -0.222 1 97.88 170 LEU B C 1
ATOM 3346 O O . LEU B 1 170 ? -1.381 -16.297 -1.331 1 97.88 170 LEU B O 1
ATOM 3350 N N . ASN B 1 171 ? -1.216 -16.203 0.883 1 97 171 ASN B N 1
ATOM 3351 C CA . ASN B 1 171 ? -0.241 -15.117 0.955 1 97 171 ASN B CA 1
ATOM 3352 C C . ASN B 1 171 ? 1.176 -15.648 1.15 1 97 171 ASN B C 1
ATOM 3354 O O . ASN B 1 171 ? 1.509 -16.156 2.221 1 97 171 ASN B O 1
ATOM 3358 N N . VAL B 1 172 ? 2.031 -15.562 0.131 1 97.44 172 VAL B N 1
ATOM 3359 C CA . VAL B 1 172 ? 3.416 -16.016 0.202 1 97.44 172 VAL B CA 1
ATOM 3360 C C . VAL B 1 172 ? 4.328 -14.844 0.558 1 97.44 172 VAL B C 1
ATOM 3362 O O . VAL B 1 172 ? 4.355 -13.836 -0.148 1 97.44 172 VAL B O 1
ATOM 3365 N N . GLN B 1 173 ? 5.062 -14.938 1.634 1 94.75 173 GLN B N 1
ATOM 3366 C CA . GLN B 1 173 ? 5.961 -13.883 2.09 1 94.75 173 GLN B CA 1
ATOM 3367 C C . GLN B 1 173 ? 7.398 -14.391 2.188 1 94.75 173 GLN B C 1
ATOM 3369 O O . GLN B 1 173 ? 7.883 -14.688 3.281 1 94.75 173 GLN B O 1
ATOM 3374 N N . PRO B 1 174 ? 8.07 -14.344 1.079 1 93.31 174 PRO B N 1
ATOM 3375 C CA . PRO B 1 174 ? 9.461 -14.82 1.065 1 93.31 174 PRO B CA 1
ATOM 3376 C C . PRO B 1 174 ? 10.461 -13.727 1.413 1 93.31 174 PRO B C 1
ATOM 3378 O O . PRO B 1 174 ? 10.18 -12.539 1.229 1 93.31 174 PRO B O 1
ATOM 3381 N N . GLY B 1 175 ? 11.586 -14.195 1.957 1 88.31 175 GLY B N 1
ATOM 3382 C CA . GLY B 1 175 ? 12.773 -13.359 1.932 1 88.31 175 GLY B CA 1
ATOM 3383 C C . GLY B 1 175 ? 13.398 -13.258 0.555 1 88.31 175 GLY B C 1
ATOM 3384 O O . GLY B 1 175 ? 12.719 -13.406 -0.459 1 88.31 175 GLY B O 1
ATOM 3385 N N . PRO B 1 176 ? 14.672 -12.922 0.496 1 84.31 176 PRO B N 1
ATOM 3386 C CA . PRO B 1 176 ? 15.336 -12.797 -0.803 1 84.31 176 PRO B CA 1
ATOM 3387 C C . PRO B 1 176 ? 15.359 -14.109 -1.585 1 84.31 176 PRO B C 1
ATOM 3389 O O . PRO B 1 176 ? 15.68 -15.156 -1.024 1 84.31 176 PRO B O 1
ATOM 3392 N N . ILE B 1 177 ? 14.922 -14.047 -2.756 1 88.25 177 ILE B N 1
ATOM 3393 C CA . ILE B 1 177 ? 14.914 -15.195 -3.658 1 88.25 177 ILE B CA 1
ATOM 3394 C C . ILE B 1 177 ? 15.992 -15.016 -4.727 1 88.25 177 ILE B C 1
ATOM 3396 O O . ILE B 1 177 ? 16.203 -13.914 -5.23 1 88.25 177 ILE B O 1
ATOM 3400 N N . ASP B 1 178 ? 16.641 -16.016 -5.078 1 85.94 178 ASP B N 1
ATOM 3401 C CA . ASP B 1 178 ? 17.688 -15.969 -6.102 1 85.94 178 ASP B CA 1
ATOM 3402 C C . ASP B 1 178 ? 17.078 -15.906 -7.5 1 85.94 178 ASP B C 1
ATOM 3404 O O . ASP B 1 178 ? 16.953 -16.938 -8.172 1 85.94 178 ASP B O 1
ATOM 3408 N N . THR B 1 179 ? 16.688 -14.742 -7.918 1 87.94 179 THR B N 1
ATOM 3409 C CA . THR B 1 179 ? 16.078 -14.484 -9.211 1 87.94 179 THR B CA 1
ATOM 3410 C C . THR B 1 179 ? 16.641 -13.211 -9.844 1 87.94 179 THR B C 1
ATOM 3412 O O . THR B 1 179 ? 17.328 -12.438 -9.172 1 87.94 179 THR B O 1
ATOM 3415 N N . PRO B 1 180 ? 16.359 -13.07 -11.109 1 83.12 180 PRO B N 1
ATOM 3416 C CA . PRO B 1 180 ? 16.812 -11.836 -11.766 1 83.12 180 PRO B CA 1
ATOM 3417 C C . PRO B 1 180 ? 16.203 -10.586 -11.133 1 83.12 180 PRO B C 1
ATOM 3419 O O . PRO B 1 180 ? 16.672 -9.469 -11.383 1 83.12 180 PRO B O 1
ATOM 3422 N N . PHE B 1 181 ? 15.234 -10.75 -10.289 1 81.75 181 PHE B N 1
ATOM 3423 C CA . PHE B 1 181 ? 14.586 -9.633 -9.617 1 81.75 181 PHE B CA 1
ATOM 3424 C C . PHE B 1 181 ? 15.602 -8.797 -8.852 1 81.75 181 PHE B C 1
ATOM 3426 O O . PHE B 1 181 ? 15.547 -7.566 -8.883 1 81.75 181 PHE B O 1
ATOM 3433 N N . GLN B 1 182 ? 16.469 -9.453 -8.25 1 77.38 182 GLN B N 1
ATOM 3434 C CA . GLN B 1 182 ? 17.438 -8.766 -7.391 1 77.38 182 GLN B CA 1
ATOM 3435 C C . GLN B 1 182 ? 18.375 -7.898 -8.211 1 77.38 182 GLN B C 1
ATOM 3437 O O . GLN B 1 182 ? 18.766 -6.809 -7.773 1 77.38 182 GLN B O 1
ATOM 3442 N N . LYS B 1 183 ? 18.703 -8.422 -9.344 1 76.56 183 LYS B N 1
ATOM 3443 C CA . LYS B 1 183 ? 19.594 -7.66 -10.219 1 76.56 183 LYS B CA 1
ATOM 3444 C C . LYS B 1 183 ? 18.922 -6.391 -10.719 1 76.56 183 LYS B C 1
ATOM 3446 O O . LYS B 1 183 ? 19.562 -5.344 -10.852 1 76.56 183 LYS B O 1
ATOM 3451 N N . ASN B 1 184 ? 17.688 -6.527 -10.922 1 79.44 184 ASN B N 1
ATOM 3452 C CA . ASN B 1 184 ? 16.922 -5.375 -11.391 1 79.44 184 ASN B CA 1
ATOM 3453 C C . ASN B 1 184 ? 16.641 -4.383 -10.266 1 79.44 184 ASN B C 1
ATOM 3455 O O . ASN B 1 184 ? 16.703 -3.17 -10.477 1 79.44 184 ASN B O 1
ATOM 3459 N N . ALA B 1 185 ? 16.484 -4.898 -9.094 1 80.56 185 ALA B N 1
ATOM 3460 C CA . ALA B 1 185 ? 16.109 -4.07 -7.949 1 80.56 185 ALA B CA 1
ATOM 3461 C C . ALA B 1 185 ? 17.328 -3.352 -7.375 1 80.56 185 ALA B C 1
ATOM 3463 O O . ALA B 1 185 ? 17.219 -2.223 -6.891 1 80.56 185 ALA B O 1
ATOM 3464 N N . ASP B 1 186 ? 18.375 -4.031 -7.387 1 78.62 186 ASP B N 1
ATOM 3465 C CA . ASP B 1 186 ? 19.641 -3.488 -6.891 1 78.62 186 ASP B CA 1
ATOM 3466 C C . ASP B 1 186 ? 20.766 -3.717 -7.895 1 78.62 186 ASP B C 1
ATOM 3468 O O . ASP B 1 186 ? 21.531 -4.676 -7.77 1 78.62 186 ASP B O 1
ATOM 3472 N N . PRO B 1 187 ? 20.922 -2.754 -8.727 1 71.75 187 PRO B N 1
ATOM 3473 C CA . PRO B 1 187 ? 21.938 -2.93 -9.766 1 71.75 187 PRO B CA 1
ATOM 3474 C C . PRO B 1 187 ? 23.344 -3 -9.203 1 71.75 187 PRO B C 1
ATOM 3476 O O . PRO B 1 187 ? 24.25 -3.529 -9.852 1 71.75 187 PRO B O 1
ATOM 3479 N N . THR B 1 188 ? 23.562 -2.457 -7.996 1 68.75 188 THR B N 1
ATOM 3480 C CA . THR B 1 188 ? 24.891 -2.486 -7.398 1 68.75 188 THR B CA 1
ATOM 3481 C C . THR B 1 188 ? 25.219 -3.879 -6.859 1 68.75 188 THR B C 1
ATOM 3483 O O . THR B 1 188 ? 26.375 -4.203 -6.609 1 68.75 188 THR B O 1
ATOM 3486 N N . LEU B 1 189 ? 24.141 -4.742 -6.652 1 67.38 189 LEU B N 1
ATOM 3487 C CA . LEU B 1 189 ? 24.188 -6.133 -6.211 1 67.38 189 LEU B CA 1
ATOM 3488 C C . LEU B 1 189 ? 24.719 -6.23 -4.785 1 67.38 189 LEU B C 1
ATOM 3490 O O . LEU B 1 189 ? 25.172 -7.293 -4.363 1 67.38 189 LEU B O 1
ATOM 3494 N N . LYS B 1 190 ? 24.812 -5.043 -4.094 1 69 190 LYS B N 1
ATOM 3495 C CA . LYS B 1 190 ? 25.297 -5.074 -2.717 1 69 190 LYS B CA 1
ATOM 3496 C C . LYS B 1 190 ? 24.422 -5.969 -1.842 1 69 190 LYS B C 1
ATOM 3498 O O . LYS B 1 190 ? 24.938 -6.785 -1.073 1 69 190 LYS B O 1
ATOM 3503 N N . TYR B 1 191 ? 23.203 -5.828 -2.043 1 64.5 191 TYR B N 1
ATOM 3504 C CA . TYR B 1 191 ? 22.266 -6.652 -1.284 1 64.5 191 TYR B CA 1
ATOM 3505 C C . TYR B 1 191 ? 22.438 -8.125 -1.632 1 64.5 191 TYR B C 1
ATOM 3507 O O . TYR B 1 191 ? 22.469 -8.977 -0.743 1 64.5 191 TYR B O 1
ATOM 3515 N N . PHE B 1 192 ? 22.547 -8.344 -2.871 1 63.22 192 PHE B N 1
ATOM 3516 C CA . PHE B 1 192 ? 22.703 -9.711 -3.363 1 63.22 192 PHE B CA 1
ATOM 3517 C C . PHE B 1 192 ? 23.969 -10.344 -2.795 1 63.22 192 PHE B C 1
ATOM 3519 O O . PHE B 1 192 ? 23.953 -11.5 -2.355 1 63.22 192 PHE B O 1
ATOM 3526 N N . LYS B 1 193 ? 24.953 -9.531 -2.787 1 68.44 193 LYS B N 1
ATOM 3527 C CA . LYS B 1 193 ? 26.234 -10.047 -2.311 1 68.44 193 LYS B CA 1
ATOM 3528 C C . LYS B 1 193 ? 26.188 -10.32 -0.811 1 68.44 193 LYS B C 1
ATOM 3530 O O . LYS B 1 193 ? 26.719 -11.336 -0.347 1 68.44 193 LYS B O 1
ATOM 3535 N N . ASN B 1 194 ? 25.438 -9.469 -0.126 1 68.06 194 ASN B N 1
ATOM 3536 C CA . ASN B 1 194 ? 25.422 -9.562 1.33 1 68.06 194 ASN B CA 1
ATOM 3537 C C . ASN B 1 194 ? 24.484 -10.664 1.81 1 68.06 194 ASN B C 1
ATOM 3539 O O . ASN B 1 194 ? 24.688 -11.25 2.873 1 68.06 194 ASN B O 1
ATOM 3543 N N . TYR B 1 195 ? 23.531 -10.984 0.899 1 66.38 195 TYR B N 1
ATOM 3544 C CA . TYR B 1 195 ? 22.531 -11.914 1.388 1 66.38 195 TYR B CA 1
ATOM 3545 C C . TYR B 1 195 ? 22.469 -13.172 0.525 1 66.38 195 TYR B C 1
ATOM 3547 O O . TYR B 1 195 ? 21.516 -13.953 0.61 1 66.38 195 TYR B O 1
ATOM 3555 N N . ARG B 1 196 ? 23.453 -13.445 -0.252 1 70 196 ARG B N 1
ATOM 3556 C CA . ARG B 1 196 ? 23.5 -14.578 -1.171 1 70 196 ARG B CA 1
ATOM 3557 C C . ARG B 1 196 ? 23.281 -15.891 -0.43 1 70 196 ARG B C 1
ATOM 3559 O O . ARG B 1 196 ? 22.578 -16.781 -0.918 1 70 196 ARG B O 1
ATOM 3566 N N . HIS B 1 197 ? 23.812 -15.938 0.738 1 70.81 197 HIS B N 1
ATOM 3567 C CA . HIS B 1 197 ? 23.766 -17.188 1.474 1 70.81 197 HIS B CA 1
ATOM 3568 C C . HIS B 1 197 ? 22.375 -17.438 2.047 1 70.81 197 HIS B C 1
ATOM 3570 O O . HIS B 1 197 ? 22.047 -18.578 2.41 1 70.81 197 HIS B O 1
ATOM 3576 N N . MET B 1 198 ? 21.578 -16.406 2.039 1 72.81 198 MET B N 1
ATOM 3577 C CA . MET B 1 198 ? 20.25 -16.531 2.629 1 72.81 198 MET B CA 1
ATOM 3578 C C . MET B 1 198 ? 19.172 -16.609 1.545 1 72.81 198 MET B C 1
ATOM 3580 O O . MET B 1 198 ? 17.984 -16.734 1.848 1 72.81 198 MET B O 1
ATOM 3584 N N . MET B 1 199 ? 19.641 -16.688 0.37 1 81.81 199 MET B N 1
ATOM 3585 C CA . MET B 1 199 ? 18.672 -16.609 -0.722 1 81.81 199 MET B CA 1
ATOM 3586 C C . MET B 1 199 ? 17.984 -17.953 -0.94 1 81.81 199 MET B C 1
ATOM 3588 O O . MET B 1 199 ? 18.625 -19 -0.874 1 81.81 199 MET B O 1
ATOM 3592 N N . ILE B 1 200 ? 16.688 -17.875 -1.132 1 85.75 200 ILE B N 1
ATOM 3593 C CA . ILE B 1 200 ? 15.852 -19.047 -1.385 1 85.75 200 ILE B CA 1
ATOM 3594 C C . ILE B 1 200 ? 15.914 -19.422 -2.865 1 85.75 200 ILE B C 1
ATOM 3596 O O . ILE B 1 200 ? 15.852 -18.547 -3.732 1 85.75 200 ILE B O 1
ATOM 3600 N N . GLN B 1 201 ? 16.062 -20.688 -3.139 1 91.44 201 GLN B N 1
ATOM 3601 C CA . GLN B 1 201 ? 16.016 -21.156 -4.52 1 91.44 201 GLN B CA 1
ATOM 3602 C C . GLN B 1 201 ? 14.594 -21.125 -5.062 1 91.44 201 GLN B C 1
ATOM 3604 O O . GLN B 1 201 ? 13.672 -21.656 -4.438 1 91.44 201 GLN B O 1
ATOM 3609 N N . PRO B 1 202 ? 14.391 -20.578 -6.23 1 94.62 202 PRO B N 1
ATOM 3610 C CA . PRO B 1 202 ? 13.047 -20.422 -6.785 1 94.62 202 PRO B CA 1
ATOM 3611 C C . PRO B 1 202 ? 12.32 -21.766 -6.941 1 94.62 202 PRO B C 1
ATOM 3613 O O . PRO B 1 202 ? 11.117 -21.844 -6.668 1 94.62 202 PRO B O 1
ATOM 3616 N N . GLN B 1 203 ? 13.039 -22.844 -7.332 1 95.56 203 GLN B N 1
ATOM 3617 C CA . GLN B 1 203 ? 12.414 -24.141 -7.547 1 95.56 203 GLN B CA 1
ATOM 3618 C C . GLN B 1 203 ? 11.898 -24.734 -6.234 1 95.56 203 GLN B C 1
ATOM 3620 O O . GLN B 1 203 ? 10.82 -25.328 -6.199 1 95.56 203 GLN B O 1
ATOM 3625 N N . GLN B 1 204 ? 12.641 -24.5 -5.215 1 94.94 204 GLN B N 1
ATOM 3626 C CA . GLN B 1 204 ? 12.234 -25 -3.906 1 94.94 204 GLN B CA 1
ATOM 3627 C C . GLN B 1 204 ? 10.992 -24.266 -3.398 1 94.94 204 GLN B C 1
ATOM 3629 O O . GLN B 1 204 ? 10.062 -24.891 -2.895 1 94.94 204 GLN B O 1
ATOM 3634 N N . LEU B 1 205 ? 11.023 -22.984 -3.506 1 96.44 205 LEU B N 1
ATOM 3635 C CA . LEU B 1 205 ? 9.875 -22.203 -3.068 1 96.44 205 LEU B CA 1
ATOM 3636 C C . LEU B 1 205 ? 8.656 -22.5 -3.924 1 96.44 205 LEU B C 1
ATOM 3638 O O . LEU B 1 205 ? 7.535 -22.562 -3.412 1 96.44 205 LEU B O 1
ATOM 3642 N N . ALA B 1 206 ? 8.844 -22.719 -5.203 1 98 206 ALA B N 1
ATOM 3643 C CA . ALA B 1 206 ? 7.75 -23.047 -6.113 1 98 206 ALA B CA 1
ATOM 3644 C C . ALA B 1 206 ? 7.066 -24.344 -5.688 1 98 206 ALA B C 1
ATOM 3646 O O . ALA B 1 206 ? 5.836 -24.422 -5.664 1 98 206 ALA B O 1
ATOM 3647 N N . LYS B 1 207 ? 7.879 -25.344 -5.379 1 97.62 207 LYS B N 1
ATOM 3648 C CA . LYS B 1 207 ? 7.336 -26.625 -4.91 1 97.62 207 LYS B CA 1
ATOM 3649 C C . LYS B 1 207 ? 6.504 -26.422 -3.645 1 97.62 207 LYS B C 1
ATOM 3651 O O . LYS B 1 207 ? 5.406 -26.969 -3.527 1 97.62 207 LYS B O 1
ATOM 3656 N N . GLN B 1 208 ? 7.027 -25.625 -2.73 1 97.25 208 GLN B N 1
ATOM 3657 C CA . GLN B 1 208 ? 6.316 -25.344 -1.486 1 97.25 208 GLN B CA 1
ATOM 3658 C C . GLN B 1 208 ? 4.996 -24.641 -1.754 1 97.25 208 GLN B C 1
ATOM 3660 O O . GLN B 1 208 ? 3.99 -24.906 -1.094 1 97.25 208 GLN B O 1
ATOM 3665 N N . ILE B 1 209 ? 5.008 -23.719 -2.672 1 98.19 209 ILE B N 1
ATOM 3666 C CA . ILE B 1 209 ? 3.816 -22.938 -2.992 1 98.19 209 ILE B CA 1
ATOM 3667 C C . ILE B 1 209 ? 2.746 -23.859 -3.586 1 98.19 209 ILE B C 1
ATOM 3669 O O . ILE B 1 209 ? 1.594 -23.844 -3.146 1 98.19 209 ILE B O 1
ATOM 3673 N N . VAL B 1 210 ? 3.084 -24.734 -4.562 1 98.44 210 VAL B N 1
ATOM 3674 C CA . VAL B 1 210 ? 2.111 -25.625 -5.199 1 98.44 210 VAL B CA 1
ATOM 3675 C C . VAL B 1 210 ? 1.599 -26.641 -4.188 1 98.44 210 VAL B C 1
ATOM 3677 O O . VAL B 1 210 ? 0.404 -26.953 -4.152 1 98.44 210 VAL B O 1
ATOM 3680 N N . GLU B 1 211 ? 2.471 -27.172 -3.34 1 97.81 211 GLU B N 1
ATOM 3681 C CA . GLU B 1 211 ? 2.031 -28.047 -2.254 1 97.81 211 GLU B CA 1
ATOM 3682 C C . GLU B 1 211 ? 1.098 -27.312 -1.298 1 97.81 211 GLU B C 1
ATOM 3684 O O . GLU B 1 211 ? 0.133 -27.891 -0.795 1 97.81 211 GLU B O 1
ATOM 3689 N N . GLY B 1 212 ? 1.446 -26.031 -1.046 1 97.25 212 GLY B N 1
ATOM 3690 C CA . GLY B 1 212 ? 0.583 -25.203 -0.214 1 97.25 212 GLY B CA 1
ATOM 3691 C C . GLY B 1 212 ? -0.806 -25.016 -0.794 1 97.25 212 GLY B C 1
ATOM 3692 O O . GLY B 1 212 ? -1.794 -25 -0.057 1 97.25 212 GLY B O 1
ATOM 3693 N N . ILE B 1 213 ? -0.858 -24.875 -2.082 1 97.25 213 ILE B N 1
ATOM 3694 C CA . ILE B 1 213 ? -2.141 -24.781 -2.773 1 97.25 213 ILE B CA 1
ATOM 3695 C C . ILE B 1 213 ? -2.939 -26.062 -2.531 1 97.25 213 ILE B C 1
ATOM 3697 O O . ILE B 1 213 ? -4.113 -26.016 -2.15 1 97.25 213 ILE B O 1
ATOM 3701 N N . ILE B 1 214 ? -2.314 -27.219 -2.705 1 95.5 214 ILE B N 1
ATOM 3702 C CA . ILE B 1 214 ? -2.951 -28.531 -2.566 1 95.5 214 ILE B CA 1
ATOM 3703 C C . ILE B 1 214 ? -3.438 -28.719 -1.131 1 95.5 214 ILE B C 1
ATOM 3705 O O . ILE B 1 214 ? -4.531 -29.234 -0.903 1 95.5 214 ILE B O 1
ATOM 3709 N N . LEU B 1 215 ? -2.721 -28.156 -0.176 1 95.88 215 LEU B N 1
ATOM 3710 C CA . LEU B 1 215 ? -3.01 -28.359 1.239 1 95.88 215 LEU B CA 1
ATOM 3711 C C . LEU B 1 215 ? -3.875 -27.219 1.785 1 95.88 215 LEU B C 1
ATOM 3713 O O . LEU B 1 215 ? -4.156 -27.172 2.984 1 95.88 215 LEU B O 1
ATOM 3717 N N . ASN B 1 216 ? -4.227 -26.25 0.979 1 95.38 216 ASN B N 1
ATOM 3718 C CA . ASN B 1 216 ? -5.074 -25.109 1.33 1 95.38 216 ASN B CA 1
ATOM 3719 C C . ASN B 1 216 ? -4.441 -24.25 2.418 1 95.38 216 ASN B C 1
ATOM 3721 O O . ASN B 1 216 ? -5.105 -23.875 3.383 1 95.38 216 ASN B O 1
ATOM 3725 N N . LYS B 1 217 ? -3.146 -24.078 2.246 1 94.81 217 LYS B N 1
ATOM 3726 C CA . LYS B 1 217 ? -2.479 -23.172 3.174 1 94.81 217 LYS B CA 1
ATOM 3727 C C . LYS B 1 217 ? -2.922 -21.734 2.949 1 94.81 217 LYS B C 1
ATOM 3729 O O . LYS B 1 217 ? -3.281 -21.359 1.833 1 94.81 217 LYS B O 1
ATOM 3734 N N . ILE B 1 218 ? -2.855 -20.953 4.055 1 94.06 218 ILE B N 1
ATOM 3735 C CA . ILE B 1 218 ? -3.287 -19.562 3.939 1 94.06 218 ILE B CA 1
ATOM 3736 C C . ILE B 1 218 ? -2.066 -18.641 3.885 1 94.06 218 ILE B C 1
ATOM 3738 O O . ILE B 1 218 ? -2.172 -17.484 3.486 1 94.06 218 ILE B O 1
ATOM 3742 N N . GLU B 1 219 ? -0.867 -19.203 4.348 1 94.19 219 GLU B N 1
ATOM 3743 C CA . GLU B 1 219 ? 0.352 -18.391 4.363 1 94.19 219 GLU B CA 1
ATOM 3744 C C . GLU B 1 219 ? 1.593 -19.266 4.23 1 94.19 219 GLU B C 1
ATOM 3746 O O . GLU B 1 219 ? 1.62 -20.391 4.734 1 94.19 219 GLU B O 1
ATOM 3751 N N . ILE B 1 220 ? 2.531 -18.844 3.506 1 94.62 220 ILE B N 1
ATOM 3752 C CA . ILE B 1 220 ? 3.865 -19.422 3.436 1 94.62 220 ILE B CA 1
ATOM 3753 C C . ILE B 1 220 ? 4.914 -18.359 3.742 1 94.62 220 ILE B C 1
ATOM 3755 O O . ILE B 1 220 ? 4.949 -17.312 3.094 1 94.62 220 ILE B O 1
ATOM 3759 N N . ASN B 1 221 ? 5.66 -18.531 4.738 1 90.88 221 ASN B N 1
ATOM 3760 C CA . ASN B 1 221 ? 6.75 -17.641 5.148 1 90.88 221 ASN B CA 1
ATOM 3761 C C . ASN B 1 221 ? 8.102 -18.359 5.066 1 90.88 221 ASN B C 1
ATOM 3763 O O . ASN B 1 221 ? 8.336 -19.344 5.77 1 90.88 221 ASN B O 1
ATOM 3767 N N . GLN B 1 222 ? 8.914 -17.844 4.23 1 88.44 222 GLN B N 1
ATOM 3768 C CA . GLN B 1 222 ? 10.234 -18.438 4.066 1 88.44 222 GLN B CA 1
ATOM 3769 C C . GLN B 1 222 ? 11.32 -17.359 4.051 1 88.44 222 GLN B C 1
ATOM 3771 O O . GLN B 1 222 ? 11.242 -16.406 3.281 1 88.44 222 GLN B O 1
ATOM 3776 N N . PRO B 1 223 ? 12.359 -17.406 4.871 1 86.25 223 PRO B N 1
ATOM 3777 C CA . PRO B 1 223 ? 12.555 -18.422 5.918 1 86.25 223 PRO B CA 1
ATOM 3778 C C . PRO B 1 223 ? 11.672 -18.172 7.141 1 86.25 223 PRO B C 1
ATOM 3780 O O . PRO B 1 223 ? 11.359 -17.031 7.461 1 86.25 223 PRO B O 1
ATOM 3783 N N . SER B 1 224 ? 11.344 -19.203 7.844 1 85 224 SER B N 1
ATOM 3784 C CA . SER B 1 224 ? 10.391 -19.109 8.945 1 85 224 SER B CA 1
ATOM 3785 C C . SER B 1 224 ? 10.984 -18.359 10.133 1 85 224 SER B C 1
ATOM 3787 O O . SER B 1 224 ? 10.281 -17.641 10.836 1 85 224 SER B O 1
ATOM 3789 N N . TRP B 1 225 ? 12.305 -18.531 10.289 1 80.88 225 TRP B N 1
ATOM 3790 C CA . TRP B 1 225 ? 12.93 -17.891 11.438 1 80.88 225 TRP B CA 1
ATOM 3791 C C . TRP B 1 225 ? 12.859 -16.375 11.312 1 80.88 225 TRP B C 1
ATOM 3793 O O . TRP B 1 225 ? 12.688 -15.664 12.305 1 80.88 225 TRP B O 1
ATOM 3803 N N . MET B 1 226 ? 12.953 -15.836 10.148 1 81.12 226 MET B N 1
ATOM 3804 C CA . MET B 1 226 ? 12.875 -14.398 9.922 1 81.12 226 MET B CA 1
ATOM 3805 C C . MET B 1 226 ? 11.461 -13.883 10.172 1 81.12 226 MET B C 1
ATOM 3807 O O . MET B 1 226 ? 11.281 -12.781 10.703 1 81.12 226 MET B O 1
ATOM 3811 N N . GLN B 1 227 ? 10.5 -14.688 9.859 1 83.06 227 GLN B N 1
ATOM 3812 C CA . GLN B 1 227 ? 9.109 -14.305 10.094 1 83.06 227 GLN B CA 1
ATOM 3813 C C . GLN B 1 227 ? 8.836 -14.125 11.578 1 83.06 227 GLN B C 1
ATOM 3815 O O . GLN B 1 227 ? 8.164 -13.172 11.984 1 83.06 227 GLN B O 1
ATOM 3820 N N . ILE B 1 228 ? 9.383 -15.016 12.344 1 78.81 228 ILE B N 1
ATOM 3821 C CA . ILE B 1 228 ? 9.195 -14.961 13.789 1 78.81 228 ILE B CA 1
ATOM 3822 C C . ILE B 1 228 ? 9.852 -13.695 14.344 1 78.81 228 ILE B C 1
ATOM 3824 O O . ILE B 1 228 ? 9.242 -12.977 15.148 1 78.81 228 ILE B O 1
ATOM 3828 N N . MET B 1 229 ? 11.016 -13.453 13.828 1 77.69 229 MET B N 1
ATOM 3829 C CA . MET B 1 229 ? 11.727 -12.25 14.266 1 77.69 229 MET B CA 1
ATOM 3830 C C . MET B 1 229 ? 10.953 -10.992 13.898 1 77.69 229 MET B C 1
ATOM 3832 O O . MET B 1 229 ? 10.875 -10.055 14.695 1 77.69 229 MET B O 1
ATOM 3836 N N . LEU B 1 230 ? 10.383 -11.031 12.766 1 77.81 230 LEU B N 1
ATOM 3837 C CA . LEU B 1 230 ? 9.656 -9.859 12.281 1 77.81 230 LEU B CA 1
ATOM 3838 C C . LEU B 1 230 ? 8.359 -9.664 13.055 1 77.81 230 LEU B C 1
ATOM 3840 O O . LEU B 1 230 ? 7.926 -8.523 13.273 1 77.81 230 LEU B O 1
ATOM 3844 N N . LYS B 1 231 ? 7.754 -10.727 13.461 1 76.88 231 LYS B N 1
ATOM 3845 C CA . LYS B 1 231 ? 6.566 -10.625 14.305 1 76.88 231 LYS B CA 1
ATOM 3846 C C . LYS B 1 231 ? 6.898 -9.945 15.633 1 76.88 231 LYS B C 1
ATOM 3848 O O . LYS B 1 231 ? 6.121 -9.125 16.125 1 76.88 231 LYS B O 1
ATOM 3853 N N . PHE B 1 232 ? 8.047 -10.266 16.141 1 75.69 232 PHE B N 1
ATOM 3854 C CA . PHE B 1 232 ? 8.477 -9.641 17.375 1 75.69 232 PHE B CA 1
ATOM 3855 C C . PHE B 1 232 ? 8.836 -8.172 17.156 1 75.69 232 PHE B C 1
ATOM 3857 O O . PHE B 1 232 ? 8.594 -7.328 18.016 1 75.69 232 PHE B O 1
ATOM 3864 N N . TYR B 1 233 ? 9.391 -7.945 15.984 1 73.88 233 TYR B N 1
ATOM 3865 C CA . TYR B 1 233 ? 9.688 -6.57 15.602 1 73.88 233 TYR B CA 1
ATOM 3866 C C . TYR B 1 233 ? 8.422 -5.715 15.617 1 73.88 233 TYR B C 1
ATOM 3868 O O . TYR B 1 233 ? 8.453 -4.562 16.062 1 73.88 233 TYR B O 1
ATOM 3876 N N . GLN B 1 234 ? 7.32 -6.301 15.25 1 75 234 GLN B N 1
ATOM 3877 C CA . GLN B 1 234 ? 6.07 -5.559 15.117 1 75 234 GLN B CA 1
ATOM 3878 C C . GLN B 1 234 ? 5.523 -5.156 16.484 1 75 234 GLN B C 1
ATOM 3880 O O . GLN B 1 234 ? 4.691 -4.254 16.578 1 75 234 GLN B O 1
ATOM 3885 N N . LEU B 1 235 ? 6.035 -5.797 17.547 1 70.88 235 LEU B N 1
ATOM 3886 C CA . LEU B 1 235 ? 5.586 -5.473 18.891 1 70.88 235 LEU B CA 1
ATOM 3887 C C . LEU B 1 235 ? 6.207 -4.164 19.375 1 70.88 235 LEU B C 1
ATOM 3889 O O . LEU B 1 235 ? 5.57 -3.4 20.094 1 70.88 235 LEU B O 1
ATOM 3893 N N . CYS B 1 236 ? 7.449 -3.939 18.953 1 71.44 236 CYS B N 1
ATOM 3894 C CA . CYS B 1 236 ? 8.117 -2.723 19.391 1 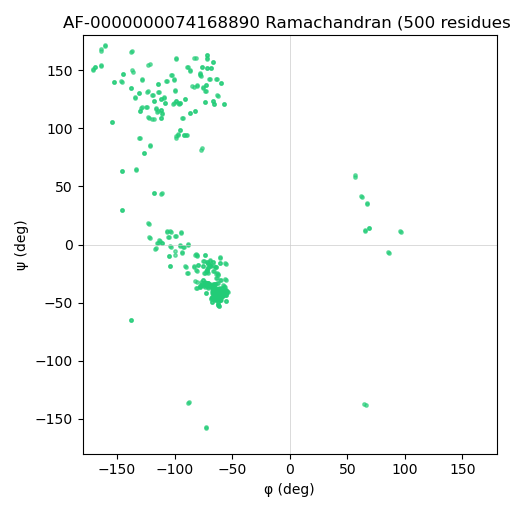71.44 236 CYS B CA 1
ATOM 3895 C C . CYS B 1 236 ? 9.047 -2.188 18.297 1 71.44 236 CYS B C 1
ATOM 3897 O O . CYS B 1 236 ? 10.25 -2.043 18.516 1 71.44 236 CYS B O 1
ATOM 3899 N N . PRO B 1 237 ? 8.492 -1.835 17.219 1 72.31 237 PRO B N 1
ATOM 3900 C CA . PRO B 1 237 ? 9.328 -1.459 16.078 1 72.31 237 PRO B CA 1
ATOM 3901 C C . PRO B 1 237 ? 10.172 -0.219 16.359 1 72.31 237 PRO B C 1
ATOM 3903 O O . PRO B 1 237 ? 11.359 -0.197 16.031 1 72.31 237 PRO B O 1
ATOM 3906 N N . ARG B 1 238 ? 9.578 0.759 16.984 1 73.81 238 ARG B N 1
ATOM 3907 C CA . ARG B 1 238 ? 10.305 2.002 17.234 1 73.81 238 ARG B CA 1
ATOM 3908 C C . ARG B 1 238 ? 11.492 1.769 18.156 1 73.81 238 ARG B C 1
ATOM 3910 O O . ARG B 1 238 ? 12.57 2.326 17.953 1 73.81 238 ARG B O 1
ATOM 3917 N N . THR B 1 239 ? 11.258 0.864 19.203 1 65.44 239 THR B N 1
ATOM 3918 C CA . THR B 1 239 ? 12.344 0.543 20.125 1 65.44 239 THR B CA 1
ATOM 3919 C C . THR B 1 239 ? 13.461 -0.211 19.406 1 65.44 239 THR B C 1
ATOM 3921 O O . THR B 1 239 ? 14.633 0.118 19.562 1 65.44 239 THR B O 1
ATOM 3924 N N . LEU B 1 240 ? 13.094 -1.109 18.578 1 66.56 240 LEU B N 1
ATOM 3925 C CA . LEU B 1 240 ? 14.086 -1.944 17.891 1 66.56 240 LEU B CA 1
ATOM 3926 C C . LEU B 1 240 ? 14.812 -1.156 16.812 1 66.56 240 LEU B C 1
ATOM 3928 O O . LEU B 1 240 ? 16 -1.363 16.578 1 66.56 240 LEU B O 1
ATOM 3932 N N . GLU B 1 241 ? 14.148 -0.238 16.188 1 70.62 241 GLU B N 1
ATOM 3933 C CA . GLU B 1 241 ? 14.766 0.618 15.188 1 70.62 241 GLU B CA 1
ATOM 3934 C C . GLU B 1 241 ? 15.82 1.532 15.82 1 70.62 241 GLU B C 1
ATOM 3936 O O . GLU B 1 241 ? 16.844 1.829 15.203 1 70.62 241 GLU B O 1
ATOM 3941 N N . LYS B 1 242 ? 15.508 1.995 16.984 1 68.69 242 LYS B N 1
ATOM 3942 C CA . LYS B 1 242 ? 16.453 2.842 17.703 1 68.69 242 LYS B CA 1
ATOM 3943 C C . LYS B 1 242 ? 17.641 2.029 18.203 1 68.69 242 LYS B C 1
ATOM 3945 O O . LYS B 1 242 ? 18.797 2.488 18.141 1 68.69 242 LYS B O 1
ATOM 3950 N N . LEU B 1 243 ? 17.391 0.715 18.656 1 66.88 243 LEU B N 1
ATOM 3951 C CA . LEU B 1 243 ? 18.422 -0.108 19.297 1 66.88 243 LEU B CA 1
ATOM 3952 C C . LEU B 1 243 ? 19.297 -0.775 18.234 1 66.88 243 LEU B C 1
ATOM 3954 O O . LEU B 1 243 ? 20.5 -0.987 18.469 1 66.88 243 LEU B O 1
ATOM 3958 N N . CYS B 1 244 ? 18.688 -1.113 16.984 1 66.56 244 CYS B N 1
ATOM 3959 C CA . CYS B 1 244 ? 19.422 -1.838 15.961 1 66.56 244 CYS B CA 1
ATOM 3960 C C . CYS B 1 244 ? 19.234 -1.188 14.594 1 66.56 244 CYS B C 1
ATOM 3962 O O . CYS B 1 244 ? 18.797 -1.84 13.648 1 66.56 244 CYS B O 1
ATOM 3964 N N . PRO B 1 245 ? 19.766 0.048 14.539 1 63.69 245 PRO B N 1
ATOM 3965 C CA . PRO B 1 245 ? 19.5 0.787 13.297 1 63.69 245 PRO B CA 1
ATOM 3966 C C . PRO B 1 245 ? 20.125 0.123 12.07 1 63.69 245 PRO B C 1
ATOM 3968 O O . PRO B 1 245 ? 19.578 0.224 10.969 1 63.69 245 PRO B O 1
ATOM 3971 N N . ASN B 1 246 ? 21.141 -0.622 12.242 1 63.06 246 ASN B N 1
ATOM 3972 C CA . ASN B 1 246 ? 21.875 -1.217 11.125 1 63.06 246 ASN B CA 1
ATOM 3973 C C . ASN B 1 246 ? 21.062 -2.336 10.469 1 63.06 246 ASN B C 1
ATOM 3975 O O . ASN B 1 246 ? 21.281 -2.654 9.297 1 63.06 246 ASN B O 1
ATOM 3979 N N . LEU B 1 247 ? 20.203 -2.846 11.219 1 64.75 247 LEU B N 1
ATOM 3980 C CA . LEU B 1 247 ? 19.375 -3.926 10.695 1 64.75 247 LEU B CA 1
ATOM 3981 C C . LEU B 1 247 ? 18.375 -3.395 9.68 1 64.75 247 LEU B C 1
ATOM 3983 O O . LEU B 1 247 ? 17.938 -4.129 8.789 1 64.75 247 LEU B O 1
ATOM 3987 N N . PHE B 1 248 ? 18.219 -2.066 9.703 1 68.38 248 PHE B N 1
ATOM 3988 C CA . PHE B 1 248 ? 17.141 -1.501 8.906 1 68.38 248 PHE B CA 1
ATOM 3989 C C . PHE B 1 248 ? 17.688 -0.597 7.812 1 68.38 248 PHE B C 1
ATOM 3991 O O . PHE B 1 248 ? 16.922 -0.084 6.988 1 68.38 248 PHE B O 1
ATOM 3998 N N . LYS B 1 249 ? 18.969 -0.462 7.852 1 65.5 249 LYS B N 1
ATOM 3999 C CA . LYS B 1 249 ? 19.688 0.324 6.848 1 65.5 249 LYS B CA 1
ATOM 4000 C C . LYS B 1 249 ? 20.672 -0.544 6.062 1 65.5 249 LYS B C 1
ATOM 4002 O O . LYS B 1 249 ? 21.812 -0.148 5.836 1 65.5 249 LYS B O 1
ATOM 4007 N N . ASN B 1 250 ? 20.25 -1.759 5.641 1 45.81 250 ASN B N 1
ATOM 4008 C CA . ASN B 1 250 ? 21.234 -2.723 5.145 1 45.81 250 ASN B CA 1
ATOM 4009 C C . ASN B 1 250 ? 21.203 -2.812 3.623 1 45.81 250 ASN B C 1
ATOM 4011 O O . ASN B 1 250 ? 21.891 -3.65 3.035 1 45.81 250 ASN B O 1
ATOM 4015 N N . LYS B 1 251 ? 20.578 -1.98 2.854 1 55.75 251 LYS B N 1
ATOM 4016 C CA . LYS B 1 251 ? 20.5 -2.125 1.402 1 55.75 251 LYS B CA 1
ATOM 4017 C C . LYS B 1 251 ? 21.531 -1.224 0.709 1 55.75 251 LYS B C 1
ATOM 4019 O O . LYS B 1 251 ? 21.672 -1.277 -0.513 1 55.75 251 LYS B O 1
ATOM 4024 N N . VAL B 1 252 ? 22.219 -0.294 1.548 1 54.16 252 VAL B N 1
ATOM 4025 C CA . VAL B 1 252 ? 23.344 0.501 1.036 1 54.16 252 VAL B CA 1
ATOM 4026 C C . VAL B 1 252 ? 24.516 0.431 2.008 1 54.16 252 VAL B C 1
ATOM 4028 O O . VAL B 1 252 ? 24.328 0.442 3.227 1 54.16 252 VAL B O 1
#

Radius of gyration: 22.73 Å; Cα contacts (8 Å, |Δi|>4): 1011; chains: 2; bounding box: 51×69×52 Å

pLDDT: mean 90.59, std 10.58, range [45.81, 98.88]

Foldseek 3Di:
DAAAEEEEEPCLWFLNVLLQQLCVVVHYAYEYAAQDPVSCVVCLVVHDPSVSYHYDHADLVDLVSLQCCLVVQDAAHQEYEYPWAAAAQAAPVPDDPVRLVCHQSNLAVSVVSNCVSCVVRYDQAHEYEYEAAPLCLAAAGSGRSNNVSSVNRQVVLVVCCVVRVSYLGEYEHEYAAPICRCCRRQVVCQVVVVCVVQHHYSNVVSNVVVVCVVVSPRYHYPPPVVVVVSVVCNVPVVVCCVVCVCVRHPSD/DAAAEEEEEPCLWFLNVLLQQLCVVVHYAYEYAAQDPVSCVVCLVVHDPSVSYHYDHADLVDLVSLQCVLVVQDAAHQEYEYPWAAAAQAAPVPDDPVRLVCRQSNLAVSVVSNCVSCVVRYDQAHEYEYEAAPLCLAAAGSGRSNNVSSVNRQVVLVVCCVVRVSYLGEYEHEYAAPICRCCRRQVVCQVVVVCVVQHHYSNVVSNVVVVCVVVSPRYHYPPPVVVVVSVVCNVPVVVCCVVCVCVRHPSD

Organism: Staphylococcus epidermidis (strain ATCC 35984 / DSM 28319 / BCRC 17069 / CCUG 31568 / BM 3577 / RP62A) (NCBI:txid176279)

Solvent-accessible surface area (backbone atoms only — not comparable to full-atom values): 25211 Å² total; per-residue (Å²): 90,66,78,36,32,33,40,32,29,36,44,86,46,46,49,25,30,30,35,50,34,50,42,34,73,43,43,25,31,38,38,36,42,32,67,50,61,68,63,42,65,74,48,38,81,74,41,54,67,45,86,45,51,46,80,46,76,33,40,79,90,34,66,67,39,51,66,53,44,47,81,73,60,84,58,74,28,42,26,41,35,45,43,42,68,57,50,64,52,43,45,80,85,71,51,51,72,65,57,54,51,48,28,39,37,49,38,28,55,41,52,56,55,44,46,61,52,48,50,85,36,42,45,73,68,18,34,38,36,39,58,48,29,47,47,34,62,47,63,28,26,33,29,24,66,42,18,10,22,22,24,17,32,48,33,37,49,53,10,45,34,66,68,36,67,58,39,42,38,26,45,32,25,38,52,60,53,67,35,66,60,50,52,65,18,29,76,84,38,58,48,51,67,74,40,53,89,66,38,39,54,31,61,60,52,19,50,50,50,55,52,29,59,78,68,64,40,57,64,47,57,39,59,53,70,56,50,54,52,37,38,56,39,57,65,41,46,71,61,47,47,72,76,42,47,64,77,33,47,62,58,114,90,66,78,37,31,33,40,33,29,37,44,85,46,46,48,26,30,30,34,52,33,49,40,33,74,44,42,26,32,38,36,38,42,33,65,49,61,68,63,43,64,73,48,40,82,76,40,56,66,46,86,46,51,46,77,44,76,31,38,78,89,36,66,66,40,51,65,54,44,49,80,74,61,84,57,72,26,43,27,40,36,46,43,41,69,56,49,64,52,40,45,80,85,72,53,51,71,65,57,55,51,48,28,38,36,50,38,28,56,40,52,56,55,44,46,63,52,48,51,84,35,43,44,75,70,17,34,37,35,39,57,48,29,48,47,34,62,48,60,29,28,31,28,24,65,43,19,11,21,23,24,17,33,48,32,36,49,54,10,44,36,67,67,37,67,58,38,42,38,25,45,32,25,38,53,59,52,68,35,68,61,49,52,68,18,28,76,84,37,57,46,52,67,75,40,53,89,67,37,39,54,32,59,60,51,20,49,52,49,54,51,30,58,77,68,63,40,57,65,47,58,39,59,54,70,58,50,55,52,37,37,56,38,56,64,40,45,71,62,47,48,70,75,42,47,64,76,32,47,63,60,113

Nearest PDB structures (foldseek):
  8ij8-assembly1_D  TM=8.752E-01  e=2.147E-19  Burkholderia gladioli BSR3
  6ihi-assembly1_C  TM=8.742E-01  e=4.468E-18  Ralstonia sp.
  3vc7-assembly1_B  TM=8.375E-01  e=1.524E-17  Sinorhizobium meliloti 1021
  4fgs-assembly1_C  TM=8.465E-01  e=5.802E-15  Rhizobium etli CFN 42
  8jfj-assembly1_D  TM=8.078E-01  e=4.039E-11  Helicobacter pylori

Secondary structure (DSSP, 8-state):
-TT-EEEEES-SSHHHHHHHHHHHHTT-EEEEEES-HHHHHHHGGGSSSGGGEEEEE--TT-HHHHHHGGGG--S-EEEEEE-------S-GGG--HHHHHHHHIIIIIHHHHHHHHHGGGEEEEEEEEEE--GGGGS--TT-HHHHHHHHHHHHHHHHHHHH-TTSEEEEEEES-BSSHHHHHH-TT-HHHHHHGGGPBPHHHHHHHHHHHHHTT-SEEEESHHHHHHHHHHTTSHHHHHHH-GGGTS---/-TT-EEEEES-SSHHHHHHHHHHHHTT-EEEEEES-HHHHHHHGGGSSSGGGEEEEE--TT-HHHHHHGGGG--S-EEEEEE-------S-GGG--HHHHHHHHIIIIIHHHHHHHHHGGGEEEEEEEEEE--GGGGS--TT-HHHHHHHHHHHHHHHHHHHH-TTSEEEEEEES-BSSHHHHHH-TT-HHHHHHGGGPBPHHHHHHHHHHHHHTT-SEEEESHHHHHHHHHHTTSHHHHHHH-GGGTS---

InterPro domains:
  IPR002347 Short-chain dehydrogenase/reductase SDR [PF00106] (4-187)
  IPR002347 Short-chain dehydrogenase/reductase SDR [PR00081] (5-22)
  IPR002347 Short-chain dehydrogenase/reductase SDR [PR00081] (146-165)
  IPR002347 Short-chain dehydrogenase/reductase SDR [PR00081] (165-182)
  IPR036291 NAD(P)-binding domain superfamily [SSF51735] (3-246)

Sequence (504 aa):
MIGKHFIITGATSGLGFAITNELLQRGAHVTILARNIDKFNRIKENYFKPEHINVIKCDLMQRKDIESLQKFLNTPINGFIYSSGVGYFKSISEHSTREVVETYEVNLTNFNLLYKVIQPQLVKAAYIVGISSQAALVSQANAAHYGASKAGFSAVLNALRLEQPELKVLNVQPGPIDTPFQKNADPTLKYFKNYRHMMIQPQQLAKQIVEGIILNKIEINQPSWMQIMLKFYQLCPRTLEKLCPNLFKNKVMIGKHFIITGATSGLGFAITNELLQRGAHVTILARNIDKFNRIKENYFKPEHINVIKCDLMQRKDIESLQKFLNTPINGFIYSSGVGYFKSISEHSTREVVETYEVNLTNFNLLYKVIQPQLVKAAYIVGISSQAALVSQANAAHYGASKAGFSAVLNALRLEQPELKVLNVQPGPIDTPFQKNADPTLKYFKNYRHMMIQPQQLAKQIVEGIILNKIEINQPSWMQIMLKFYQLCPRTLEKLCPNLFKNKV